Protein AF-A0ABD3QDC2-F1 (afdb_monomer)

Mean predicted aligned error: 17.06 Å

Sequence (391 aa):
MAATTTPMHEKIRSSLPPLDPNGQPFSMMLRGTLAELGELRSLLMDKSTREQVKQTADDVLEDAEQLDNIGLLAANEEGGTVQTENNIPLMGVEVNNVSSKRRRDGADCDEDEEYSCVSDVTIEDLLVFLPSIQCNCPTWDMKNVQGDLVITSIRVLFIASTDTNSDDCNDVAIDGRCIALHALDSESSDEEQTNSLSHVYCQLSDPACESNDVAGSTMGFGTSANVMDENASECDDEAEENEEDMSDDNGVIELYFKPIICEHVADKEQHAEVCQKLFDALTKLASLNPVDDSDGGGGGLFNMLSLLAGMEEGMFGGNAESDDDEMVIRFGGSGNNFVEDDDGSDGAPENERQAMLDRLDNILVVPPEYEIPSEEDEGQFDDAEDDEDLL

Organism: NCBI:txid382360

Radius of gyration: 29.46 Å; Cα contacts (8 Å, |Δi|>4): 336; chains: 1; bounding box: 88×71×90 Å

Foldseek 3Di:
DDPPPDQLFVQLQVQADDADLVLARPDQKAWFVRRSNPSVLVQCVDVVSVVSQQVVLVVVVVVVVVVVVVVVVVVPPDDDPDDDDDDDDDDDPPPPDDPDDDDDDDDDDDPDPPPPCPSPNPRWAWNHKAAWKFKDWVVVVRDRFTFIWTFTLFWIWTFGPDDPPDPGGGIMIHTLQQFPDKDWDWDPPPPDDPDGFIKMKTKGDDPPPPPVPPDDPPVDPDPDDDDDDDDDDDDDDDDPPPPPPPPPPVSIIMMIIGHDDDPPDDDSVVSVVVRVSVVVSSVSSNVSDDDPVVVDDDPPPPVVVVVVVVPPPDPDDDDDDDPDDDDDDPPDDPDDPPPPPPVPCPDDPPVVVVVVVVVVVVVPDDPPVPPPPPPCPVDPPPPPDDPDDDD

Solvent-accessible surface area (backbone atoms only — not comparable to full-atom values): 25728 Å² total; per-residue (Å²): 133,83,80,81,77,76,56,68,67,61,55,52,53,74,28,49,65,74,57,43,99,85,54,40,63,84,51,64,63,30,54,22,78,73,30,46,49,64,54,41,48,63,51,52,69,37,65,72,49,38,53,50,50,35,52,55,23,53,56,55,47,59,56,51,60,55,51,59,56,53,64,62,58,72,77,72,78,83,85,75,95,70,91,72,95,73,93,72,88,78,79,80,80,83,76,90,75,83,82,79,86,74,90,75,91,78,81,89,84,82,97,70,82,76,76,75,73,74,68,81,69,64,76,74,41,78,52,39,54,44,78,47,28,28,37,33,22,77,89,74,72,35,74,69,41,44,18,35,37,40,32,31,47,56,31,42,36,40,44,46,66,66,66,93,81,57,91,74,52,70,24,36,33,35,33,24,63,34,57,70,43,72,45,84,44,62,56,76,56,82,81,92,56,96,67,62,57,62,28,35,40,34,36,34,53,58,85,79,68,79,60,88,68,92,66,80,88,67,86,70,82,78,75,87,76,87,77,89,79,92,79,92,76,95,72,96,68,98,66,86,78,77,77,70,77,74,68,82,73,80,66,65,42,52,38,37,44,30,77,61,76,66,89,86,66,87,50,70,64,58,53,52,51,53,45,48,56,50,50,52,46,51,52,50,20,37,71,67,29,70,73,81,69,84,79,81,78,76,82,68,56,70,61,47,51,59,52,53,73,70,57,78,83,72,90,83,82,79,97,71,96,69,98,67,91,77,79,81,78,79,90,75,77,98,68,91,74,79,69,74,83,66,92,70,73,75,64,77,54,71,69,56,49,49,53,52,51,58,50,50,62,68,66,68,64,77,56,76,94,72,57,75,74,83,83,68,85,68,70,95,72,75,80,78,70,78,86,73,88,80,133

InterPro domains:
  IPR011993 PH-like domain superfamily [G3DSA:2.30.29.30] (126-296)
  IPR039924 Protein ICln/Lot5/Saf5 [PF03517] (147-295)

Secondary structure (DSSP, 8-state):
-------HHHHHHHTSPPBPTTS-BSSSEEEGGGG-THHHHHHHTSHHHHHHHHHHHHHHHHHHHHHHHHHHHTTS--S----------------------------------------------EEEEEEEEEEEEGGGTEEEEEEEEEEESSEEEEEE---TT-S----EEEEGGGEEEEEEEEE--SSS----EEEEEEEEP-TT---S--------------------------------------S-EEEEEEE---TTS--HHHHHHHHHHHHHHHHHHHHHS----TTSS---SHHHHHHHHTTTTS-S------------------S-------TT---S-HHHHHHHHHHHHHH----GGGS--TT----TT----------

pLDDT: mean 70.01, std 20.52, range [30.48, 97.5]

Structure (mmCIF, N/CA/C/O backbone):
data_AF-A0ABD3QDC2-F1
#
_entry.id   AF-A0ABD3QDC2-F1
#
loop_
_atom_site.group_PDB
_atom_site.id
_atom_site.type_symbol
_atom_site.label_atom_id
_atom_site.label_alt_id
_atom_site.label_comp_id
_atom_site.label_asym_id
_atom_site.label_entity_id
_atom_site.label_seq_id
_atom_site.pdbx_PDB_ins_code
_atom_site.Cartn_x
_atom_site.Cartn_y
_atom_site.Cartn_z
_atom_site.occupancy
_atom_site.B_iso_or_equiv
_atom_site.auth_seq_id
_atom_site.auth_comp_id
_atom_site.auth_asym_id
_atom_site.auth_atom_id
_atom_site.pdbx_PDB_model_num
ATOM 1 N N . MET A 1 1 ? -31.371 17.907 -16.541 1.00 45.75 1 MET A N 1
ATOM 2 C CA . MET A 1 1 ? -29.918 17.737 -16.725 1.00 45.75 1 MET A CA 1
ATOM 3 C C . MET A 1 1 ? -29.512 16.648 -15.756 1.00 45.75 1 MET A C 1
ATOM 5 O O . MET A 1 1 ? -29.634 16.874 -14.561 1.00 45.75 1 MET A O 1
ATOM 9 N N . ALA A 1 2 ? -29.215 15.448 -16.249 1.00 44.84 2 ALA A N 1
ATOM 10 C CA . ALA A 1 2 ? -28.693 14.382 -15.402 1.00 44.84 2 ALA A CA 1
ATOM 11 C C . ALA A 1 2 ? -27.214 14.698 -15.164 1.00 44.84 2 ALA A C 1
ATOM 13 O O . ALA A 1 2 ? -26.470 14.842 -16.132 1.00 44.84 2 ALA A O 1
ATOM 14 N N . ALA A 1 3 ? -26.819 14.906 -13.909 1.00 51.59 3 ALA A N 1
ATOM 15 C CA . ALA A 1 3 ? -25.409 14.958 -13.564 1.00 51.59 3 ALA A CA 1
ATOM 16 C C . ALA A 1 3 ? -24.872 13.535 -13.733 1.00 51.59 3 ALA A C 1
ATOM 18 O O . ALA A 1 3 ? -25.294 12.632 -13.017 1.00 51.59 3 ALA A O 1
ATOM 19 N N . THR A 1 4 ? -24.020 13.321 -14.729 1.00 58.09 4 THR A N 1
ATOM 20 C CA . THR A 1 4 ? -23.250 12.086 -14.855 1.00 58.09 4 THR A CA 1
ATOM 21 C C . THR A 1 4 ? -22.285 12.049 -13.680 1.00 58.09 4 THR A C 1
ATOM 23 O O . THR A 1 4 ? -21.323 12.813 -13.639 1.00 58.09 4 THR A O 1
ATOM 26 N N . THR A 1 5 ? -22.598 11.241 -12.672 1.00 64.44 5 THR A N 1
ATOM 27 C CA . THR A 1 5 ? -21.701 10.975 -11.552 1.00 64.44 5 THR A CA 1
ATOM 28 C C . THR A 1 5 ? -20.532 10.163 -12.083 1.00 64.44 5 THR A C 1
ATOM 30 O O . THR A 1 5 ? -20.689 8.979 -12.368 1.00 64.44 5 THR A O 1
ATOM 33 N N . THR A 1 6 ? -19.387 10.819 -12.263 1.00 75.50 6 THR A N 1
ATOM 34 C CA . THR A 1 6 ? -18.114 10.152 -12.546 1.00 75.50 6 THR A CA 1
ATOM 35 C C . THR A 1 6 ? -17.879 9.075 -11.481 1.00 75.50 6 THR A C 1
ATOM 37 O O . THR A 1 6 ? -18.017 9.403 -10.292 1.00 75.50 6 THR A O 1
ATOM 40 N N . PRO A 1 7 ? -17.583 7.820 -11.867 1.00 84.69 7 PRO A N 1
ATOM 41 C CA . PRO A 1 7 ? -17.323 6.744 -10.918 1.00 84.69 7 PRO A CA 1
ATOM 42 C C . PRO A 1 7 ? -16.180 7.135 -9.978 1.00 84.69 7 PRO A C 1
ATOM 44 O O . PRO A 1 7 ? -15.234 7.816 -10.375 1.00 84.69 7 PRO A O 1
ATOM 47 N N . MET A 1 8 ? -16.282 6.733 -8.710 1.00 86.50 8 MET A N 1
ATOM 48 C CA . MET A 1 8 ? -15.341 7.160 -7.671 1.00 86.50 8 MET A CA 1
ATOM 49 C C . MET A 1 8 ? -13.897 6.751 -7.996 1.00 86.50 8 MET A C 1
ATOM 51 O O . MET A 1 8 ? -12.969 7.524 -7.778 1.00 86.50 8 MET A O 1
ATOM 55 N N . HIS A 1 9 ? -13.735 5.583 -8.616 1.00 82.56 9 HIS A N 1
ATOM 56 C CA . HIS A 1 9 ? -12.456 5.061 -9.092 1.00 82.56 9 HIS A CA 1
ATOM 57 C C . HIS A 1 9 ? -11.737 6.024 -10.051 1.00 82.56 9 HIS A C 1
ATOM 59 O O . HIS A 1 9 ? -10.567 6.342 -9.864 1.00 82.56 9 HIS A O 1
ATOM 65 N N . GLU A 1 10 ? -12.465 6.599 -11.011 1.00 86.31 10 GLU A N 1
ATOM 66 C CA . GLU A 1 10 ? -11.902 7.542 -11.982 1.00 86.31 10 GLU A CA 1
ATOM 67 C C . GLU A 1 10 ? -11.459 8.852 -11.314 1.00 86.31 10 GLU A C 1
ATOM 69 O O . GLU A 1 10 ? -10.442 9.425 -11.700 1.00 86.31 10 GLU A O 1
ATOM 74 N N . LYS A 1 11 ? -12.160 9.294 -10.258 1.00 88.12 11 LYS A N 1
ATOM 75 C CA . LYS A 1 11 ? -11.734 10.460 -9.469 1.00 88.12 11 LYS A CA 1
ATOM 76 C C . LYS A 1 11 ? -10.438 10.192 -8.716 1.00 88.12 11 LYS A C 1
ATOM 78 O O . LYS A 1 11 ? -9.551 11.040 -8.758 1.00 88.12 11 LYS A O 1
ATOM 83 N N . ILE A 1 12 ? -10.328 9.033 -8.062 1.00 87.88 12 ILE A N 1
ATOM 84 C CA . ILE A 1 12 ? -9.103 8.632 -7.359 1.00 87.88 12 ILE A CA 1
ATOM 85 C C . ILE A 1 12 ? -7.958 8.603 -8.361 1.00 87.88 12 ILE A C 1
ATOM 87 O O . ILE A 1 12 ? -7.004 9.348 -8.171 1.00 87.88 12 ILE A O 1
ATOM 91 N N . ARG A 1 13 ? -8.110 7.862 -9.469 1.00 86.38 13 ARG A N 1
ATOM 92 C CA . ARG A 1 13 ? -7.121 7.779 -10.554 1.00 86.38 13 ARG A CA 1
ATOM 93 C C . ARG A 1 13 ? -6.673 9.151 -11.046 1.00 86.38 13 ARG A C 1
ATOM 95 O O . ARG A 1 13 ? -5.482 9.393 -11.165 1.00 86.38 13 ARG A O 1
ATOM 102 N N . SER A 1 14 ? -7.615 10.064 -11.289 1.00 87.69 14 SER A N 1
ATOM 103 C CA . SER A 1 14 ? -7.291 11.414 -11.768 1.00 87.69 14 SER A CA 1
ATOM 104 C C . SER A 1 14 ? -6.513 12.268 -10.764 1.00 87.69 14 SER A C 1
ATOM 106 O O . SER A 1 14 ? -5.891 13.240 -11.171 1.00 87.69 14 SER A O 1
ATOM 108 N N . SER A 1 15 ? -6.557 11.908 -9.477 1.00 86.81 15 SER A N 1
ATOM 109 C CA . SER A 1 15 ? -5.845 12.592 -8.391 1.00 86.81 15 SER A CA 1
ATOM 110 C C . SER A 1 15 ? -4.515 11.933 -8.017 1.00 86.81 15 SER A C 1
ATOM 112 O O . SER A 1 15 ? -3.830 12.421 -7.116 1.00 86.81 15 SER A O 1
ATOM 114 N N . LEU A 1 16 ? -4.165 10.812 -8.660 1.00 87.62 16 LEU A N 1
ATOM 115 C CA . LEU A 1 16 ? -2.890 10.143 -8.437 1.00 87.62 16 LEU A CA 1
ATOM 116 C C . LEU A 1 16 ? -1.775 10.860 -9.218 1.00 87.62 16 LEU A C 1
ATOM 118 O O . LEU A 1 16 ? -2.028 11.351 -10.322 1.00 87.62 16 LEU A O 1
ATOM 122 N N . PRO A 1 17 ? -0.535 10.899 -8.695 1.00 85.06 17 PRO A N 1
ATOM 123 C CA . PRO A 1 17 ? 0.589 11.483 -9.421 1.00 85.06 17 PRO A CA 1
ATOM 124 C C . PRO A 1 17 ? 0.780 10.793 -10.778 1.00 85.06 17 PRO A C 1
ATOM 126 O O . PRO A 1 17 ? 0.628 9.569 -10.851 1.00 85.06 17 PRO A O 1
ATOM 129 N N . PRO A 1 18 ? 1.124 11.527 -11.847 1.00 83.94 18 PRO A N 1
ATOM 130 C CA . PRO A 1 18 ? 1.216 10.950 -13.179 1.00 83.94 18 PRO A CA 1
ATOM 131 C C . PRO A 1 18 ? 2.293 9.861 -13.246 1.00 83.94 18 PRO A C 1
ATOM 133 O O . PRO A 1 18 ? 3.312 9.926 -12.558 1.00 83.94 18 PRO A O 1
ATOM 136 N N . LEU A 1 19 ? 2.059 8.874 -14.106 1.00 84.12 19 LEU A N 1
ATOM 137 C CA . LEU A 1 19 ? 3.041 7.861 -14.479 1.00 84.12 19 LEU A CA 1
ATOM 138 C C . LEU A 1 19 ? 3.791 8.313 -15.740 1.00 84.12 19 LEU A C 1
ATOM 140 O O . LEU A 1 19 ? 3.318 9.172 -16.494 1.00 84.12 19 LEU A O 1
ATOM 144 N N . ASP A 1 20 ? 4.965 7.741 -15.966 1.00 80.62 20 ASP A N 1
ATOM 145 C CA . ASP A 1 20 ? 5.714 7.891 -17.203 1.00 80.62 20 ASP A CA 1
ATOM 146 C C . ASP A 1 20 ? 4.993 7.179 -18.377 1.00 80.62 20 ASP A C 1
ATOM 148 O O . ASP A 1 20 ? 4.009 6.459 -18.178 1.00 80.62 20 ASP A O 1
ATOM 152 N N . PRO A 1 21 ? 5.445 7.361 -19.631 1.00 78.38 21 PRO A N 1
ATOM 153 C CA . PRO A 1 21 ? 4.828 6.711 -20.789 1.00 78.38 21 PRO A CA 1
ATOM 154 C C . PRO A 1 21 ? 4.858 5.175 -20.773 1.00 78.38 21 PRO A C 1
ATOM 156 O O . PRO A 1 21 ? 4.126 4.563 -21.547 1.00 78.38 21 PRO A O 1
ATOM 159 N N . ASN A 1 22 ? 5.699 4.564 -19.935 1.00 77.38 22 ASN A N 1
ATOM 160 C CA . ASN A 1 22 ? 5.788 3.116 -19.752 1.00 77.38 22 ASN A CA 1
ATOM 161 C C . ASN A 1 22 ? 4.892 2.627 -18.606 1.00 77.38 22 ASN A C 1
ATOM 163 O O . ASN A 1 22 ? 4.916 1.442 -18.279 1.00 77.38 22 ASN A O 1
ATOM 167 N N . GLY A 1 23 ? 4.122 3.520 -17.978 1.00 77.88 23 GLY A N 1
ATOM 168 C CA . GLY A 1 23 ? 3.276 3.171 -16.848 1.00 77.88 23 GLY A CA 1
ATOM 169 C C . GLY A 1 23 ? 4.014 3.074 -15.519 1.00 77.88 23 GLY A C 1
ATOM 170 O O . GLY A 1 23 ? 3.485 2.485 -14.581 1.00 77.88 23 GLY A O 1
ATOM 171 N N . GLN A 1 24 ? 5.221 3.629 -15.429 1.00 79.19 24 GLN A N 1
ATOM 172 C CA . GLN A 1 24 ? 6.065 3.579 -14.245 1.00 79.19 24 GLN A CA 1
ATOM 173 C C . GLN A 1 24 ? 6.026 4.913 -13.488 1.00 79.19 24 GLN A C 1
ATOM 175 O O . GLN A 1 24 ? 5.981 5.979 -14.104 1.00 79.19 24 GLN A O 1
ATOM 180 N N . PRO A 1 25 ? 6.063 4.911 -12.150 1.00 76.00 25 PRO A N 1
ATOM 181 C CA . PRO A 1 25 ? 6.298 6.124 -11.376 1.00 76.00 25 PRO A CA 1
ATOM 182 C C . PRO A 1 25 ? 7.580 6.848 -11.825 1.00 76.00 25 PRO A C 1
ATOM 184 O O . PRO A 1 25 ? 8.619 6.222 -12.019 1.00 76.00 25 PRO A O 1
ATOM 187 N N . PHE A 1 26 ? 7.541 8.183 -11.941 1.00 74.00 26 PHE A N 1
ATOM 188 C CA . PHE A 1 26 ? 8.725 8.995 -12.296 1.00 74.00 26 PHE A CA 1
ATOM 189 C C . PHE A 1 26 ? 9.878 8.879 -11.291 1.00 74.00 26 PHE A C 1
ATOM 191 O O . PHE A 1 26 ? 11.021 9.207 -11.606 1.00 74.00 26 PHE A O 1
ATOM 198 N N . SER A 1 27 ? 9.564 8.454 -10.073 1.00 79.56 27 SER A N 1
ATOM 199 C CA . SER A 1 27 ? 10.525 8.074 -9.055 1.00 79.56 27 SER A CA 1
ATOM 200 C C . SER A 1 27 ? 9.988 6.849 -8.338 1.00 79.56 27 SER A C 1
ATOM 202 O O . SER A 1 27 ? 8.803 6.787 -8.009 1.00 79.56 27 SER A O 1
ATOM 204 N N . MET A 1 28 ? 10.895 5.924 -8.058 1.00 81.31 28 MET A N 1
ATOM 205 C CA . MET A 1 28 ? 10.669 4.724 -7.259 1.00 81.31 28 MET A CA 1
ATOM 206 C C . MET A 1 28 ? 10.121 5.043 -5.862 1.00 81.31 28 MET A C 1
ATOM 208 O O . MET A 1 28 ? 9.333 4.293 -5.290 1.00 81.31 28 MET A O 1
ATOM 212 N N . MET A 1 29 ? 10.505 6.199 -5.323 1.00 83.31 29 MET A N 1
ATOM 213 C CA . MET A 1 29 ? 10.084 6.639 -4.006 1.00 83.31 29 MET A CA 1
ATOM 214 C C . MET A 1 29 ? 9.995 8.160 -3.955 1.00 83.31 29 MET A C 1
ATOM 216 O O . MET A 1 29 ? 10.908 8.868 -4.387 1.00 83.31 29 MET A O 1
ATOM 220 N N . LEU A 1 30 ? 8.887 8.677 -3.435 1.00 83.62 30 LEU A N 1
ATOM 221 C CA . LEU A 1 30 ? 8.660 10.109 -3.270 1.00 83.62 30 LEU A CA 1
ATOM 222 C C . LEU A 1 30 ? 8.174 10.401 -1.854 1.00 83.62 30 LEU A C 1
ATOM 224 O O . LEU A 1 30 ? 7.378 9.650 -1.292 1.00 83.62 30 LEU A O 1
ATOM 228 N N . ARG A 1 31 ? 8.640 11.519 -1.288 1.00 85.50 31 ARG A N 1
ATOM 229 C CA . ARG A 1 31 ? 8.308 11.947 0.076 1.00 85.50 31 ARG A CA 1
ATOM 230 C C . ARG A 1 31 ? 7.800 13.381 0.138 1.00 85.50 31 ARG A C 1
ATOM 232 O O . ARG A 1 31 ? 8.213 14.251 -0.630 1.00 85.50 31 ARG A O 1
ATOM 239 N N . GLY A 1 32 ? 6.937 13.623 1.113 1.00 84.56 32 GLY A N 1
ATOM 240 C CA . GLY A 1 32 ? 6.353 14.913 1.429 1.00 84.56 32 GLY A CA 1
ATOM 241 C C . GLY A 1 32 ? 5.676 15.555 0.231 1.00 84.56 32 GLY A C 1
ATOM 242 O O . GLY A 1 32 ? 4.871 14.936 -0.459 1.00 84.56 32 GLY A O 1
ATOM 243 N N . THR A 1 33 ? 6.004 16.815 -0.038 1.00 76.06 33 THR A N 1
ATOM 244 C CA . THR A 1 33 ? 5.413 17.549 -1.164 1.00 76.06 33 THR A CA 1
ATOM 245 C C . THR A 1 33 ? 5.812 16.982 -2.526 1.00 76.06 33 THR A C 1
ATOM 247 O O . THR A 1 33 ? 5.060 17.161 -3.480 1.00 76.06 33 THR A O 1
ATOM 250 N N . LEU A 1 34 ? 6.939 16.263 -2.616 1.00 77.06 34 LEU A N 1
ATOM 251 C CA . LEU A 1 34 ? 7.378 15.602 -3.848 1.00 77.06 34 LEU A CA 1
ATOM 252 C C . LEU A 1 34 ? 6.542 14.366 -4.178 1.00 77.06 34 LEU A C 1
ATOM 254 O O . LEU A 1 34 ? 6.566 13.926 -5.318 1.00 77.06 34 LEU A O 1
ATOM 258 N N . ALA A 1 35 ? 5.799 13.812 -3.215 1.00 78.56 35 ALA A N 1
ATOM 259 C CA . ALA A 1 35 ? 4.864 12.721 -3.481 1.00 78.56 35 ALA A CA 1
ATOM 260 C C . ALA A 1 35 ? 3.626 13.183 -4.267 1.00 78.56 35 ALA A C 1
ATOM 262 O O . ALA A 1 35 ? 2.867 12.345 -4.736 1.00 78.56 35 ALA A O 1
ATOM 263 N N . GLU A 1 36 ? 3.410 14.499 -4.404 1.00 86.25 36 GLU A N 1
ATOM 264 C CA . GLU A 1 36 ? 2.319 15.104 -5.183 1.00 86.25 36 GLU A CA 1
ATOM 265 C C . GLU A 1 36 ? 0.903 14.637 -4.779 1.00 86.25 36 GLU A C 1
ATOM 267 O O . GLU A 1 36 ? -0.064 14.826 -5.511 1.00 86.25 36 GLU A O 1
ATOM 272 N N . LEU A 1 37 ? 0.728 14.118 -3.557 1.00 88.75 37 LEU A N 1
ATOM 273 C CA . LEU A 1 37 ? -0.551 13.584 -3.061 1.00 88.75 37 LEU A CA 1
ATOM 274 C C . LEU A 1 37 ? -1.550 14.664 -2.609 1.00 88.75 37 LEU A C 1
ATOM 276 O O . LEU A 1 37 ? -2.529 14.360 -1.932 1.00 88.75 37 LEU A O 1
ATOM 280 N N . GLY A 1 38 ? -1.336 15.93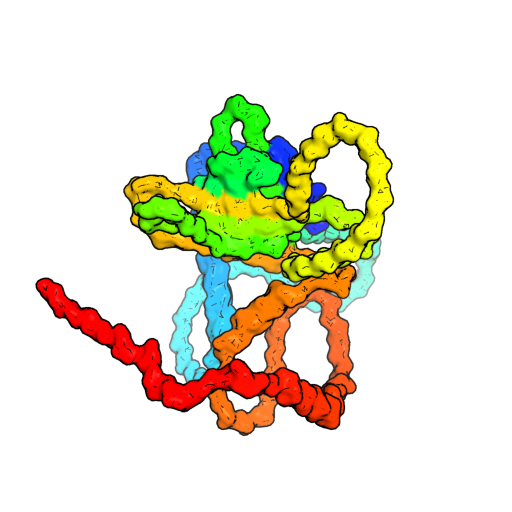4 -2.965 1.00 88.62 38 GLY A N 1
ATOM 281 C CA . GLY A 1 38 ? -2.161 17.055 -2.503 1.00 88.62 38 GLY A CA 1
ATOM 282 C C . GLY A 1 38 ? -3.620 16.980 -2.964 1.00 88.62 38 GLY A C 1
ATOM 283 O O . GLY A 1 38 ? -4.531 17.269 -2.183 1.00 88.62 38 GLY A O 1
ATOM 284 N N . GLU A 1 39 ? -3.858 16.560 -4.209 1.00 90.88 39 GLU A N 1
ATOM 285 C CA . GLU A 1 39 ? -5.216 16.398 -4.744 1.00 90.88 39 GLU A CA 1
ATOM 286 C C . GLU A 1 39 ? -5.934 15.210 -4.101 1.00 90.88 39 GLU A C 1
ATOM 288 O O . GLU A 1 39 ? -7.056 15.363 -3.611 1.00 90.88 39 GLU A O 1
ATOM 293 N N . LEU A 1 40 ? -5.258 14.060 -4.020 1.00 91.25 40 LEU A N 1
ATOM 294 C CA . LEU A 1 40 ? -5.769 12.856 -3.366 1.00 91.25 40 LEU A CA 1
ATOM 295 C C . LEU A 1 40 ? -6.070 13.106 -1.882 1.00 91.25 40 LEU A C 1
ATOM 297 O O . LEU A 1 40 ? -7.136 12.748 -1.383 1.00 91.25 40 LEU A O 1
ATOM 301 N N . ARG A 1 41 ? -5.183 13.814 -1.180 1.00 92.38 41 ARG A N 1
ATOM 302 C CA . ARG A 1 41 ? -5.405 14.295 0.186 1.00 92.38 41 ARG A CA 1
ATOM 303 C C . ARG A 1 41 ? -6.665 15.150 0.268 1.00 92.38 41 ARG A C 1
ATOM 305 O O . ARG A 1 41 ? -7.520 14.886 1.106 1.00 92.38 41 ARG A O 1
ATOM 312 N N . SER A 1 42 ? -6.811 16.159 -0.593 1.00 91.62 42 SER A N 1
ATOM 313 C CA . SER A 1 42 ? -8.007 17.014 -0.594 1.00 91.62 42 SER A CA 1
ATOM 314 C C . SER A 1 42 ? -9.290 16.220 -0.854 1.00 91.62 42 SER A C 1
ATOM 316 O O . SER A 1 42 ? -10.337 16.584 -0.319 1.00 91.62 42 SER A O 1
ATOM 318 N N . LEU A 1 43 ? -9.216 15.166 -1.668 1.00 92.94 43 LEU A N 1
ATOM 319 C CA . LEU A 1 43 ? -10.326 14.262 -1.954 1.00 92.94 43 LEU A CA 1
ATOM 320 C C . LEU A 1 43 ? -10.706 13.435 -0.713 1.00 92.94 43 LEU A C 1
ATOM 322 O O . LEU A 1 43 ? -11.882 13.353 -0.368 1.00 92.94 43 LEU A O 1
ATOM 326 N N . LEU A 1 44 ? -9.719 12.872 -0.012 1.00 92.31 44 LEU A N 1
ATOM 327 C CA . LEU A 1 44 ? -9.927 12.001 1.153 1.00 92.31 44 LEU A CA 1
ATOM 328 C C . LEU A 1 44 ? -10.237 12.752 2.458 1.00 92.31 44 LEU A C 1
ATOM 330 O O . LEU A 1 44 ? -10.767 12.157 3.395 1.00 92.31 44 LEU A O 1
ATOM 334 N N . MET A 1 45 ? -9.983 14.064 2.518 1.00 90.62 45 MET A N 1
ATOM 335 C CA . MET A 1 45 ? -10.399 14.914 3.645 1.00 90.62 45 MET A CA 1
ATOM 336 C C . MET A 1 45 ? -11.923 14.999 3.793 1.00 90.62 45 MET A C 1
ATOM 338 O O . MET A 1 45 ? -12.429 15.250 4.891 1.00 90.62 45 MET A O 1
ATOM 342 N N . ASP A 1 46 ? -12.677 14.791 2.712 1.00 93.38 46 ASP A N 1
ATOM 343 C CA . ASP A 1 46 ? -14.126 14.676 2.806 1.00 93.38 46 ASP A CA 1
ATOM 344 C C . ASP A 1 46 ? -14.526 13.279 3.296 1.00 93.38 46 ASP A C 1
ATOM 346 O O . ASP A 1 46 ? -14.335 12.274 2.613 1.00 93.38 46 ASP A O 1
ATOM 350 N N . LYS A 1 47 ? -15.156 13.221 4.474 1.00 93.00 47 LYS A N 1
ATOM 351 C CA . LYS A 1 47 ? -15.578 11.963 5.103 1.00 93.00 47 LYS A CA 1
ATOM 352 C C . LYS A 1 47 ? -16.499 11.135 4.202 1.00 93.00 47 LYS A C 1
ATOM 354 O O . LYS A 1 47 ? -16.345 9.920 4.140 1.00 93.00 47 LYS A O 1
ATOM 359 N N . SER A 1 48 ? -17.433 11.781 3.497 1.00 94.00 48 SER A N 1
ATOM 360 C CA . SER A 1 48 ? -18.347 11.082 2.582 1.00 94.00 48 SER A CA 1
ATOM 361 C C . SER A 1 48 ? -17.584 10.439 1.428 1.00 94.00 48 SER A C 1
ATOM 363 O O . SER A 1 48 ? -17.894 9.326 1.015 1.00 94.00 48 SER A O 1
ATOM 365 N N . THR A 1 49 ? -16.596 11.149 0.895 1.00 92.12 49 THR A N 1
ATOM 366 C CA . THR A 1 49 ? -15.734 10.654 -0.172 1.00 92.12 49 THR A CA 1
ATOM 367 C C . THR A 1 49 ? -14.866 9.497 0.322 1.00 92.12 49 THR A C 1
ATOM 369 O O . THR A 1 49 ? -14.833 8.454 -0.323 1.00 92.12 49 THR A O 1
ATOM 372 N N . ARG A 1 50 ? -14.256 9.621 1.506 1.00 92.69 50 ARG A N 1
ATOM 373 C CA . ARG A 1 50 ? -13.472 8.562 2.164 1.00 92.69 50 ARG A CA 1
ATOM 374 C C . ARG A 1 50 ? -14.278 7.273 2.377 1.00 92.69 50 ARG A C 1
ATOM 376 O O . ARG A 1 50 ? -13.780 6.187 2.099 1.00 92.69 50 ARG A O 1
ATOM 383 N N . GLU A 1 51 ? -15.534 7.385 2.813 1.00 93.00 51 GLU A N 1
ATOM 384 C CA . GLU A 1 51 ? -16.451 6.241 2.953 1.00 93.00 51 GLU A CA 1
ATOM 385 C C . GLU A 1 51 ? -16.790 5.598 1.596 1.00 93.00 51 GLU A C 1
ATOM 387 O O . GLU A 1 51 ? -16.811 4.374 1.493 1.00 93.00 51 GLU A O 1
ATOM 392 N N . GLN A 1 52 ? -16.983 6.397 0.539 1.00 92.81 52 GLN A N 1
ATOM 393 C CA . GLN A 1 52 ? -17.217 5.880 -0.819 1.00 92.81 52 GLN A CA 1
ATOM 394 C C . GLN A 1 52 ? -15.992 5.165 -1.396 1.00 92.81 52 GLN A C 1
ATOM 396 O O . GLN A 1 52 ? -16.151 4.137 -2.054 1.00 92.81 52 GLN A O 1
ATOM 401 N N . VAL A 1 53 ? -14.779 5.683 -1.156 1.00 91.88 53 VAL A N 1
ATOM 402 C CA . VAL A 1 53 ? -13.533 5.006 -1.555 1.00 91.88 53 VAL A CA 1
ATOM 403 C C . VAL A 1 53 ? -13.422 3.660 -0.861 1.00 91.88 53 VAL A C 1
ATOM 405 O O . VAL A 1 53 ? -13.174 2.662 -1.529 1.00 91.88 53 VAL A O 1
ATOM 408 N N . LYS A 1 54 ? -13.654 3.633 0.456 1.00 92.75 54 LYS A N 1
ATOM 409 C CA . LYS A 1 54 ? -13.623 2.397 1.236 1.00 92.75 54 LYS A CA 1
ATOM 410 C C . LYS A 1 54 ? -14.588 1.358 0.669 1.00 92.75 54 LYS A C 1
ATOM 412 O O . LYS A 1 54 ? -14.161 0.257 0.360 1.00 92.75 54 LYS A O 1
ATOM 417 N N . GLN A 1 55 ? -15.846 1.742 0.459 1.00 92.62 55 GLN A N 1
ATOM 418 C CA . GLN A 1 55 ? -16.849 0.844 -0.106 1.00 92.62 55 GLN A CA 1
ATOM 419 C C . GLN A 1 55 ? -16.444 0.329 -1.493 1.00 92.62 55 GLN A C 1
ATOM 421 O O . GLN A 1 55 ? -16.531 -0.860 -1.750 1.00 92.62 55 GLN A O 1
ATOM 426 N N . THR A 1 56 ? -15.931 1.209 -2.361 1.00 90.12 56 THR A N 1
ATOM 427 C CA . THR A 1 56 ? -15.475 0.808 -3.702 1.00 90.12 56 THR A CA 1
ATOM 428 C C . THR A 1 56 ? -14.317 -0.192 -3.632 1.00 90.12 56 THR A C 1
ATOM 430 O O . THR A 1 56 ? -14.258 -1.104 -4.446 1.00 90.12 56 THR A O 1
ATOM 433 N N . ALA A 1 57 ? -13.384 -0.020 -2.691 1.00 89.44 57 ALA A N 1
ATOM 434 C CA . ALA A 1 57 ? -12.273 -0.949 -2.507 1.00 89.44 57 ALA A CA 1
ATOM 435 C C . ALA A 1 57 ? -12.748 -2.306 -1.965 1.00 89.44 57 ALA A C 1
ATOM 437 O O . ALA A 1 57 ? -12.291 -3.339 -2.441 1.00 89.44 57 ALA A O 1
ATOM 438 N N . ASP A 1 58 ? -13.676 -2.300 -1.005 1.00 89.62 58 ASP A N 1
ATOM 439 C CA . ASP A 1 58 ? -14.254 -3.517 -0.429 1.00 89.62 58 ASP A CA 1
ATOM 440 C C . ASP A 1 58 ? -15.017 -4.327 -1.499 1.00 89.62 58 ASP A C 1
ATOM 442 O O . ASP A 1 58 ? -14.768 -5.522 -1.634 1.00 89.62 58 ASP A O 1
ATOM 446 N N . ASP A 1 59 ? -15.823 -3.666 -2.342 1.00 88.75 59 ASP A N 1
ATOM 447 C CA . ASP A 1 59 ? -16.555 -4.309 -3.448 1.00 88.75 59 ASP A CA 1
ATOM 448 C C . ASP A 1 59 ? -15.597 -4.998 -4.456 1.00 88.75 59 ASP A C 1
ATOM 450 O O . ASP A 1 59 ? -15.873 -6.091 -4.946 1.00 88.75 59 ASP A O 1
ATOM 454 N N . VAL A 1 60 ? -14.441 -4.385 -4.758 1.00 85.19 60 VAL A N 1
ATOM 455 C CA . VAL A 1 60 ? -13.443 -4.938 -5.703 1.00 85.19 60 VAL A CA 1
ATOM 456 C C . VAL A 1 60 ? -12.752 -6.191 -5.153 1.00 85.19 60 VAL A C 1
ATOM 458 O O . VAL A 1 60 ? -12.389 -7.085 -5.920 1.00 85.19 60 VAL A O 1
ATOM 461 N N . LEU A 1 61 ? -12.546 -6.260 -3.838 1.00 82.00 61 LEU A N 1
ATOM 462 C CA . LEU A 1 61 ? -11.956 -7.426 -3.178 1.00 82.00 61 LEU A CA 1
ATOM 463 C C . LEU A 1 61 ? -12.924 -8.615 -3.162 1.00 82.00 61 LEU A C 1
ATOM 465 O O . LEU A 1 61 ? -12.514 -9.721 -3.508 1.00 82.00 61 LEU A O 1
ATOM 469 N N . GLU A 1 62 ? -14.203 -8.381 -2.856 1.00 86.75 62 GLU A N 1
ATOM 470 C CA . GLU A 1 62 ? -15.235 -9.431 -2.860 1.00 86.75 62 GLU A CA 1
ATOM 471 C C . GLU A 1 62 ? -15.412 -10.079 -4.247 1.00 86.75 62 GLU A C 1
ATOM 473 O O . GLU A 1 62 ? -15.665 -11.284 -4.355 1.00 86.75 62 GLU A O 1
ATOM 478 N N . ASP A 1 63 ? -15.254 -9.299 -5.320 1.00 82.44 63 ASP A N 1
ATOM 479 C CA . ASP A 1 63 ? -15.303 -9.805 -6.695 1.00 82.44 63 ASP A CA 1
ATOM 480 C C . ASP A 1 63 ? -14.073 -10.663 -7.048 1.00 82.44 63 ASP A C 1
ATOM 482 O O . ASP A 1 63 ? -14.186 -11.629 -7.807 1.00 82.44 63 ASP A O 1
ATOM 486 N N . ALA A 1 64 ? -12.897 -10.341 -6.497 1.00 75.12 64 ALA A N 1
ATOM 487 C CA . ALA A 1 64 ? -11.670 -11.095 -6.748 1.00 75.12 64 ALA A CA 1
ATOM 488 C C . ALA A 1 64 ? -11.706 -12.486 -6.090 1.00 75.12 64 ALA A C 1
ATOM 490 O O . ALA A 1 64 ? -11.388 -13.477 -6.745 1.00 75.12 64 ALA A O 1
ATOM 491 N N . GLU A 1 65 ? -12.180 -12.580 -4.845 1.00 78.06 65 GLU A N 1
ATOM 492 C CA . GLU A 1 65 ? -12.295 -13.854 -4.113 1.00 78.06 65 GLU A CA 1
ATOM 493 C C . GLU A 1 65 ? -13.265 -14.845 -4.782 1.00 78.06 65 GLU A C 1
ATOM 495 O O . GLU A 1 65 ? -13.111 -16.068 -4.693 1.00 78.06 65 GLU A O 1
ATOM 500 N N . GLN A 1 66 ? -14.279 -14.341 -5.490 1.00 77.75 66 GLN A N 1
ATOM 501 C CA . GLN A 1 66 ? -15.200 -15.193 -6.244 1.00 77.75 66 GLN A CA 1
ATOM 502 C C . GLN A 1 66 ? -14.532 -15.835 -7.462 1.00 77.75 66 GLN A C 1
ATOM 504 O O . GLN A 1 66 ? -14.880 -16.962 -7.820 1.00 77.75 66 GLN A O 1
ATOM 509 N N . LEU A 1 67 ? -13.580 -15.151 -8.100 1.00 69.06 67 LEU A N 1
ATOM 510 C CA . LEU A 1 67 ? -12.901 -15.667 -9.289 1.00 69.06 67 LEU A CA 1
ATOM 511 C C . LEU A 1 67 ? -11.917 -16.788 -8.943 1.00 69.06 67 LEU A C 1
ATOM 513 O O . LEU A 1 67 ? -11.883 -17.794 -9.657 1.00 69.06 67 LEU A O 1
ATOM 517 N N . ASP A 1 68 ? -11.206 -16.672 -7.823 1.00 64.69 68 ASP A N 1
ATOM 518 C CA . ASP A 1 68 ? -10.261 -17.703 -7.378 1.00 64.69 68 ASP A CA 1
ATOM 519 C C . ASP A 1 68 ? -10.984 -19.013 -7.013 1.00 64.69 68 ASP A C 1
ATOM 521 O O . ASP A 1 68 ? -10.538 -20.108 -7.364 1.00 64.69 68 ASP A O 1
ATOM 525 N N . ASN A 1 69 ? -12.188 -18.915 -6.440 1.00 63.72 69 ASN A N 1
ATOM 526 C CA . ASN A 1 69 ? -13.033 -20.079 -6.153 1.00 63.72 69 ASN A CA 1
ATOM 527 C C . ASN A 1 69 ? -13.567 -20.781 -7.418 1.00 63.72 69 ASN A C 1
ATOM 529 O O . ASN A 1 69 ? -13.794 -21.994 -7.411 1.00 63.72 69 ASN A O 1
ATOM 533 N N . ILE A 1 70 ? -13.764 -20.049 -8.521 1.00 59.84 70 ILE A N 1
ATOM 534 C CA . ILE A 1 70 ? -14.227 -20.627 -9.795 1.00 59.84 70 ILE A CA 1
ATOM 535 C C . ILE A 1 70 ? -13.083 -21.363 -10.510 1.00 59.84 70 ILE A C 1
ATOM 537 O O . ILE A 1 70 ? -13.327 -22.392 -11.143 1.00 59.84 70 ILE A O 1
ATOM 541 N N . GLY A 1 71 ? -11.842 -20.885 -10.373 1.00 48.97 71 GLY A N 1
ATOM 542 C CA . GLY A 1 71 ? -10.656 -21.554 -10.916 1.00 48.97 71 GLY A CA 1
ATOM 543 C C . GLY A 1 71 ? -10.406 -22.936 -10.303 1.00 48.97 71 GLY A C 1
ATOM 544 O O . GLY A 1 71 ? -10.030 -23.861 -11.021 1.00 48.97 71 GLY A O 1
ATOM 545 N N . LEU A 1 72 ? -10.692 -23.106 -9.007 1.00 47.06 72 LEU A N 1
ATOM 546 C CA . LEU A 1 72 ? -10.474 -24.370 -8.293 1.00 47.06 72 LEU A CA 1
ATOM 547 C C . LEU A 1 72 ? -11.545 -25.438 -8.588 1.00 47.06 72 LEU A C 1
ATOM 549 O O . LEU A 1 72 ? -11.251 -26.632 -8.627 1.00 47.06 72 LEU A O 1
ATOM 553 N N . LEU A 1 73 ? -12.798 -25.031 -8.822 1.00 49.81 73 LEU A N 1
ATOM 554 C CA . LEU A 1 73 ? -13.901 -25.966 -9.091 1.00 49.81 73 LEU A CA 1
ATOM 555 C C . LEU A 1 73 ? -13.858 -26.566 -10.504 1.00 49.81 73 LEU A C 1
ATOM 557 O O . LEU A 1 73 ? -14.403 -27.647 -10.723 1.00 49.81 73 LEU A O 1
ATOM 561 N N . ALA A 1 74 ? -13.183 -25.914 -11.452 1.00 46.56 74 ALA A N 1
ATOM 562 C CA . ALA A 1 74 ? -13.048 -26.415 -12.819 1.00 46.56 74 ALA A CA 1
ATOM 563 C C . ALA A 1 74 ? -12.086 -27.615 -12.952 1.00 46.56 74 ALA A C 1
ATOM 565 O O . ALA A 1 74 ? -12.104 -28.280 -13.984 1.00 46.56 74 ALA A O 1
ATOM 566 N N . ALA A 1 75 ? -11.285 -27.918 -11.923 1.00 51.19 75 ALA A N 1
ATOM 567 C CA . ALA A 1 75 ? -10.311 -29.013 -11.942 1.00 51.19 75 ALA A CA 1
ATOM 568 C C . ALA A 1 75 ? -10.834 -30.344 -11.359 1.00 51.19 75 ALA A C 1
ATOM 570 O O . ALA A 1 75 ? -10.142 -31.350 -11.445 1.00 51.19 75 ALA A O 1
ATOM 571 N N . ASN A 1 76 ? -12.048 -30.379 -10.786 1.00 49.09 76 ASN A N 1
ATOM 572 C CA . ASN A 1 76 ? -12.566 -31.553 -10.060 1.00 49.09 76 ASN A CA 1
ATOM 573 C C . ASN A 1 76 ? -13.846 -32.185 -10.650 1.00 49.09 76 ASN A C 1
ATOM 575 O O . ASN A 1 76 ? -14.419 -33.085 -10.035 1.00 49.09 76 ASN A O 1
ATOM 579 N N . GLU A 1 77 ? -14.308 -31.772 -11.837 1.00 49.25 77 GLU A N 1
ATOM 580 C CA . GLU A 1 77 ? -15.475 -32.381 -12.504 1.00 49.25 77 GLU A CA 1
ATOM 581 C C . GLU A 1 77 ? -15.096 -33.295 -13.684 1.00 49.25 77 GLU A C 1
ATOM 583 O O . GLU A 1 77 ? -15.629 -33.173 -14.787 1.00 49.25 77 GLU A O 1
ATOM 588 N N . GLU A 1 78 ? -14.242 -34.292 -13.449 1.00 49.34 78 GLU A N 1
ATOM 589 C CA . GLU A 1 78 ? -14.223 -35.489 -14.294 1.00 49.34 78 GLU A CA 1
ATOM 590 C C . GLU A 1 78 ? -15.029 -36.622 -13.642 1.00 49.34 78 GLU A C 1
ATOM 592 O O . GLU A 1 78 ? -14.656 -37.191 -12.619 1.00 49.34 78 GLU A O 1
ATOM 597 N N . GLY A 1 79 ? -16.162 -36.974 -14.265 1.00 50.47 79 GLY A N 1
ATOM 598 C CA . GLY A 1 79 ? -16.820 -38.265 -14.026 1.00 50.47 79 GLY A CA 1
ATOM 599 C C . GLY A 1 79 ? -18.283 -38.245 -13.576 1.00 50.47 79 GLY A C 1
ATOM 600 O O . GLY A 1 79 ? -18.685 -39.095 -12.785 1.00 50.47 79 GLY A O 1
ATOM 601 N N . GLY A 1 80 ? -19.125 -37.342 -14.088 1.00 37.69 80 GLY A N 1
ATOM 602 C CA . GLY A 1 80 ? -20.559 -37.359 -13.774 1.00 37.69 80 GLY A CA 1
ATOM 603 C C . GLY A 1 80 ? -21.451 -36.955 -14.940 1.00 37.69 80 GLY A C 1
ATOM 604 O O . GLY A 1 80 ? -21.827 -35.798 -15.069 1.00 37.69 80 GLY A O 1
ATOM 605 N N . THR A 1 81 ? -21.867 -37.907 -15.780 1.00 46.72 81 THR A N 1
ATOM 606 C CA . THR A 1 81 ? -22.908 -37.664 -16.793 1.00 46.72 81 THR A CA 1
ATOM 607 C C . THR A 1 81 ? -24.272 -37.509 -16.108 1.00 46.72 81 THR A C 1
ATOM 609 O O . THR A 1 81 ? -25.049 -38.459 -16.018 1.00 46.72 81 THR A O 1
ATOM 612 N N . VAL A 1 82 ? -24.588 -36.315 -15.605 1.00 40.06 82 VAL A N 1
ATOM 613 C CA . VAL A 1 82 ? -25.923 -35.993 -15.087 1.00 40.06 82 VAL A CA 1
ATOM 614 C C . VAL A 1 82 ? -26.632 -35.078 -16.077 1.00 40.06 82 VAL A C 1
ATOM 616 O O . VAL A 1 82 ? -26.342 -33.894 -16.210 1.00 40.06 82 VAL A O 1
ATOM 619 N N . GLN A 1 83 ? -27.601 -35.653 -16.790 1.00 43.75 83 GLN A N 1
ATOM 620 C CA . GLN A 1 83 ? -28.625 -34.879 -17.480 1.00 43.75 83 GLN A CA 1
ATOM 621 C C . GLN A 1 83 ? -29.532 -34.231 -16.432 1.00 43.75 83 GLN A C 1
ATOM 623 O O . GLN A 1 83 ? -30.405 -34.894 -15.872 1.00 43.75 83 GLN A O 1
ATOM 628 N N . THR A 1 84 ? -29.363 -32.934 -16.196 1.00 38.47 84 THR A N 1
ATOM 629 C CA . THR A 1 84 ? -30.371 -32.125 -15.505 1.00 38.47 84 THR A CA 1
ATOM 630 C C . THR A 1 84 ? -30.714 -30.899 -16.333 1.00 38.47 84 THR A C 1
ATOM 632 O O . THR A 1 84 ? -29.994 -29.908 -16.372 1.00 38.47 84 THR A O 1
ATOM 635 N N . GLU A 1 85 ? -31.861 -30.995 -17.002 1.00 44.94 85 GLU A N 1
ATOM 636 C CA . GLU A 1 85 ? -32.595 -29.875 -17.571 1.00 44.94 85 GLU A CA 1
ATOM 637 C C . GLU A 1 85 ? -33.077 -28.975 -16.426 1.00 44.94 85 GLU A C 1
ATOM 639 O O . GLU A 1 85 ? -34.049 -29.305 -15.753 1.00 44.94 85 GLU A O 1
ATOM 644 N N . ASN A 1 86 ? -32.423 -27.838 -16.192 1.00 41.72 86 ASN A N 1
ATOM 645 C CA . ASN A 1 86 ? -33.017 -26.739 -15.436 1.00 41.72 86 ASN A CA 1
ATOM 646 C C . ASN A 1 86 ? -32.586 -25.397 -16.035 1.00 41.72 86 ASN A C 1
ATOM 648 O O . ASN A 1 86 ? -31.464 -24.932 -15.870 1.00 41.72 86 ASN A O 1
ATOM 652 N N . ASN A 1 87 ? -33.534 -24.786 -16.747 1.00 45.59 87 ASN A N 1
ATOM 653 C CA . ASN A 1 87 ? -33.479 -23.410 -17.223 1.00 45.59 87 ASN A CA 1
ATOM 654 C C . ASN A 1 87 ? -33.477 -22.443 -16.031 1.00 45.59 87 ASN A C 1
ATOM 656 O O . ASN A 1 87 ? -34.514 -22.261 -15.390 1.00 45.59 87 ASN A O 1
ATOM 660 N N . ILE A 1 88 ? -32.356 -21.763 -15.802 1.00 38.81 88 ILE A N 1
ATOM 661 C CA . ILE A 1 88 ? -32.308 -20.512 -15.038 1.00 38.81 88 ILE A CA 1
ATOM 662 C C . ILE A 1 88 ? -31.914 -19.400 -16.024 1.00 38.81 88 ILE A C 1
ATOM 664 O O . ILE A 1 88 ? -30.934 -19.559 -16.753 1.00 38.81 88 ILE A O 1
ATOM 668 N N . PRO A 1 89 ? -32.677 -18.294 -16.118 1.00 37.84 89 PRO A N 1
ATOM 669 C CA . PRO A 1 89 ? -32.364 -17.206 -17.032 1.00 37.84 89 PRO A CA 1
ATOM 670 C C . PRO A 1 89 ? -31.205 -16.376 -16.469 1.00 37.84 89 PRO A C 1
ATOM 672 O O . PRO A 1 89 ? -31.381 -15.589 -15.541 1.00 37.84 89 PRO A O 1
ATOM 675 N N . LEU A 1 90 ? -30.028 -16.557 -17.061 1.00 33.75 90 LEU A N 1
ATOM 676 C CA . LEU A 1 90 ? -28.849 -15.721 -16.868 1.00 33.75 90 LEU A CA 1
ATOM 677 C C . LEU A 1 90 ? -29.136 -14.325 -17.456 1.00 33.75 90 LEU A C 1
ATOM 679 O O . LEU A 1 90 ? -29.221 -14.162 -18.675 1.00 33.75 90 LEU A O 1
ATOM 683 N N . MET A 1 91 ? -29.353 -13.322 -16.600 1.00 33.25 91 MET A N 1
ATOM 684 C CA . MET A 1 91 ? -29.324 -11.919 -17.019 1.00 33.25 91 MET A CA 1
ATOM 685 C C . MET A 1 91 ? -27.869 -11.534 -17.279 1.00 33.25 91 MET A C 1
ATOM 687 O O . MET A 1 91 ? -27.028 -11.632 -16.392 1.00 33.25 91 MET A O 1
ATOM 691 N N . GLY A 1 92 ? -27.591 -11.153 -18.524 1.00 30.50 92 GLY A N 1
ATOM 692 C CA . GLY A 1 92 ? -26.256 -10.842 -19.008 1.00 30.50 92 GLY A CA 1
ATOM 693 C C . GLY A 1 92 ? -25.634 -9.642 -18.304 1.00 30.50 92 GLY A C 1
ATOM 694 O O . GLY A 1 92 ? -26.196 -8.548 -18.303 1.00 30.50 92 GLY A O 1
ATOM 695 N N . VAL A 1 93 ? -24.436 -9.862 -17.773 1.00 33.34 93 VAL A N 1
ATOM 696 C CA . VAL A 1 93 ? -23.427 -8.821 -17.602 1.00 33.34 93 VAL A CA 1
ATOM 697 C C . VAL A 1 93 ? -22.862 -8.550 -18.998 1.00 33.34 93 VAL A C 1
ATOM 699 O O . VAL A 1 93 ? -22.224 -9.410 -19.605 1.00 33.34 93 VAL A O 1
ATOM 702 N N . GLU A 1 94 ? -23.179 -7.383 -19.558 1.00 31.39 94 GLU A N 1
ATOM 703 C CA . GLU A 1 94 ? -22.641 -6.928 -20.841 1.00 31.39 94 GLU A CA 1
ATOM 704 C C . GLU A 1 94 ? -21.163 -6.547 -20.676 1.00 31.39 94 GLU A C 1
ATOM 706 O O . GLU A 1 94 ? -20.815 -5.382 -20.496 1.00 31.39 94 GLU A O 1
ATOM 711 N N . VAL A 1 95 ? -20.272 -7.534 -20.779 1.00 37.62 95 VAL A N 1
ATOM 712 C CA . VAL A 1 95 ? -18.869 -7.277 -21.119 1.00 37.62 95 VAL A CA 1
ATOM 713 C C . VAL A 1 95 ? -18.826 -6.991 -22.620 1.00 37.62 95 VAL A C 1
ATOM 715 O O . VAL A 1 95 ? -18.807 -7.892 -23.460 1.00 37.62 95 VAL A O 1
ATOM 718 N N . ASN A 1 96 ? -18.891 -5.709 -22.975 1.00 35.94 96 ASN A N 1
ATOM 719 C CA . ASN A 1 96 ? -18.735 -5.248 -24.350 1.00 35.94 96 ASN A CA 1
ATOM 720 C C . ASN A 1 96 ? -17.287 -5.454 -24.814 1.00 35.94 96 ASN A C 1
ATOM 722 O O . ASN A 1 96 ? -16.467 -4.550 -24.719 1.00 35.94 96 ASN A O 1
ATOM 726 N N . ASN A 1 97 ? -16.995 -6.628 -25.372 1.00 40.38 97 ASN A N 1
ATOM 727 C CA . ASN A 1 97 ? -15.879 -6.801 -26.300 1.00 40.38 97 ASN A CA 1
ATOM 728 C C . ASN A 1 97 ? -16.225 -7.849 -27.370 1.00 40.38 97 ASN A C 1
ATOM 730 O O . ASN A 1 97 ? -15.777 -8.993 -27.362 1.00 40.38 97 ASN A O 1
ATOM 734 N N . VAL A 1 98 ? -17.088 -7.451 -28.312 1.00 35.25 98 VAL A N 1
ATOM 735 C CA . VAL A 1 98 ? -17.440 -8.259 -29.489 1.00 35.25 98 VAL A CA 1
ATOM 736 C C . VAL A 1 98 ? -16.545 -7.862 -30.662 1.00 35.25 98 VAL A C 1
ATOM 738 O O . VAL A 1 98 ? -16.902 -7.021 -31.491 1.00 35.25 98 VAL A O 1
ATOM 741 N N . SER A 1 99 ? -15.403 -8.535 -30.788 1.00 36.22 99 SER A N 1
ATOM 742 C CA . SER A 1 99 ? -14.601 -8.537 -32.015 1.00 36.22 99 SER A CA 1
ATOM 743 C C . SER A 1 99 ? -15.313 -9.357 -33.094 1.00 36.22 99 SER A C 1
ATOM 745 O O . SER A 1 99 ? -15.131 -10.565 -33.249 1.00 36.22 99 SER A O 1
ATOM 747 N N . SER A 1 100 ? -16.181 -8.684 -33.849 1.00 39.91 100 SER A N 1
ATOM 748 C CA . SER A 1 100 ? -16.890 -9.252 -34.996 1.00 39.91 100 SER A CA 1
ATOM 749 C C . SER A 1 100 ? -15.922 -9.592 -36.136 1.00 39.91 100 SER A C 1
ATOM 751 O O . SER A 1 100 ? -15.562 -8.742 -36.950 1.00 39.91 100 SER A O 1
ATOM 753 N N . LYS A 1 101 ? -15.552 -10.871 -36.244 1.00 47.72 101 LYS A N 1
ATOM 754 C CA . LYS A 1 101 ? -14.763 -11.451 -37.341 1.00 47.72 101 LYS A CA 1
ATOM 755 C C . LYS A 1 101 ? -15.583 -11.457 -38.645 1.00 47.72 101 LYS A C 1
ATOM 757 O O . LYS A 1 101 ? -16.296 -12.413 -38.950 1.00 47.72 101 LYS A O 1
ATOM 762 N N . ARG A 1 102 ? -15.515 -10.377 -39.433 1.00 45.31 102 ARG A N 1
ATOM 763 C CA . ARG A 1 102 ? -16.067 -10.324 -40.800 1.00 45.31 102 ARG A CA 1
ATOM 764 C C . ARG A 1 102 ? -15.030 -10.805 -41.814 1.00 45.31 102 ARG A C 1
ATOM 766 O O . ARG A 1 102 ? -14.025 -10.149 -42.044 1.00 45.31 102 ARG A O 1
ATOM 773 N N . ARG A 1 103 ? -15.336 -11.920 -42.485 1.00 54.94 103 ARG A N 1
ATOM 774 C CA . ARG A 1 103 ? -14.737 -12.285 -43.776 1.00 54.94 103 ARG A CA 1
ATOM 775 C C . ARG A 1 103 ? -15.145 -11.261 -44.837 1.00 54.94 103 ARG A C 1
ATOM 777 O O . ARG A 1 103 ? -16.344 -11.097 -45.078 1.00 54.94 103 ARG A O 1
ATOM 784 N N . ARG A 1 104 ? -14.180 -10.636 -45.511 1.00 49.06 104 ARG A N 1
ATOM 785 C CA . ARG A 1 104 ? -14.399 -10.019 -46.823 1.00 49.06 104 ARG A CA 1
ATOM 786 C C . ARG A 1 104 ? -13.090 -9.995 -47.615 1.00 49.06 104 ARG A C 1
ATOM 788 O O . ARG A 1 104 ? -12.210 -9.198 -47.328 1.00 49.06 104 ARG A O 1
ATOM 795 N N . ASP A 1 105 ? -13.010 -10.881 -48.603 1.00 60.47 105 ASP A N 1
ATOM 796 C CA . ASP A 1 105 ? -12.051 -10.803 -49.704 1.00 60.47 105 ASP A CA 1
ATOM 797 C C . ASP A 1 105 ? -12.356 -9.566 -50.572 1.00 60.47 105 ASP A C 1
ATOM 799 O O . ASP A 1 105 ? -13.521 -9.305 -50.892 1.00 60.47 105 ASP A O 1
ATOM 803 N N . GLY A 1 106 ? -11.312 -8.832 -50.964 1.00 53.88 106 GLY A N 1
ATOM 804 C CA . GLY A 1 106 ? -11.356 -7.677 -51.874 1.00 53.88 106 GLY A CA 1
ATOM 805 C C . GLY A 1 106 ? -10.386 -6.594 -51.397 1.00 53.88 106 GLY A C 1
ATOM 806 O O . GLY A 1 106 ? -10.736 -5.832 -50.508 1.00 53.88 106 GLY A O 1
ATOM 807 N N . ALA A 1 107 ? -9.103 -6.674 -51.753 1.00 64.38 107 ALA A N 1
ATOM 808 C CA . ALA A 1 107 ? -8.513 -6.116 -52.978 1.00 64.38 107 ALA A CA 1
ATOM 809 C C . ALA A 1 107 ? -8.549 -4.578 -53.001 1.00 64.38 107 ALA A C 1
ATOM 811 O O . ALA A 1 107 ? -9.617 -4.000 -53.180 1.00 64.38 107 ALA A O 1
ATOM 812 N N . ASP A 1 108 ? -7.346 -4.007 -52.869 1.00 66.31 108 ASP A N 1
ATOM 813 C CA . ASP A 1 108 ? -6.923 -2.633 -53.160 1.00 66.31 108 ASP A CA 1
ATOM 814 C C . ASP A 1 108 ? -7.679 -1.498 -52.452 1.00 66.31 108 ASP A C 1
ATOM 816 O O . ASP A 1 108 ? -8.810 -1.195 -52.818 1.00 66.31 108 ASP A O 1
ATOM 820 N N . CYS A 1 109 ? -7.012 -0.830 -51.497 1.00 51.59 109 CYS A N 1
ATOM 821 C CA . CYS A 1 109 ? -7.012 0.635 -51.349 1.00 51.59 109 CYS A CA 1
ATOM 822 C C . CYS A 1 109 ? -6.135 1.091 -50.165 1.00 51.59 109 CYS A C 1
ATOM 824 O O . CYS A 1 109 ? -6.491 0.885 -49.011 1.00 51.59 109 CYS A O 1
ATOM 826 N N . ASP A 1 110 ? -5.038 1.751 -50.536 1.00 53.06 110 ASP A N 1
ATOM 827 C CA . ASP A 1 110 ? -4.429 2.937 -49.925 1.00 53.06 110 ASP A CA 1
ATOM 828 C C . ASP A 1 110 ? -3.835 2.861 -48.503 1.00 53.06 110 ASP A C 1
ATOM 830 O O . ASP A 1 110 ? -4.504 2.837 -47.474 1.00 53.06 110 ASP A O 1
ATOM 834 N N . GLU A 1 111 ? -2.502 2.901 -48.531 1.00 62.62 111 GLU A N 1
ATOM 835 C CA . GLU A 1 111 ? -1.528 3.110 -47.468 1.00 62.62 111 GLU A CA 1
ATOM 836 C C . GLU A 1 111 ? -1.751 4.457 -46.756 1.00 62.62 111 GLU A C 1
ATOM 838 O O . GLU A 1 111 ? -1.152 5.451 -47.135 1.00 62.62 111 GLU A O 1
ATOM 843 N N . ASP A 1 112 ? -2.601 4.494 -45.734 1.00 62.97 112 ASP A N 1
ATOM 844 C CA . ASP A 1 112 ? -2.605 5.524 -44.679 1.00 62.97 112 ASP A CA 1
ATOM 845 C C . ASP A 1 112 ? -3.228 4.907 -43.410 1.00 62.97 112 ASP A C 1
ATOM 847 O O . ASP A 1 112 ? -4.199 5.407 -42.838 1.00 62.97 112 ASP A O 1
ATOM 851 N N . GLU A 1 113 ? -2.699 3.756 -42.974 1.00 62.84 113 GLU A N 1
ATOM 852 C CA . GLU A 1 113 ? -2.963 3.260 -41.623 1.00 62.84 113 GLU A CA 1
ATOM 853 C C . GLU A 1 113 ? -2.244 4.197 -40.644 1.00 62.84 113 GLU A C 1
ATOM 855 O O . GLU A 1 113 ? -1.100 3.971 -40.246 1.00 62.84 113 GLU A O 1
ATOM 860 N N . GLU A 1 114 ? -2.907 5.302 -40.288 1.00 64.25 114 GLU A N 1
ATOM 861 C CA . GLU A 1 114 ? -2.623 6.032 -39.060 1.00 64.25 114 GLU A CA 1
ATOM 862 C C . GLU A 1 114 ? -2.751 5.014 -37.924 1.00 64.25 114 GLU A C 1
ATOM 864 O O . GLU A 1 114 ? -3.846 4.737 -37.428 1.00 64.25 114 GLU A O 1
ATOM 869 N N . TYR A 1 115 ? -1.620 4.408 -37.555 1.00 61.22 115 TYR A N 1
ATOM 870 C CA . TYR A 1 115 ? -1.453 3.656 -36.326 1.00 61.22 115 TYR A CA 1
ATOM 871 C C . TYR A 1 115 ? -1.762 4.624 -35.187 1.00 61.22 115 TYR A C 1
ATOM 873 O O . TYR A 1 115 ? -0.886 5.292 -34.639 1.00 61.22 115 TYR A O 1
ATOM 881 N N . SER A 1 116 ? -3.047 4.721 -34.851 1.00 57.31 116 SER A N 1
ATOM 882 C CA . SER A 1 116 ? -3.525 5.138 -33.549 1.00 57.31 116 SER A CA 1
ATOM 883 C C . SER A 1 116 ? -2.942 4.126 -32.576 1.00 57.31 116 SER A C 1
ATOM 885 O O . SER A 1 116 ? -3.583 3.131 -32.242 1.00 57.31 116 SER A O 1
ATOM 887 N N . CYS A 1 117 ? -1.692 4.362 -32.183 1.00 56.38 117 CYS A N 1
ATOM 888 C CA . CYS A 1 117 ? -1.087 3.795 -31.000 1.00 56.38 117 CYS A CA 1
ATOM 889 C C . CYS A 1 117 ? -1.951 4.298 -29.846 1.00 56.38 117 CYS A C 1
ATOM 891 O O . CYS A 1 117 ? -1.703 5.353 -29.265 1.00 56.38 117 CYS A O 1
ATOM 893 N N . VAL A 1 118 ? -3.052 3.588 -29.595 1.00 52.72 118 VAL A N 1
ATOM 894 C CA . VAL A 1 118 ? -3.651 3.528 -28.274 1.00 52.72 118 VAL A CA 1
ATOM 895 C C . VAL A 1 118 ? -2.545 2.889 -27.462 1.00 52.72 118 VAL A C 1
ATOM 897 O O . VAL A 1 118 ? -2.404 1.675 -27.432 1.00 52.72 118 VAL A O 1
ATOM 900 N N . SER A 1 119 ? -1.648 3.733 -26.956 1.00 54.34 119 SER A N 1
ATOM 901 C CA . SER A 1 119 ? -0.780 3.366 -25.859 1.00 54.34 119 SER A CA 1
ATOM 902 C C . SER A 1 119 ? -1.717 2.764 -24.832 1.00 54.34 119 SER A C 1
ATOM 904 O O . SER A 1 119 ? -2.652 3.452 -24.406 1.00 54.34 119 SER A O 1
ATOM 906 N N . ASP A 1 120 ? -1.533 1.483 -24.537 1.00 55.56 120 ASP A N 1
ATOM 907 C CA . ASP A 1 120 ? -2.184 0.812 -23.427 1.00 55.56 120 ASP A CA 1
ATOM 908 C C . ASP A 1 120 ? -1.719 1.545 -22.167 1.00 55.56 120 ASP A C 1
ATOM 910 O O . ASP A 1 120 ? -0.714 1.200 -21.556 1.00 55.56 120 ASP A O 1
ATOM 914 N N . VAL A 1 121 ? -2.376 2.668 -21.862 1.00 59.06 121 VAL A N 1
ATOM 915 C CA . VAL A 1 121 ? -2.124 3.446 -20.657 1.00 59.06 121 VAL A CA 1
ATOM 916 C C . VAL A 1 121 ? -2.404 2.472 -19.536 1.00 59.06 121 VAL A C 1
ATOM 918 O O . VAL A 1 121 ? -3.552 2.050 -19.379 1.00 59.06 121 VAL A O 1
ATOM 921 N N . THR A 1 122 ? -1.355 2.061 -18.826 1.00 65.69 122 THR A N 1
ATOM 922 C CA . THR A 1 122 ? -1.483 1.134 -17.711 1.00 65.69 122 THR A CA 1
ATOM 923 C C . THR A 1 122 ? -2.493 1.730 -16.747 1.00 65.69 122 THR A C 1
ATOM 925 O O . THR A 1 122 ? -2.353 2.846 -16.238 1.00 65.69 122 THR A O 1
ATOM 928 N N . ILE A 1 123 ? -3.608 1.028 -16.604 1.00 78.38 123 ILE A N 1
ATOM 929 C CA . ILE A 1 123 ? -4.700 1.505 -15.783 1.00 78.38 123 ILE A CA 1
ATOM 930 C C . ILE A 1 123 ? -4.316 1.171 -14.345 1.00 78.38 123 ILE A C 1
ATOM 932 O O . ILE A 1 123 ? -4.281 0.008 -13.955 1.00 78.38 123 ILE A O 1
ATOM 936 N N . GLU A 1 124 ? -3.991 2.201 -13.567 1.00 89.50 124 GLU A N 1
ATOM 937 C CA . GLU A 1 124 ? -3.724 2.047 -12.141 1.00 89.50 124 GLU A CA 1
ATOM 938 C C . GLU A 1 124 ? -5.038 1.704 -11.418 1.00 89.50 124 GLU A C 1
ATOM 940 O O . GLU A 1 124 ? -5.981 2.505 -11.370 1.00 89.50 124 GLU A O 1
ATOM 945 N N . ASP A 1 125 ? -5.126 0.484 -10.896 1.00 91.81 125 ASP A N 1
ATOM 946 C CA . ASP A 1 125 ? -6.305 -0.053 -10.224 1.00 91.81 125 ASP A CA 1
ATOM 947 C C . ASP A 1 125 ? -6.162 0.085 -8.715 1.00 91.81 125 ASP A C 1
ATOM 949 O O . ASP A 1 125 ? -5.130 -0.248 -8.152 1.00 91.81 125 ASP A O 1
ATOM 953 N N . LEU A 1 126 ? -7.201 0.566 -8.035 1.00 94.19 126 LEU A N 1
ATOM 954 C CA . LEU A 1 126 ? -7.258 0.549 -6.577 1.00 94.19 126 LEU A CA 1
ATOM 955 C C . LEU A 1 126 ? -7.384 -0.900 -6.078 1.00 94.19 126 LEU A C 1
ATOM 957 O O . LEU A 1 126 ? -8.359 -1.565 -6.420 1.00 94.19 126 LEU A O 1
ATOM 961 N N . LEU A 1 127 ? -6.431 -1.357 -5.260 1.00 94.50 127 LEU A N 1
ATOM 962 C CA . LEU A 1 127 ? -6.464 -2.678 -4.625 1.00 94.50 127 LEU A CA 1
ATOM 963 C C . LEU A 1 127 ? -7.098 -2.612 -3.239 1.00 94.50 127 LEU A C 1
ATOM 965 O O . LEU A 1 127 ? -8.016 -3.368 -2.945 1.00 94.50 127 LEU A O 1
ATOM 969 N N . VAL A 1 128 ? -6.627 -1.700 -2.384 1.00 96.19 128 VAL A N 1
ATOM 970 C CA . VAL A 1 128 ? -7.205 -1.512 -1.052 1.00 96.19 128 VAL A CA 1
ATOM 971 C C . VAL A 1 128 ? -7.095 -0.068 -0.581 1.00 96.19 128 VAL A C 1
ATOM 973 O O . VAL A 1 128 ? -6.155 0.658 -0.911 1.00 96.19 128 VAL A O 1
ATOM 976 N N . PHE A 1 129 ? -8.069 0.336 0.228 1.00 96.38 129 PHE A N 1
ATOM 977 C CA . PHE A 1 129 ? -8.045 1.579 0.979 1.00 96.38 129 PHE A CA 1
ATOM 978 C C . PHE A 1 129 ? -8.202 1.296 2.472 1.00 96.38 129 PHE A C 1
ATOM 980 O O . PHE A 1 129 ? -9.246 0.806 2.909 1.00 96.38 129 PHE A O 1
ATOM 987 N N . LEU A 1 130 ? -7.180 1.634 3.258 1.00 95.88 130 LEU A N 1
ATOM 988 C CA . LEU A 1 130 ? -7.168 1.440 4.702 1.00 95.88 130 LEU A CA 1
ATOM 989 C C . LEU A 1 130 ? -7.104 2.797 5.416 1.00 95.88 130 LEU A C 1
ATOM 991 O O . LEU A 1 130 ? -6.062 3.460 5.411 1.00 95.88 130 LEU A O 1
ATOM 995 N N . PRO A 1 131 ? -8.215 3.236 6.032 1.00 94.88 131 PRO A N 1
ATOM 996 C CA . PRO A 1 131 ? -8.219 4.449 6.827 1.00 94.88 131 PRO A CA 1
ATOM 997 C C . PRO A 1 131 ? -7.467 4.250 8.148 1.00 94.88 131 PRO A C 1
ATOM 999 O O . PRO A 1 131 ? -7.549 3.180 8.749 1.00 94.88 131 PRO A O 1
ATOM 1002 N N . SER A 1 132 ? -6.851 5.318 8.660 1.00 94.00 132 SER A N 1
ATOM 1003 C CA . SER A 1 132 ? -6.310 5.353 10.028 1.00 94.00 132 SER A CA 1
ATOM 1004 C C . SER A 1 132 ? -5.228 4.293 10.283 1.00 94.00 132 SER A C 1
ATOM 1006 O O . SER A 1 132 ? -5.307 3.500 11.220 1.00 94.00 132 SER A O 1
ATOM 1008 N N . ILE A 1 133 ? -4.194 4.305 9.449 1.00 95.88 133 ILE A N 1
ATOM 1009 C CA . ILE A 1 133 ? -2.969 3.526 9.616 1.00 95.88 133 ILE A CA 1
ATOM 1010 C C . ILE A 1 133 ? -1.899 4.397 10.273 1.00 95.88 133 ILE A C 1
ATOM 1012 O O . ILE A 1 133 ? -1.764 5.584 9.984 1.00 95.88 133 ILE A O 1
ATOM 1016 N N . GLN A 1 134 ? -1.116 3.801 11.157 1.00 95.69 134 GLN A N 1
ATOM 1017 C CA . GLN A 1 134 ? 0.091 4.372 11.724 1.00 95.69 134 GLN A CA 1
ATOM 1018 C C . GLN A 1 134 ? 1.302 3.836 10.957 1.00 95.69 134 GLN A C 1
ATOM 1020 O O . GLN A 1 134 ? 1.493 2.629 10.864 1.00 95.69 134 GLN A O 1
ATOM 1025 N N . CYS A 1 135 ? 2.116 4.735 10.418 1.00 96.38 135 CYS A N 1
ATOM 1026 C CA . CYS A 1 135 ? 3.359 4.429 9.727 1.00 96.38 135 CYS A CA 1
ATOM 1027 C C . CYS A 1 135 ? 4.549 4.753 10.638 1.00 96.38 135 CYS A C 1
ATOM 1029 O O . CYS A 1 135 ? 4.634 5.855 11.198 1.00 96.38 135 CYS A O 1
ATOM 1031 N N . ASN A 1 136 ? 5.478 3.808 10.766 1.00 95.44 136 ASN A N 1
ATOM 1032 C CA . ASN A 1 136 ? 6.786 4.020 11.375 1.00 95.44 136 ASN A CA 1
ATOM 1033 C C . ASN A 1 136 ? 7.883 3.745 10.337 1.00 95.44 136 ASN A C 1
ATOM 1035 O O . ASN A 1 136 ? 7.821 2.746 9.627 1.00 95.44 136 ASN A O 1
ATOM 1039 N N . CYS A 1 137 ? 8.846 4.654 10.228 1.00 95.00 137 CYS A N 1
ATOM 1040 C CA . CYS A 1 137 ? 10.033 4.500 9.397 1.00 95.00 137 CYS A CA 1
ATOM 1041 C C . CYS A 1 137 ? 11.216 5.189 10.090 1.00 95.00 137 CYS A C 1
ATOM 1043 O O . CYS A 1 137 ? 11.305 6.426 10.053 1.00 95.00 137 CYS A O 1
ATOM 1045 N N . PRO A 1 138 ? 12.116 4.420 10.730 1.00 91.94 138 PRO A N 1
ATOM 1046 C CA . PRO A 1 138 ? 13.270 4.964 11.443 1.00 91.94 138 PRO A CA 1
ATOM 1047 C C . PRO A 1 138 ? 14.171 5.819 10.544 1.00 91.94 138 PRO A C 1
ATOM 1049 O O . PRO A 1 138 ? 14.513 6.941 10.917 1.00 91.94 138 PRO A O 1
ATOM 1052 N N . THR A 1 139 ? 14.456 5.347 9.325 1.00 90.75 139 THR A N 1
ATOM 1053 C CA . THR A 1 139 ? 15.301 6.028 8.325 1.00 90.75 139 THR A CA 1
ATOM 1054 C C . THR A 1 139 ? 14.768 7.411 7.941 1.00 90.75 139 THR A C 1
ATOM 1056 O O . THR A 1 139 ? 15.506 8.297 7.514 1.00 90.75 139 THR A O 1
ATOM 1059 N N . TRP A 1 140 ? 13.460 7.619 8.076 1.00 90.50 140 TRP A N 1
ATOM 1060 C CA . TRP A 1 140 ? 12.770 8.843 7.675 1.00 90.50 140 TRP A CA 1
ATOM 1061 C C . TRP A 1 140 ? 12.364 9.736 8.845 1.00 90.50 140 TRP A C 1
ATOM 1063 O O . TRP A 1 140 ? 11.702 10.748 8.605 1.00 90.50 140 TRP A O 1
ATOM 1073 N N . ASP A 1 141 ? 12.740 9.352 10.070 1.00 91.44 141 ASP A N 1
ATOM 1074 C CA . ASP A 1 141 ? 12.282 9.928 11.341 1.00 91.44 141 ASP A CA 1
ATOM 1075 C C . ASP A 1 141 ? 10.745 10.004 11.454 1.00 91.44 141 ASP A C 1
ATOM 1077 O O . ASP A 1 141 ? 10.173 10.856 12.134 1.00 91.44 141 ASP A O 1
ATOM 1081 N N . MET A 1 142 ? 10.041 9.084 10.787 1.00 92.31 142 MET A N 1
ATOM 1082 C CA . MET A 1 142 ? 8.589 8.971 10.886 1.00 92.31 142 MET A CA 1
ATOM 1083 C C . MET A 1 142 ? 8.255 8.079 12.067 1.00 92.31 142 MET A C 1
ATOM 1085 O O . MET A 1 142 ? 8.242 6.863 11.942 1.00 92.31 142 MET A O 1
ATOM 1089 N N . LYS A 1 143 ? 7.963 8.677 13.220 1.00 93.19 143 LYS A N 1
ATOM 1090 C CA . LYS A 1 143 ? 7.579 7.929 14.420 1.00 93.19 143 LYS A CA 1
ATOM 1091 C C . LYS A 1 143 ? 6.083 8.032 14.628 1.00 93.19 143 LYS A C 1
ATOM 1093 O O . LYS A 1 143 ? 5.577 9.093 14.986 1.00 93.19 143 LYS A O 1
ATOM 1098 N N . ASN A 1 144 ? 5.390 6.912 14.445 1.00 92.81 144 ASN A N 1
ATOM 1099 C CA . ASN A 1 144 ? 3.963 6.787 14.731 1.00 92.81 144 ASN A CA 1
ATOM 1100 C C . ASN A 1 144 ? 3.102 7.808 13.963 1.00 92.81 144 ASN A C 1
ATOM 1102 O O . ASN A 1 144 ? 2.138 8.356 14.503 1.00 92.81 144 ASN A O 1
ATOM 1106 N N . VAL A 1 145 ? 3.455 8.081 12.705 1.00 94.62 145 VAL A N 1
ATOM 1107 C CA . VAL A 1 145 ? 2.727 9.035 11.865 1.00 94.62 145 VAL A CA 1
ATOM 1108 C C . VAL A 1 145 ? 1.395 8.411 11.481 1.00 94.62 145 VAL A C 1
ATOM 1110 O O . VAL A 1 145 ? 1.364 7.362 10.852 1.00 94.62 145 VAL A O 1
ATOM 1113 N N . GLN A 1 146 ? 0.286 9.037 11.857 1.00 95.31 146 GLN A N 1
ATOM 1114 C CA . GLN A 1 146 ? -1.049 8.556 11.497 1.00 95.31 146 GLN A CA 1
ATOM 1115 C C . GLN A 1 146 ? -1.436 9.061 10.110 1.00 95.31 146 GLN A C 1
ATOM 1117 O O . GLN A 1 146 ? -1.098 10.188 9.751 1.00 95.31 146 GLN A O 1
ATOM 1122 N N . GLY A 1 147 ? -2.164 8.265 9.339 1.00 95.69 147 GLY A N 1
ATOM 1123 C CA . GLY A 1 147 ? -2.509 8.572 7.959 1.00 95.69 147 GLY A CA 1
ATOM 1124 C C . GLY A 1 147 ? -3.525 7.611 7.364 1.00 95.69 147 GLY A C 1
ATOM 1125 O O . GLY A 1 147 ? -4.033 6.715 8.034 1.00 95.69 147 GLY A O 1
ATOM 1126 N N . ASP A 1 148 ? -3.805 7.824 6.088 1.00 96.56 148 ASP A N 1
ATOM 1127 C CA . ASP A 1 148 ? -4.568 6.907 5.254 1.00 96.56 148 ASP A CA 1
ATOM 1128 C C . ASP A 1 148 ? -3.630 6.188 4.297 1.00 96.56 148 ASP A C 1
ATOM 1130 O O . ASP A 1 148 ? -2.710 6.799 3.753 1.00 96.56 148 ASP A O 1
ATOM 1134 N N . LEU A 1 149 ? -3.872 4.897 4.092 1.00 97.50 149 LEU A N 1
ATOM 1135 C CA . LEU A 1 149 ? -3.094 4.067 3.186 1.00 97.50 149 LEU A CA 1
ATOM 1136 C C . LEU A 1 149 ? -3.952 3.687 1.978 1.00 97.50 149 LEU A C 1
ATOM 1138 O O . LEU A 1 149 ? -5.051 3.148 2.118 1.00 97.50 149 LEU A O 1
ATOM 1142 N N . VAL A 1 150 ? -3.441 3.970 0.787 1.00 96.94 150 VAL A N 1
ATOM 1143 C CA . VAL A 1 150 ? -4.040 3.596 -0.494 1.00 96.94 150 VAL A CA 1
ATOM 1144 C C . VAL A 1 150 ? -3.035 2.700 -1.204 1.00 96.94 150 VAL A C 1
ATOM 1146 O O . VAL A 1 150 ? -1.899 3.109 -1.422 1.00 96.94 150 VAL A O 1
ATOM 1149 N N . ILE A 1 151 ? -3.438 1.490 -1.573 1.00 97.06 151 ILE A N 1
ATOM 1150 C CA . ILE A 1 151 ? -2.607 0.587 -2.374 1.00 97.06 151 ILE A CA 1
ATOM 1151 C C . ILE A 1 151 ? -3.277 0.420 -3.724 1.00 97.06 151 ILE A C 1
ATOM 1153 O O . ILE A 1 151 ? -4.467 0.101 -3.806 1.00 97.06 151 ILE A O 1
ATOM 1157 N N . THR A 1 152 ? -2.509 0.650 -4.777 1.00 96.31 152 THR A N 1
ATOM 1158 C CA . THR A 1 152 ? -2.942 0.463 -6.157 1.00 96.31 152 THR A CA 1
ATOM 1159 C C . THR A 1 152 ? -2.254 -0.747 -6.778 1.00 96.31 152 THR A C 1
ATOM 1161 O O . THR A 1 152 ? -1.474 -1.423 -6.119 1.00 96.31 152 THR A O 1
ATOM 1164 N N . SER A 1 153 ? -2.524 -1.036 -8.047 1.00 95.06 153 SER A N 1
ATOM 1165 C CA . SER A 1 153 ? -1.833 -2.078 -8.804 1.00 95.06 153 SER A CA 1
ATOM 1166 C C . SER A 1 153 ? -0.367 -1.752 -9.088 1.00 95.06 153 SER A C 1
ATOM 1168 O O . SER A 1 153 ? 0.326 -2.614 -9.611 1.00 95.06 153 SER A O 1
ATOM 1170 N N . ILE A 1 154 ? 0.104 -0.540 -8.765 1.00 94.44 154 ILE A N 1
ATOM 1171 C CA . ILE A 1 154 ? 1.448 -0.052 -9.116 1.00 94.44 154 ILE A CA 1
ATOM 1172 C C . ILE A 1 154 ? 2.226 0.427 -7.886 1.00 94.44 154 ILE A C 1
ATOM 1174 O O . ILE A 1 154 ? 3.449 0.336 -7.863 1.00 94.44 154 ILE A O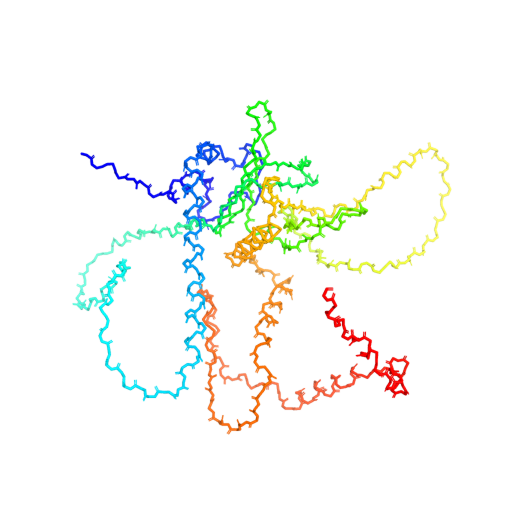 1
ATOM 1178 N N . ARG A 1 155 ? 1.563 0.962 -6.853 1.00 95.44 155 ARG A N 1
ATOM 1179 C CA . ARG A 1 155 ? 2.257 1.626 -5.740 1.00 95.44 155 ARG A CA 1
ATOM 1180 C C . ARG A 1 155 ? 1.470 1.646 -4.438 1.00 95.44 155 ARG A C 1
ATOM 1182 O O . ARG A 1 155 ? 0.248 1.502 -4.405 1.00 95.44 155 ARG A O 1
ATOM 1189 N N . VAL A 1 156 ? 2.200 1.911 -3.363 1.00 97.19 156 VAL A N 1
ATOM 1190 C CA . VAL A 1 156 ? 1.682 2.224 -2.032 1.00 97.19 156 VAL A CA 1
ATOM 1191 C C . VAL A 1 156 ? 1.728 3.734 -1.827 1.00 97.19 156 VAL A C 1
ATOM 1193 O O . VAL A 1 156 ? 2.764 4.367 -2.020 1.00 97.19 156 VAL A O 1
ATOM 1196 N N . LEU A 1 157 ? 0.609 4.321 -1.419 1.00 96.88 157 LEU A N 1
ATOM 1197 C CA . LEU A 1 157 ? 0.473 5.744 -1.126 1.00 96.88 157 LEU A CA 1
ATOM 1198 C C . LEU A 1 157 ? 0.035 5.912 0.330 1.00 96.88 157 LEU A C 1
ATOM 1200 O O . LEU A 1 157 ? -1.059 5.497 0.711 1.00 96.88 157 LEU A O 1
ATOM 1204 N N . PHE A 1 158 ? 0.876 6.542 1.140 1.00 97.19 158 PHE A N 1
ATOM 1205 C CA . PHE A 1 158 ? 0.571 6.894 2.520 1.00 97.19 158 PHE A CA 1
ATOM 1206 C C . PHE A 1 158 ? 0.355 8.402 2.635 1.00 97.19 158 PHE A C 1
ATOM 1208 O O . PHE A 1 158 ? 1.223 9.197 2.270 1.00 97.19 158 PHE A O 1
ATOM 1215 N N . ILE A 1 159 ? -0.809 8.7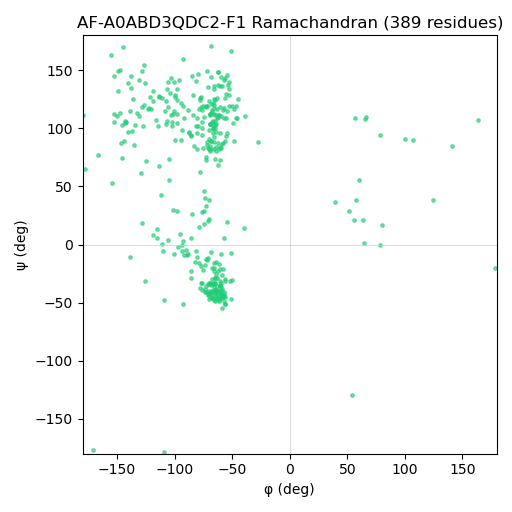93 3.148 1.00 95.94 159 ILE A N 1
ATOM 1216 C CA . ILE A 1 159 ? -1.244 10.185 3.248 1.00 95.94 159 ILE A CA 1
ATOM 1217 C C . ILE A 1 159 ? -1.338 10.544 4.722 1.00 95.94 159 ILE A C 1
ATOM 1219 O O . ILE A 1 159 ? -2.297 10.180 5.408 1.00 95.94 159 ILE A O 1
ATOM 1223 N N . ALA A 1 160 ? -0.342 11.262 5.228 1.00 95.25 160 ALA A N 1
ATOM 1224 C CA . ALA A 1 160 ? -0.256 11.589 6.642 1.00 95.25 160 ALA A CA 1
ATOM 1225 C C . ALA A 1 160 ? -1.409 12.515 7.062 1.00 95.25 160 ALA A C 1
ATOM 1227 O O . ALA A 1 160 ? -1.664 13.536 6.427 1.00 95.25 160 ALA A O 1
ATOM 1228 N N . SER A 1 161 ? -2.068 12.220 8.179 1.00 92.12 161 SER A N 1
ATOM 1229 C CA . SER A 1 161 ? -3.184 12.989 8.754 1.00 92.12 161 SER A CA 1
ATOM 1230 C C . SER A 1 161 ? -2.751 14.305 9.418 1.00 92.12 161 SER A C 1
ATOM 1232 O O . SER A 1 161 ? -3.496 14.842 10.232 1.00 92.12 161 SER A O 1
ATOM 1234 N N . THR A 1 162 ? -1.550 14.814 9.129 1.00 81.31 162 THR A N 1
ATOM 1235 C CA . THR A 1 162 ? -0.969 15.960 9.839 1.00 81.31 162 THR A CA 1
ATOM 1236 C C . THR A 1 162 ? -1.907 17.166 9.866 1.00 81.31 162 THR A C 1
ATOM 1238 O O . THR A 1 162 ? -2.569 17.501 8.877 1.00 81.31 162 THR A O 1
ATOM 1241 N N . ASP A 1 163 ? -1.939 17.840 11.020 1.00 64.12 163 ASP A N 1
ATOM 1242 C CA . ASP A 1 163 ? -2.536 19.164 11.136 1.00 64.12 163 ASP A CA 1
ATOM 1243 C C . ASP A 1 163 ? -1.864 20.068 10.101 1.00 64.12 163 ASP A C 1
ATOM 1245 O O . ASP A 1 163 ? -0.639 20.157 10.047 1.00 64.12 163 ASP A O 1
ATOM 1249 N N . THR A 1 164 ? -2.667 20.768 9.301 1.00 57.91 164 THR A N 1
ATOM 1250 C CA . THR A 1 164 ? -2.272 21.580 8.132 1.00 57.91 164 THR A CA 1
ATOM 1251 C C . THR A 1 164 ? -1.250 22.699 8.405 1.00 57.91 164 THR A C 1
ATOM 1253 O O . THR A 1 164 ? -1.007 23.530 7.535 1.00 57.91 164 THR A O 1
ATOM 1256 N N . ASN A 1 165 ? -0.709 22.782 9.620 1.00 63.16 165 ASN A N 1
ATOM 1257 C CA . ASN A 1 165 ? 0.206 23.808 10.096 1.00 63.16 165 ASN A CA 1
ATOM 1258 C C . ASN A 1 165 ? 1.642 23.305 10.316 1.00 63.16 165 ASN A C 1
ATOM 1260 O O . ASN A 1 165 ? 2.488 24.127 10.664 1.00 63.16 165 ASN A O 1
ATOM 1264 N N . SER A 1 166 ? 1.931 22.005 10.172 1.00 76.12 166 SER A N 1
ATOM 1265 C CA . SER A 1 166 ? 3.319 21.534 10.143 1.00 76.12 166 SER A CA 1
ATOM 1266 C C . SER A 1 166 ? 3.878 21.673 8.730 1.00 76.12 166 SER A C 1
ATOM 1268 O O . SER A 1 166 ? 3.275 21.188 7.775 1.00 76.12 166 SER A O 1
ATOM 1270 N N . ASP A 1 167 ? 5.045 22.304 8.604 1.00 74.56 167 ASP A N 1
ATOM 1271 C CA . ASP A 1 167 ? 5.787 22.359 7.336 1.00 74.56 167 ASP A CA 1
ATOM 1272 C C . ASP A 1 167 ? 6.246 20.953 6.880 1.00 74.56 167 ASP A C 1
ATOM 1274 O O . ASP A 1 167 ? 6.560 20.739 5.709 1.00 74.56 167 ASP A O 1
ATOM 1278 N N . ASP A 1 168 ? 6.207 19.975 7.790 1.00 79.56 168 ASP A N 1
ATOM 1279 C CA . ASP A 1 168 ? 6.586 18.588 7.550 1.00 79.56 168 ASP A CA 1
ATOM 1280 C C . ASP A 1 168 ? 5.399 17.792 6.987 1.00 79.56 168 ASP A C 1
ATOM 1282 O O . ASP A 1 168 ? 4.548 17.262 7.709 1.00 79.56 168 ASP A O 1
ATOM 1286 N N . CYS A 1 169 ? 5.324 17.726 5.659 1.00 84.94 169 CYS A N 1
ATOM 1287 C CA . CYS A 1 169 ? 4.461 16.772 4.978 1.00 84.94 169 CYS A CA 1
ATOM 1288 C C . CYS A 1 169 ? 5.119 15.387 5.033 1.00 84.94 169 CYS A C 1
ATOM 1290 O O . CYS A 1 169 ? 6.179 15.184 4.445 1.00 84.94 169 CYS A O 1
ATOM 1292 N N . ASN A 1 170 ? 4.480 14.435 5.714 1.00 91.56 170 ASN A N 1
ATOM 1293 C CA . ASN A 1 170 ? 4.947 13.048 5.824 1.00 91.56 170 ASN A CA 1
ATOM 1294 C C . ASN A 1 170 ? 4.243 12.112 4.829 1.00 91.56 170 ASN A C 1
ATOM 1296 O O . ASN A 1 170 ? 4.058 10.930 5.112 1.00 91.56 170 ASN A O 1
ATOM 1300 N N . ASP A 1 171 ? 3.814 12.652 3.687 1.00 94.38 171 ASP A N 1
ATOM 1301 C CA . ASP A 1 171 ? 3.263 11.850 2.595 1.00 94.38 171 ASP A CA 1
ATOM 1302 C C . ASP A 1 171 ? 4.348 10.988 1.965 1.00 94.38 171 ASP A C 1
ATOM 1304 O O . ASP A 1 171 ? 5.502 11.408 1.853 1.00 94.38 171 ASP A O 1
ATOM 1308 N N . VAL A 1 172 ? 3.982 9.781 1.553 1.00 94.31 172 VAL A N 1
ATOM 1309 C CA . VAL A 1 172 ? 4.907 8.835 0.933 1.00 94.31 172 VAL A CA 1
ATOM 1310 C C . VAL A 1 172 ? 4.218 8.172 -0.251 1.00 94.31 172 VAL A C 1
ATOM 1312 O O . VAL A 1 172 ? 3.077 7.732 -0.140 1.00 94.31 172 VAL A O 1
ATOM 1315 N N . ALA A 1 173 ? 4.919 8.083 -1.377 1.00 95.00 173 ALA A N 1
ATOM 1316 C CA . ALA A 1 173 ? 4.556 7.223 -2.495 1.00 95.00 173 ALA A CA 1
ATOM 1317 C C . ALA A 1 173 ? 5.713 6.253 -2.768 1.00 95.00 173 ALA A C 1
ATOM 1319 O O . ALA A 1 173 ? 6.855 6.691 -2.914 1.00 95.00 173 ALA A O 1
ATOM 1320 N N . ILE A 1 174 ? 5.416 4.956 -2.812 1.00 94.62 174 ILE A N 1
ATOM 1321 C CA . ILE A 1 174 ? 6.389 3.867 -2.957 1.00 94.62 174 ILE A CA 1
ATOM 1322 C C . ILE A 1 174 ? 5.954 3.005 -4.134 1.00 94.62 174 ILE A C 1
ATOM 1324 O O . ILE A 1 174 ? 4.854 2.458 -4.114 1.00 94.62 174 ILE A O 1
ATOM 1328 N N . ASP A 1 175 ? 6.800 2.880 -5.147 1.00 94.06 175 ASP A N 1
ATOM 1329 C CA . ASP A 1 175 ? 6.598 1.936 -6.244 1.00 94.06 175 ASP A CA 1
ATOM 1330 C C . ASP A 1 175 ? 6.563 0.495 -5.708 1.00 94.06 175 ASP A C 1
ATOM 1332 O O . ASP A 1 175 ? 7.376 0.122 -4.862 1.00 94.06 175 ASP A O 1
ATOM 1336 N N . GLY A 1 176 ? 5.626 -0.323 -6.192 1.00 93.06 176 GLY A N 1
ATOM 1337 C CA . GLY A 1 176 ? 5.507 -1.725 -5.797 1.00 93.06 176 GLY A CA 1
ATOM 1338 C C . GLY A 1 176 ? 6.786 -2.525 -6.039 1.00 93.06 176 GLY A C 1
ATOM 1339 O O . GLY A 1 176 ? 7.099 -3.411 -5.251 1.00 93.06 176 GLY A O 1
ATOM 1340 N N . ARG A 1 177 ? 7.577 -2.152 -7.052 1.00 91.25 177 ARG A N 1
ATOM 1341 C CA . ARG A 1 177 ? 8.875 -2.777 -7.364 1.00 91.25 177 ARG A CA 1
ATOM 1342 C C . ARG A 1 177 ? 9.941 -2.530 -6.304 1.00 91.25 177 ARG A C 1
ATOM 1344 O O . ARG A 1 177 ? 10.920 -3.261 -6.244 1.00 91.25 177 ARG A O 1
ATOM 1351 N N . CYS A 1 178 ? 9.773 -1.499 -5.479 1.00 92.00 178 CYS A N 1
ATOM 1352 C CA . CYS A 1 178 ? 10.710 -1.205 -4.401 1.00 92.00 178 CYS A CA 1
ATOM 1353 C C . CYS A 1 178 ? 10.487 -2.075 -3.170 1.00 92.00 178 CYS A C 1
ATOM 1355 O O . CYS A 1 178 ? 11.304 -2.024 -2.257 1.00 92.00 178 CYS A O 1
ATOM 1357 N N . ILE A 1 179 ? 9.387 -2.824 -3.099 1.00 93.81 179 ILE A N 1
ATOM 1358 C CA . ILE A 1 179 ? 9.096 -3.696 -1.965 1.00 93.81 179 ILE A CA 1
ATOM 1359 C C . ILE A 1 179 ? 9.909 -4.977 -2.148 1.00 93.81 179 ILE A C 1
ATOM 1361 O O . ILE A 1 179 ? 9.549 -5.849 -2.933 1.00 93.81 179 ILE A O 1
ATOM 1365 N N . ALA A 1 180 ? 11.019 -5.079 -1.418 1.00 91.88 180 ALA A N 1
ATOM 1366 C CA . ALA A 1 180 ? 11.881 -6.257 -1.445 1.00 91.88 180 ALA A CA 1
ATOM 1367 C C . ALA A 1 180 ? 11.289 -7.403 -0.613 1.00 91.88 180 ALA A C 1
ATOM 1369 O O . ALA A 1 180 ? 11.409 -8.574 -0.976 1.00 91.88 180 ALA A O 1
ATOM 1370 N N . LEU A 1 181 ? 10.661 -7.063 0.515 1.00 94.31 181 LEU A N 1
ATOM 1371 C CA . LEU A 1 181 ? 10.036 -8.020 1.419 1.00 94.31 181 LEU A CA 1
ATOM 1372 C C . LEU A 1 181 ? 8.895 -7.356 2.188 1.00 94.31 181 LEU A C 1
ATOM 1374 O O . LEU A 1 181 ? 8.995 -6.197 2.586 1.00 94.31 181 LEU A O 1
ATOM 1378 N N . HIS A 1 182 ? 7.834 -8.108 2.460 1.00 96.44 182 HIS A N 1
ATOM 1379 C CA . HIS A 1 182 ? 6.791 -7.730 3.405 1.00 96.44 182 HIS A CA 1
ATOM 1380 C C . HIS A 1 182 ? 6.385 -8.935 4.250 1.00 96.44 182 HIS A C 1
ATOM 1382 O O . HIS A 1 182 ? 6.388 -10.070 3.777 1.00 96.44 182 HIS A O 1
ATOM 1388 N N . ALA A 1 183 ? 6.059 -8.694 5.516 1.00 96.56 183 ALA A N 1
ATOM 1389 C CA . ALA A 1 183 ? 5.705 -9.743 6.464 1.00 96.56 183 ALA A CA 1
ATOM 1390 C C . ALA A 1 183 ? 4.672 -9.248 7.477 1.00 96.56 183 ALA A C 1
ATOM 1392 O O . ALA A 1 183 ? 4.643 -8.069 7.834 1.00 96.56 183 ALA A O 1
ATOM 1393 N N . LEU A 1 184 ? 3.837 -10.168 7.956 1.00 95.69 184 LEU A N 1
ATOM 1394 C CA . LEU A 1 184 ? 3.065 -9.962 9.175 1.00 95.69 184 LEU A CA 1
ATOM 1395 C C . LEU A 1 184 ? 3.986 -10.187 10.369 1.00 95.69 184 LEU A C 1
ATOM 1397 O O . LEU A 1 184 ? 4.571 -11.259 10.498 1.00 95.69 184 LEU A O 1
ATOM 1401 N N . ASP A 1 185 ? 4.082 -9.191 11.239 1.00 93.88 185 ASP A N 1
ATOM 1402 C CA . ASP A 1 185 ? 4.875 -9.273 12.458 1.00 93.88 185 ASP A CA 1
ATOM 1403 C C . ASP A 1 185 ? 4.020 -8.908 13.679 1.00 93.88 185 ASP A C 1
ATOM 1405 O O . ASP A 1 185 ? 3.001 -8.214 13.596 1.00 93.88 185 ASP A O 1
ATOM 1409 N N . SER A 1 186 ? 4.402 -9.424 14.839 1.00 89.12 186 SER A N 1
ATOM 1410 C CA . SER A 1 186 ? 3.762 -9.156 16.117 1.00 89.12 186 SER A CA 1
ATOM 1411 C C . SER A 1 186 ? 4.828 -8.783 17.130 1.00 89.12 186 SER A C 1
ATOM 1413 O O . SER A 1 186 ? 5.582 -9.640 17.585 1.00 89.12 186 SER A O 1
ATOM 1415 N N . GLU A 1 187 ? 4.849 -7.516 17.538 1.00 79.44 187 GLU A N 1
ATOM 1416 C CA . GLU A 1 187 ? 5.708 -7.097 18.639 1.00 79.44 187 GLU A CA 1
ATOM 1417 C C . GLU A 1 187 ? 5.214 -7.777 19.922 1.00 79.44 187 GLU A C 1
ATOM 1419 O O . GLU A 1 187 ? 4.082 -7.551 20.377 1.00 79.44 187 GLU A O 1
ATOM 1424 N N . SER A 1 188 ? 6.056 -8.620 20.522 1.00 68.69 188 SER A N 1
ATOM 1425 C CA . SER A 1 188 ? 5.865 -9.036 21.905 1.00 68.69 188 SER A CA 1
ATOM 1426 C C . SER A 1 188 ? 6.140 -7.816 22.774 1.00 68.69 188 SER A C 1
ATOM 1428 O O . SER A 1 188 ? 7.288 -7.415 22.940 1.00 68.69 188 SER A O 1
ATOM 1430 N N . SER A 1 189 ? 5.093 -7.176 23.298 1.00 62.84 189 SER A N 1
ATOM 1431 C CA . SER A 1 189 ? 5.289 -6.127 24.294 1.00 62.84 189 SER A CA 1
ATOM 1432 C C . SER A 1 189 ? 5.885 -6.780 25.539 1.00 62.84 189 SER A C 1
ATOM 1434 O O . SER A 1 189 ? 5.165 -7.437 26.298 1.00 62.84 189 SER A O 1
ATOM 1436 N N . ASP A 1 190 ? 7.198 -6.654 25.706 1.00 58.72 190 ASP A N 1
ATOM 1437 C CA . ASP A 1 190 ? 7.887 -7.130 26.893 1.00 58.72 190 ASP A CA 1
ATOM 1438 C C . ASP A 1 190 ? 7.252 -6.476 28.129 1.00 58.72 190 ASP A C 1
ATOM 1440 O O . ASP A 1 190 ? 7.114 -5.257 28.225 1.00 58.72 190 ASP A O 1
ATOM 1444 N N . GLU A 1 191 ? 6.852 -7.337 29.062 1.00 55.06 191 GLU A N 1
ATOM 1445 C CA . GLU A 1 191 ? 6.322 -7.031 30.393 1.00 55.06 191 GLU A CA 1
ATOM 1446 C C . GLU A 1 191 ? 4.838 -6.577 30.456 1.00 55.06 191 GLU A C 1
ATOM 1448 O O . GLU A 1 191 ? 4.462 -5.409 30.400 1.00 55.06 191 GLU A O 1
ATOM 1453 N N . GLU A 1 192 ? 3.973 -7.572 30.694 1.00 57.66 192 GLU A N 1
ATOM 1454 C CA . GLU A 1 192 ? 2.658 -7.466 31.360 1.00 57.66 192 GLU A CA 1
ATOM 1455 C C . GLU A 1 192 ? 1.442 -6.931 30.573 1.00 57.66 192 GLU A C 1
ATOM 1457 O O . GLU A 1 192 ? 0.331 -6.950 31.113 1.00 57.66 192 GLU A O 1
ATOM 1462 N N . GLN A 1 193 ? 1.562 -6.552 29.295 1.00 54.03 193 GLN A N 1
ATOM 1463 C CA . GLN A 1 193 ? 0.391 -6.212 28.467 1.00 54.03 193 GLN A CA 1
ATOM 1464 C C . GLN A 1 193 ? -0.012 -7.359 27.534 1.00 54.03 193 GLN A C 1
ATOM 1466 O O . GLN A 1 193 ? 0.681 -7.720 26.595 1.00 54.03 193 GLN A O 1
ATOM 1471 N N . THR A 1 194 ? -1.199 -7.922 27.763 1.00 58.09 194 THR A N 1
ATOM 1472 C CA . THR A 1 194 ? -1.789 -9.051 27.016 1.00 58.09 194 THR A CA 1
ATOM 1473 C C . THR A 1 194 ? -2.237 -8.706 25.585 1.00 58.09 194 THR A C 1
ATOM 1475 O O . THR A 1 194 ? -3.084 -9.397 25.010 1.00 58.09 194 THR A O 1
ATOM 1478 N N . ASN A 1 195 ? -1.711 -7.632 24.997 1.00 64.88 195 ASN A N 1
ATOM 1479 C CA . ASN A 1 195 ? -2.135 -7.101 23.706 1.00 64.88 195 ASN A CA 1
ATOM 1480 C C . ASN A 1 195 ? -0.939 -6.992 22.759 1.00 64.88 195 ASN A C 1
ATOM 1482 O O . ASN A 1 195 ? -0.497 -5.889 22.443 1.00 64.88 195 ASN A O 1
ATOM 1486 N N . SER A 1 196 ? -0.450 -8.138 22.280 1.00 73.81 196 SER A N 1
ATOM 1487 C CA . SER A 1 196 ? 0.358 -8.162 21.063 1.00 73.81 196 SER A CA 1
ATOM 1488 C C . SER A 1 196 ? -0.465 -7.533 19.937 1.00 73.81 196 SER A C 1
ATOM 1490 O O . SER A 1 196 ? -1.568 -7.982 19.614 1.00 73.81 196 SER A O 1
ATOM 1492 N N . LEU A 1 197 ? 0.027 -6.423 19.396 1.00 83.62 197 LEU A N 1
ATOM 1493 C CA . LEU A 1 197 ? -0.594 -5.744 18.267 1.00 83.62 197 LEU A CA 1
ATOM 1494 C C . LEU A 1 197 ? 0.202 -6.111 17.019 1.00 83.62 197 LEU A C 1
ATOM 1496 O O . LEU A 1 197 ? 1.357 -5.713 16.882 1.00 83.62 197 LEU A O 1
ATOM 1500 N N . SER A 1 198 ? -0.431 -6.864 16.123 1.00 92.00 198 SER A N 1
ATOM 1501 C CA . SER A 1 198 ? 0.137 -7.209 14.820 1.00 92.00 198 SER A CA 1
ATOM 1502 C C . SER A 1 198 ? 0.370 -5.965 13.960 1.00 92.00 198 SER A C 1
ATOM 1504 O O . SER A 1 198 ? -0.377 -4.994 14.020 1.00 92.00 198 SER A O 1
ATOM 1506 N N . HIS A 1 199 ? 1.382 -5.983 13.120 1.00 94.94 199 HIS A N 1
ATOM 1507 C CA . HIS A 1 199 ? 1.640 -4.933 12.149 1.00 94.94 199 HIS A CA 1
ATOM 1508 C C . HIS A 1 199 ? 2.202 -5.566 10.878 1.00 94.94 199 HIS A C 1
ATOM 1510 O O . HIS A 1 199 ? 2.501 -6.760 10.843 1.00 94.94 199 HIS A O 1
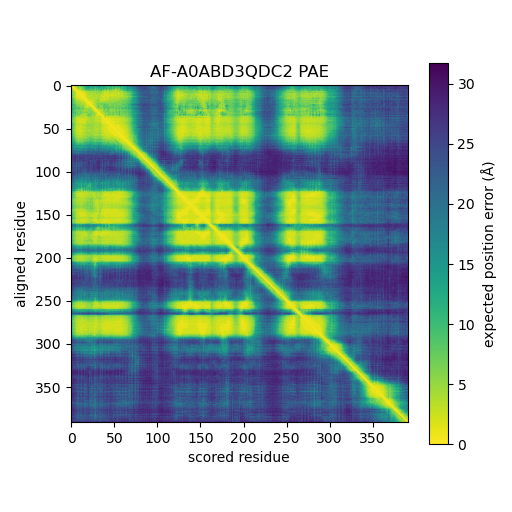ATOM 1516 N N . VAL A 1 200 ? 2.300 -4.774 9.816 1.00 97.25 200 VAL A N 1
ATOM 1517 C CA . VAL A 1 200 ? 2.887 -5.219 8.555 1.00 97.25 200 VAL A CA 1
ATOM 1518 C C . VAL A 1 200 ? 4.238 -4.547 8.388 1.00 97.25 200 VAL A C 1
ATOM 1520 O O . VAL A 1 200 ? 4.312 -3.322 8.290 1.00 97.25 200 VAL A O 1
ATOM 1523 N N . TYR A 1 201 ? 5.291 -5.355 8.392 1.00 97.25 201 TYR A N 1
ATOM 1524 C CA . TYR A 1 201 ? 6.652 -4.948 8.077 1.00 97.25 201 TYR A CA 1
ATOM 1525 C C . TYR A 1 201 ? 6.840 -4.915 6.560 1.00 97.25 201 TYR A C 1
ATOM 1527 O O . TYR A 1 201 ? 6.336 -5.784 5.847 1.00 97.25 201 TYR A O 1
ATOM 1535 N N . CYS A 1 202 ? 7.566 -3.921 6.065 1.00 97.12 202 CYS A N 1
ATOM 1536 C CA . CYS A 1 202 ? 7.986 -3.793 4.678 1.00 97.12 202 CYS A CA 1
ATOM 1537 C C . CYS A 1 202 ? 9.452 -3.359 4.635 1.00 97.12 202 CYS A C 1
ATOM 1539 O O . CYS A 1 202 ? 9.819 -2.318 5.178 1.00 97.12 202 CYS A O 1
ATOM 1541 N N . GLN A 1 203 ? 10.271 -4.130 3.936 1.00 95.06 203 GLN A N 1
ATOM 1542 C CA . GLN A 1 203 ? 11.645 -3.798 3.606 1.00 95.06 203 GLN A CA 1
ATOM 1543 C C . GLN A 1 203 ? 11.688 -3.273 2.174 1.00 95.06 203 GLN A C 1
ATOM 1545 O O . GLN A 1 203 ? 11.211 -3.946 1.254 1.00 95.06 203 GLN A O 1
ATOM 1550 N N . LEU A 1 204 ? 12.266 -2.091 1.970 1.00 93.06 204 LEU A N 1
ATOM 1551 C CA . LEU A 1 204 ? 12.435 -1.532 0.634 1.00 93.06 204 LEU A CA 1
ATOM 1552 C C . LEU A 1 204 ? 13.859 -1.731 0.116 1.00 93.06 204 LEU A C 1
ATOM 1554 O O . LEU A 1 204 ? 14.830 -1.553 0.854 1.00 93.06 204 LEU A O 1
ATOM 1558 N N . SER A 1 205 ? 13.979 -2.057 -1.170 1.00 89.19 205 SER A N 1
ATOM 1559 C CA . SER A 1 205 ? 15.252 -2.030 -1.889 1.00 89.19 205 SER A CA 1
ATOM 1560 C C . SER A 1 205 ? 15.695 -0.584 -2.107 1.00 89.19 205 SER A C 1
ATOM 1562 O O . SER A 1 205 ? 14.886 0.248 -2.528 1.00 89.19 205 SER A O 1
ATOM 1564 N N . ASP A 1 206 ? 16.973 -0.283 -1.866 1.00 78.62 206 ASP A N 1
ATOM 1565 C CA . ASP A 1 206 ? 17.529 1.034 -2.175 1.00 78.62 206 ASP A CA 1
ATOM 1566 C C . ASP A 1 206 ? 17.568 1.240 -3.702 1.00 78.62 206 ASP A C 1
ATOM 1568 O O . ASP A 1 206 ? 18.306 0.527 -4.392 1.00 78.62 206 ASP A O 1
ATOM 1572 N N . PRO A 1 207 ? 16.815 2.210 -4.256 1.00 63.38 207 PRO A N 1
ATOM 1573 C CA . PRO A 1 207 ? 16.836 2.487 -5.689 1.00 63.38 207 PRO A CA 1
ATOM 1574 C C . PRO A 1 207 ? 18.193 3.026 -6.175 1.00 63.38 207 PRO A C 1
ATOM 1576 O O . PRO A 1 207 ? 18.445 3.061 -7.377 1.00 63.38 207 PRO A O 1
ATOM 1579 N N . ALA A 1 208 ? 19.065 3.492 -5.273 1.00 60.94 208 ALA A N 1
ATOM 1580 C CA . ALA A 1 208 ? 20.335 4.120 -5.624 1.00 60.94 208 ALA A CA 1
ATOM 1581 C C . ALA A 1 208 ? 21.509 3.135 -5.771 1.00 60.94 208 ALA A C 1
ATOM 1583 O O . ALA A 1 208 ? 22.581 3.549 -6.220 1.00 60.94 208 ALA A O 1
ATOM 1584 N N . CYS A 1 209 ? 21.336 1.855 -5.424 1.00 52.09 209 CYS A N 1
ATOM 1585 C CA . CYS A 1 209 ? 22.446 0.899 -5.356 1.00 52.09 209 CYS A CA 1
ATOM 1586 C C . CYS A 1 209 ? 22.787 0.211 -6.697 1.00 52.09 209 CYS A C 1
ATOM 1588 O O . CYS A 1 209 ? 23.695 -0.613 -6.759 1.00 52.09 209 CYS A O 1
ATOM 1590 N N . GLU A 1 210 ? 22.157 0.600 -7.812 1.00 53.00 210 GLU A N 1
ATOM 1591 C CA . GLU A 1 210 ? 22.547 0.159 -9.167 1.00 53.00 210 GLU A CA 1
ATOM 1592 C C . GLU A 1 210 ? 23.814 0.867 -9.699 1.00 53.00 210 GLU A C 1
ATOM 1594 O O . GLU A 1 210 ? 24.011 1.048 -10.906 1.00 53.00 210 GLU A O 1
ATOM 1599 N N . SER A 1 211 ? 24.722 1.301 -8.819 1.00 48.28 211 SER A N 1
ATOM 1600 C CA . SER A 1 211 ? 26.064 1.645 -9.277 1.00 48.28 211 SER A CA 1
ATOM 1601 C C . SER A 1 211 ? 26.741 0.353 -9.732 1.00 48.28 211 SER A C 1
ATOM 1603 O O . SER A 1 211 ? 26.980 -0.522 -8.912 1.00 48.28 211 SER A O 1
ATOM 1605 N N . ASN A 1 212 ? 27.014 0.268 -11.037 1.00 50.88 212 ASN A N 1
ATOM 1606 C CA . ASN A 1 212 ? 27.668 -0.777 -11.850 1.00 50.88 212 ASN A CA 1
ATOM 1607 C C . ASN A 1 212 ? 28.912 -1.522 -11.295 1.00 50.88 212 ASN A C 1
ATOM 1609 O O . ASN A 1 212 ? 29.615 -2.195 -12.056 1.00 50.88 212 ASN A O 1
ATOM 1613 N N . ASP A 1 213 ? 29.225 -1.438 -10.011 1.00 45.53 213 ASP A N 1
ATOM 1614 C CA . ASP A 1 213 ? 30.291 -2.200 -9.391 1.00 45.53 213 ASP A CA 1
ATOM 1615 C C . ASP A 1 213 ? 29.740 -3.564 -8.968 1.00 45.53 213 ASP A C 1
ATOM 1617 O O . ASP A 1 213 ? 29.168 -3.743 -7.899 1.00 45.53 213 ASP A O 1
ATOM 1621 N N . VAL A 1 214 ? 29.915 -4.537 -9.866 1.00 46.69 214 VAL A N 1
ATOM 1622 C CA . VAL A 1 214 ? 29.714 -5.977 -9.659 1.00 46.69 214 VAL A CA 1
ATOM 1623 C C . VAL A 1 214 ? 30.418 -6.431 -8.373 1.00 46.69 214 VAL A C 1
ATOM 1625 O O . VAL A 1 214 ? 31.575 -6.854 -8.378 1.00 46.69 214 VAL A O 1
ATOM 1628 N N . ALA A 1 215 ? 29.703 -6.360 -7.261 1.00 42.53 215 ALA A N 1
ATOM 1629 C CA . ALA A 1 215 ? 30.018 -7.013 -6.006 1.00 42.53 215 ALA A CA 1
ATOM 1630 C C . ALA A 1 215 ? 28.684 -7.503 -5.444 1.00 42.53 215 ALA A C 1
ATOM 1632 O O . ALA A 1 215 ? 27.897 -6.732 -4.910 1.00 42.53 215 ALA A O 1
ATOM 1633 N N . GLY A 1 216 ? 28.390 -8.781 -5.685 1.00 40.66 216 GLY A N 1
ATOM 1634 C CA . GLY A 1 216 ? 27.102 -9.375 -5.364 1.00 40.66 216 GLY A CA 1
ATOM 1635 C C . GLY A 1 216 ? 26.700 -9.151 -3.909 1.00 40.66 216 GLY A C 1
ATOM 1636 O O . GLY A 1 216 ? 27.481 -9.415 -2.993 1.00 40.66 216 GLY A O 1
ATOM 1637 N N . SER A 1 217 ? 25.445 -8.743 -3.721 1.00 41.03 217 SER A N 1
ATOM 1638 C CA . SER A 1 217 ? 24.711 -8.885 -2.466 1.00 41.03 217 SER A CA 1
ATOM 1639 C C . SER A 1 217 ? 24.517 -10.369 -2.164 1.00 41.03 217 SER A C 1
ATOM 1641 O O . SER A 1 217 ? 23.442 -10.944 -2.305 1.00 41.03 217 SER A O 1
ATOM 1643 N N . THR A 1 218 ? 25.595 -11.026 -1.750 1.00 39.91 218 THR A N 1
ATOM 1644 C CA . THR A 1 218 ? 25.501 -12.204 -0.899 1.00 39.91 218 THR A CA 1
ATOM 1645 C C . THR A 1 218 ? 24.858 -11.744 0.400 1.00 39.91 218 THR A C 1
ATOM 1647 O O . THR A 1 218 ? 25.484 -11.002 1.154 1.00 39.91 218 THR A O 1
ATOM 1650 N N . MET A 1 219 ? 23.621 -12.175 0.663 1.00 40.84 219 MET A N 1
ATOM 1651 C CA . MET A 1 219 ? 23.037 -12.148 2.003 1.00 40.84 219 MET A CA 1
ATOM 1652 C C . MET A 1 219 ? 23.997 -12.886 2.945 1.00 40.84 219 MET A C 1
ATOM 1654 O O . MET A 1 219 ? 24.048 -14.116 2.985 1.00 40.84 219 MET A O 1
ATOM 1658 N N . GLY A 1 220 ? 24.852 -12.125 3.622 1.00 33.56 220 GLY A N 1
ATOM 1659 C CA . GLY A 1 220 ? 25.863 -12.637 4.525 1.00 33.56 220 GLY A CA 1
ATOM 1660 C C . GLY A 1 220 ? 25.235 -12.969 5.867 1.00 33.56 220 GLY A C 1
ATOM 1661 O O . GLY A 1 220 ? 25.153 -12.110 6.737 1.00 33.56 220 GLY A O 1
ATOM 1662 N N . PHE A 1 221 ? 24.864 -14.232 6.076 1.00 36.91 221 PHE A N 1
ATOM 1663 C CA . PHE A 1 221 ? 24.856 -14.798 7.424 1.00 36.91 221 PHE A CA 1
ATOM 1664 C C . PHE A 1 221 ? 26.312 -14.839 7.905 1.00 36.91 221 PHE A C 1
ATOM 1666 O O . PHE A 1 221 ? 27.069 -15.758 7.593 1.00 36.91 221 PHE A O 1
ATOM 1673 N N . GLY A 1 222 ? 26.735 -13.776 8.588 1.00 30.48 222 GLY A N 1
ATOM 1674 C CA . GLY A 1 222 ? 28.096 -13.611 9.075 1.00 30.48 222 GLY A CA 1
ATOM 1675 C C . GLY A 1 222 ? 28.460 -14.664 10.118 1.00 30.48 222 GLY A C 1
ATOM 1676 O O . GLY A 1 222 ? 28.101 -14.546 11.285 1.00 30.48 222 GLY A O 1
ATOM 1677 N N . THR A 1 223 ? 29.249 -15.666 9.730 1.00 34.31 223 THR A N 1
ATOM 1678 C CA . THR A 1 223 ? 30.154 -16.332 10.672 1.00 34.31 223 THR A CA 1
ATOM 1679 C C . THR A 1 223 ? 31.437 -15.514 10.746 1.00 34.31 223 THR A C 1
ATOM 1681 O O . THR A 1 223 ? 32.191 -15.445 9.775 1.00 34.31 223 THR A O 1
ATOM 1684 N N . SER A 1 224 ? 31.679 -14.887 11.895 1.00 31.53 224 SER A N 1
ATOM 1685 C CA . SER A 1 224 ? 32.878 -14.105 12.194 1.00 31.53 224 SER A CA 1
ATOM 1686 C C . SER A 1 224 ? 34.144 -14.958 12.032 1.00 31.53 224 SER A C 1
ATOM 1688 O O . SER A 1 224 ? 34.417 -15.847 12.839 1.00 31.53 224 SER A O 1
ATOM 1690 N N . ALA A 1 225 ? 34.939 -14.689 10.996 1.00 37.12 225 ALA A N 1
ATOM 1691 C CA . ALA A 1 225 ? 36.278 -15.245 10.853 1.00 37.12 225 ALA A CA 1
ATOM 1692 C C . ALA A 1 225 ? 37.305 -14.210 11.330 1.00 37.12 225 ALA A C 1
ATOM 1694 O O . ALA A 1 225 ? 37.596 -13.233 10.644 1.00 37.12 225 ALA A O 1
ATOM 1695 N N . ASN A 1 226 ? 37.849 -14.443 12.525 1.00 40.22 226 ASN A N 1
ATOM 1696 C CA . ASN A 1 226 ? 38.971 -13.697 13.090 1.00 40.22 226 ASN A CA 1
ATOM 1697 C C . ASN A 1 226 ? 40.196 -13.783 12.166 1.00 40.22 226 ASN A C 1
ATOM 1699 O O . ASN A 1 226 ? 40.783 -14.857 12.014 1.00 40.22 226 ASN A O 1
ATOM 1703 N N . VAL A 1 227 ? 40.628 -12.648 11.617 1.00 39.19 227 VAL A N 1
ATOM 1704 C CA . VAL A 1 227 ? 41.956 -12.492 11.016 1.00 39.19 227 VAL A CA 1
ATOM 1705 C C . VAL A 1 227 ? 42.830 -11.747 12.020 1.00 39.19 227 VAL A C 1
ATOM 1707 O O . VAL A 1 227 ? 42.666 -10.553 12.242 1.00 39.19 227 VAL A O 1
ATOM 1710 N N . MET A 1 228 ? 43.741 -12.481 12.659 1.00 45.53 228 MET A N 1
ATOM 1711 C CA . MET A 1 228 ? 44.883 -11.900 13.361 1.00 45.53 228 MET A CA 1
ATOM 1712 C C . MET A 1 228 ? 45.902 -11.445 12.317 1.00 45.53 228 MET A C 1
ATOM 1714 O O . MET A 1 228 ? 46.433 -12.288 11.595 1.00 45.53 228 MET A O 1
ATOM 1718 N N . ASP A 1 229 ? 46.210 -10.151 12.271 1.00 44.03 229 ASP A N 1
ATOM 1719 C CA . ASP A 1 229 ? 47.456 -9.677 11.672 1.00 44.03 229 ASP A CA 1
ATOM 1720 C C . ASP A 1 229 ? 48.120 -8.672 12.620 1.00 44.03 229 ASP A C 1
ATOM 1722 O O . ASP A 1 229 ? 47.584 -7.612 12.943 1.00 44.03 229 ASP A O 1
ATOM 1726 N N . GLU A 1 230 ? 49.273 -9.077 13.144 1.00 54.88 230 GLU A N 1
ATOM 1727 C CA . GLU A 1 230 ? 50.082 -8.321 14.087 1.00 54.88 230 GLU A CA 1
ATOM 1728 C C . GLU A 1 230 ? 51.096 -7.500 13.288 1.00 54.88 230 GLU A C 1
ATOM 1730 O O . GLU A 1 230 ? 52.065 -8.050 12.761 1.00 54.88 230 GLU A O 1
ATOM 1735 N N . ASN A 1 231 ? 50.937 -6.175 13.221 1.00 52.41 231 ASN A N 1
ATOM 1736 C CA . ASN A 1 231 ? 52.057 -5.327 12.823 1.00 52.41 231 ASN A CA 1
ATOM 1737 C C . ASN A 1 231 ? 52.083 -4.011 13.603 1.00 52.41 231 ASN A C 1
ATOM 1739 O O . ASN A 1 231 ? 51.293 -3.095 13.388 1.00 52.41 231 ASN A O 1
ATOM 1743 N N . ALA A 1 232 ? 53.026 -3.961 14.540 1.00 52.47 232 ALA A N 1
ATOM 1744 C CA . ALA A 1 232 ? 53.287 -2.852 15.435 1.00 52.47 232 ALA A CA 1
ATOM 1745 C C . ALA A 1 232 ? 53.884 -1.647 14.693 1.00 52.47 232 ALA A C 1
ATOM 1747 O O . ALA A 1 232 ? 54.962 -1.733 14.102 1.00 52.47 232 ALA A O 1
ATOM 1748 N N . SER A 1 233 ? 53.221 -0.499 14.816 1.00 56.81 233 SER A N 1
ATOM 1749 C CA . SER A 1 233 ? 53.800 0.817 14.557 1.00 56.81 233 SER A CA 1
ATOM 1750 C C . SER A 1 233 ? 53.353 1.769 15.663 1.00 56.81 233 SER A C 1
ATOM 1752 O O . SER A 1 233 ? 52.249 2.298 15.627 1.00 56.81 233 SER A O 1
ATOM 1754 N N . GLU A 1 234 ? 54.221 1.964 16.658 1.00 57.31 234 GLU A N 1
ATOM 1755 C CA . GLU A 1 234 ? 54.072 2.976 17.708 1.00 57.31 234 GLU A CA 1
ATOM 1756 C C . GLU A 1 234 ? 54.252 4.374 17.103 1.00 57.31 234 GLU A C 1
ATOM 1758 O O . GLU A 1 234 ? 55.348 4.744 16.674 1.00 57.31 234 GLU A O 1
ATOM 1763 N N . CYS A 1 235 ? 53.175 5.154 17.072 1.00 44.28 235 CYS A N 1
ATOM 1764 C CA . CYS A 1 235 ? 53.200 6.600 16.886 1.00 44.28 235 CYS A CA 1
ATOM 1765 C C . CYS A 1 235 ? 52.248 7.210 17.923 1.00 44.28 235 CYS A C 1
ATOM 1767 O O . CYS A 1 235 ? 51.036 7.128 17.770 1.00 44.28 235 CYS A O 1
ATOM 1769 N N . ASP A 1 236 ? 52.837 7.763 18.987 1.00 53.44 236 ASP A N 1
ATOM 1770 C CA . ASP A 1 236 ? 52.207 8.673 19.949 1.00 53.44 236 ASP A CA 1
ATOM 1771 C C . ASP A 1 236 ? 51.603 9.869 19.196 1.00 53.44 236 ASP A C 1
ATOM 1773 O O . ASP A 1 236 ? 52.348 10.730 18.728 1.00 53.44 236 ASP A O 1
ATOM 1777 N N . ASP A 1 237 ? 50.279 9.938 19.111 1.00 52.84 237 ASP A N 1
ATOM 1778 C CA . ASP A 1 237 ? 49.524 11.183 18.980 1.00 52.84 237 ASP A CA 1
ATOM 1779 C C . ASP A 1 237 ? 48.140 10.941 19.597 1.00 52.84 237 ASP A C 1
ATOM 1781 O O . ASP A 1 237 ? 47.348 10.143 19.102 1.00 52.84 237 ASP A O 1
ATOM 1785 N N . GLU A 1 238 ? 47.867 11.607 20.721 1.00 62.12 238 GLU A N 1
ATOM 1786 C CA . GLU A 1 238 ? 46.582 11.559 21.419 1.00 62.12 238 GLU A CA 1
ATOM 1787 C C . GLU A 1 238 ? 45.507 12.284 20.597 1.00 62.12 238 GLU A C 1
ATOM 1789 O O . GLU A 1 238 ? 45.205 13.461 20.807 1.00 62.12 238 GLU A O 1
ATOM 1794 N N . ALA A 1 239 ? 44.957 11.575 19.616 1.00 57.19 239 ALA A N 1
ATOM 1795 C CA . ALA A 1 239 ? 43.657 11.856 19.044 1.00 57.19 239 ALA A CA 1
ATOM 1796 C C . ALA A 1 239 ? 42.648 10.998 19.809 1.00 57.19 239 ALA A C 1
ATOM 1798 O O . ALA A 1 239 ? 42.773 9.778 19.838 1.00 57.19 239 ALA A O 1
ATOM 1799 N N . GLU A 1 240 ? 41.677 11.631 20.467 1.00 61.09 240 GLU A N 1
ATOM 1800 C CA . GLU A 1 240 ? 40.508 10.923 20.980 1.00 61.09 240 GLU A CA 1
ATOM 1801 C C . GLU A 1 240 ? 39.792 10.285 19.782 1.00 61.09 240 GLU A C 1
ATOM 1803 O O . GLU A 1 240 ? 39.056 10.949 19.050 1.00 61.09 240 GLU A O 1
ATOM 1808 N N . GLU A 1 241 ? 40.089 9.006 19.548 1.00 53.28 241 GLU A N 1
ATOM 1809 C CA . GLU A 1 241 ? 39.367 8.107 18.659 1.00 53.28 241 GLU A CA 1
ATOM 1810 C C . GLU A 1 241 ? 37.965 7.943 19.243 1.00 53.28 241 GLU A C 1
ATOM 1812 O O . GLU A 1 241 ? 37.663 7.043 20.023 1.00 53.28 241 GLU A O 1
ATOM 1817 N N . ASN A 1 242 ? 37.107 8.904 18.912 1.00 57.62 242 ASN A N 1
ATOM 1818 C CA . ASN A 1 242 ? 35.673 8.740 18.989 1.00 57.62 242 ASN A CA 1
ATOM 1819 C C . ASN A 1 242 ? 35.330 7.731 17.884 1.00 57.62 242 ASN A C 1
ATOM 1821 O O . ASN A 1 242 ? 34.995 8.118 16.764 1.00 57.62 242 ASN A O 1
ATOM 1825 N N . GLU A 1 243 ? 35.538 6.443 18.182 1.00 56.53 243 GLU A N 1
ATOM 1826 C CA . GLU A 1 243 ? 34.962 5.306 17.464 1.00 56.53 243 GLU A CA 1
ATOM 1827 C C . GLU A 1 243 ? 33.439 5.408 17.621 1.00 56.53 243 GLU A C 1
ATOM 1829 O O . GLU A 1 243 ? 32.803 4.666 18.368 1.00 56.53 243 GLU A O 1
ATOM 1834 N N . GLU A 1 244 ? 32.848 6.422 16.987 1.00 57.28 244 GLU A N 1
ATOM 1835 C CA . GLU A 1 244 ? 31.427 6.433 16.706 1.00 57.28 244 GLU A CA 1
ATOM 1836 C C . GLU A 1 244 ? 31.223 5.266 15.759 1.00 57.28 244 GLU A C 1
ATOM 1838 O O . GLU A 1 244 ? 31.545 5.352 14.577 1.00 57.28 244 GLU A O 1
ATOM 1843 N N . ASP A 1 245 ? 30.823 4.159 16.378 1.00 54.16 245 ASP A N 1
ATOM 1844 C CA . ASP A 1 245 ? 30.183 2.975 15.839 1.00 54.16 245 ASP A CA 1
ATOM 1845 C C . ASP A 1 245 ? 29.392 3.376 14.589 1.00 54.16 245 ASP A C 1
ATOM 1847 O O . ASP A 1 245 ? 28.233 3.795 14.652 1.00 54.16 245 ASP A O 1
ATOM 1851 N N . MET A 1 246 ? 30.078 3.350 13.445 1.00 51.09 246 MET A N 1
ATOM 1852 C CA . MET A 1 246 ? 29.482 3.460 12.125 1.00 51.09 246 MET A CA 1
ATOM 1853 C C . MET A 1 246 ? 28.791 2.124 11.938 1.00 51.09 246 MET A C 1
ATOM 1855 O O . MET A 1 246 ? 29.306 1.249 11.248 1.00 51.09 246 MET A O 1
ATOM 1859 N N . SER A 1 247 ? 27.682 1.935 12.656 1.00 57.50 247 SER A N 1
ATOM 1860 C CA . SER A 1 247 ? 26.780 0.825 12.436 1.00 57.50 247 SER A CA 1
ATOM 1861 C C . SER A 1 247 ? 26.568 0.783 10.936 1.00 57.50 247 SER A C 1
ATOM 1863 O O . SER A 1 247 ? 26.156 1.801 10.370 1.00 57.50 247 SER A O 1
ATOM 1865 N N . ASP A 1 248 ? 26.943 -0.336 10.321 1.00 54.09 248 ASP A N 1
ATOM 1866 C CA . ASP A 1 248 ? 26.733 -0.644 8.913 1.00 54.09 248 ASP A CA 1
ATOM 1867 C C . ASP A 1 248 ? 25.219 -0.644 8.653 1.00 54.09 248 ASP A C 1
ATOM 1869 O O . ASP A 1 248 ? 24.566 -1.683 8.563 1.00 54.09 248 ASP A O 1
ATOM 1873 N N . ASP A 1 249 ? 24.634 0.551 8.645 1.00 61.22 249 ASP A N 1
ATOM 1874 C CA . ASP A 1 249 ? 23.245 0.804 8.339 1.00 61.22 249 ASP A CA 1
ATOM 1875 C C . ASP A 1 249 ? 23.153 0.522 6.854 1.00 61.22 249 ASP A C 1
ATOM 1877 O O . ASP A 1 249 ? 23.642 1.284 6.017 1.00 61.22 249 ASP A O 1
ATOM 1881 N N . ASN A 1 250 ? 22.684 -0.682 6.550 1.00 63.69 250 ASN A N 1
ATOM 1882 C CA . ASN A 1 250 ? 22.940 -1.389 5.304 1.00 63.69 250 ASN A CA 1
ATOM 1883 C C . ASN A 1 250 ? 22.144 -0.798 4.119 1.00 63.69 250 ASN A C 1
ATOM 1885 O O . ASN A 1 250 ? 21.741 -1.520 3.213 1.00 63.69 250 ASN A O 1
ATOM 1889 N N . GLY A 1 251 ? 21.839 0.504 4.155 1.00 76.94 251 GLY A N 1
ATOM 1890 C CA . GLY A 1 251 ? 21.014 1.241 3.198 1.00 76.94 251 GLY A CA 1
ATOM 1891 C C . GLY A 1 251 ? 19.553 0.789 3.156 1.00 76.94 251 GLY A C 1
ATOM 1892 O O . GLY A 1 251 ? 18.771 1.303 2.360 1.00 76.94 251 GLY A O 1
ATOM 1893 N N . VAL A 1 252 ? 19.170 -0.178 3.989 1.00 86.69 252 VAL A N 1
ATOM 1894 C CA . VAL A 1 252 ? 17.844 -0.781 3.964 1.00 86.69 252 VAL A CA 1
ATOM 1895 C C . VAL A 1 252 ? 16.846 0.169 4.611 1.00 86.69 252 VAL A C 1
ATOM 1897 O O . VAL A 1 252 ? 17.014 0.600 5.749 1.00 86.69 252 VAL A O 1
ATOM 1900 N N . ILE A 1 253 ? 15.770 0.465 3.889 1.00 92.06 253 ILE A N 1
ATOM 1901 C CA . ILE A 1 253 ? 14.666 1.254 4.426 1.00 92.06 253 ILE A CA 1
ATOM 1902 C C . ILE A 1 253 ? 13.611 0.297 4.971 1.00 92.06 253 ILE A C 1
ATOM 1904 O O . ILE A 1 253 ? 13.057 -0.51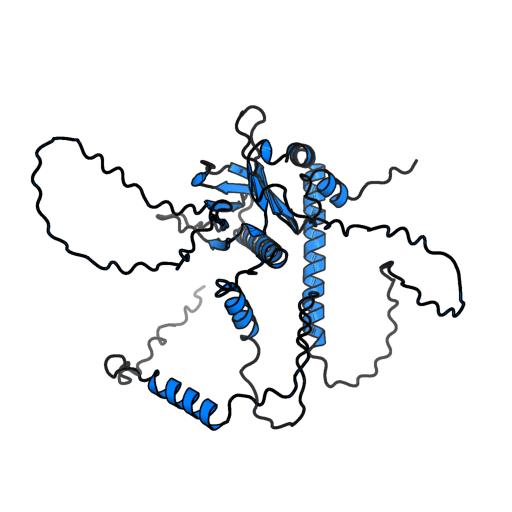8 4.233 1.00 92.06 253 ILE A O 1
ATOM 1908 N N . GLU A 1 254 ? 13.304 0.443 6.255 1.00 94.62 254 GLU A N 1
ATOM 1909 C CA . GLU A 1 254 ? 12.286 -0.348 6.939 1.00 94.62 254 GLU A CA 1
ATOM 1910 C C . GLU A 1 254 ? 11.030 0.476 7.217 1.00 94.62 254 GLU A C 1
ATOM 1912 O O . GLU A 1 254 ? 11.089 1.606 7.716 1.00 94.62 254 GLU A O 1
ATOM 1917 N N . LEU A 1 255 ? 9.880 -0.112 6.909 1.00 96.19 255 LEU A N 1
ATOM 1918 C CA . LEU A 1 255 ? 8.560 0.466 7.091 1.00 96.19 255 LEU A CA 1
ATOM 1919 C C . LEU A 1 255 ? 7.682 -0.469 7.905 1.00 96.19 255 LEU A C 1
ATOM 1921 O O . LEU A 1 255 ? 7.642 -1.671 7.672 1.00 96.19 255 LEU A O 1
ATOM 1925 N N . TYR A 1 256 ? 6.919 0.114 8.818 1.00 97.12 256 TYR A N 1
ATOM 1926 C CA . TYR A 1 256 ? 5.995 -0.616 9.669 1.00 97.12 256 TYR A CA 1
ATOM 1927 C C . TYR A 1 256 ? 4.623 0.053 9.582 1.00 97.12 256 TYR A C 1
ATOM 1929 O O . TYR A 1 256 ? 4.468 1.223 9.948 1.00 97.12 256 TYR A O 1
ATOM 1937 N N . PHE A 1 257 ? 3.624 -0.686 9.105 1.00 97.38 257 PHE A N 1
ATOM 1938 C CA . PHE A 1 257 ? 2.237 -0.240 9.011 1.00 97.38 257 PHE A CA 1
ATOM 1939 C C . PHE A 1 257 ? 1.392 -0.911 10.091 1.00 97.38 257 PHE A C 1
ATOM 1941 O O . PHE A 1 257 ? 1.230 -2.129 10.116 1.00 97.38 257 PHE A O 1
ATOM 1948 N N . LYS A 1 258 ? 0.823 -0.101 10.981 1.00 95.56 258 LYS A N 1
ATOM 1949 C CA . LYS A 1 258 ? 0.038 -0.554 12.129 1.00 95.56 258 LYS A CA 1
ATOM 1950 C C . LYS A 1 258 ? -1.370 0.041 12.087 1.00 95.56 258 LYS A C 1
ATOM 1952 O O . LYS A 1 258 ? -1.501 1.264 12.156 1.00 95.56 258 LYS A O 1
ATOM 1957 N N . PRO A 1 259 ? -2.438 -0.762 11.982 1.00 94.44 259 PRO A N 1
ATOM 1958 C CA . PRO A 1 259 ? -3.797 -0.236 12.034 1.00 94.44 259 PRO A CA 1
ATOM 1959 C C . PRO A 1 259 ? -4.112 0.431 13.379 1.00 94.44 259 PRO A C 1
ATOM 1961 O O . PRO A 1 259 ? -3.784 -0.085 14.446 1.00 94.44 259 PRO A O 1
ATOM 1964 N N . ILE A 1 260 ? -4.779 1.587 13.347 1.00 91.38 260 ILE A N 1
ATOM 1965 C CA . ILE A 1 260 ? -5.203 2.292 14.560 1.00 91.38 260 ILE A CA 1
ATOM 1966 C C . ILE A 1 260 ? -6.632 1.861 14.884 1.00 91.38 260 ILE A C 1
ATOM 1968 O O . ILE A 1 260 ? -7.601 2.386 14.330 1.00 91.38 260 ILE A O 1
ATOM 1972 N N . ILE A 1 261 ? -6.785 0.920 15.813 1.00 81.56 261 ILE A N 1
ATOM 1973 C CA . ILE A 1 261 ? -8.108 0.577 16.343 1.00 81.56 261 ILE A CA 1
ATOM 1974 C C . ILE A 1 261 ? -8.517 1.652 17.346 1.00 81.56 261 ILE A C 1
ATOM 1976 O O . ILE A 1 261 ? -7.804 1.934 18.308 1.00 81.56 261 ILE A O 1
ATOM 1980 N N . CYS A 1 262 ? -9.690 2.250 17.155 1.00 70.50 262 CYS A N 1
ATOM 1981 C CA . CYS A 1 262 ? -10.276 3.096 18.186 1.00 70.50 262 CYS A CA 1
ATOM 1982 C C . CYS A 1 262 ? -10.623 2.236 19.412 1.00 70.50 262 CYS A C 1
ATOM 1984 O O . CYS A 1 262 ? -11.398 1.291 19.293 1.00 70.50 262 CYS A O 1
ATOM 1986 N N . GLU A 1 263 ? -10.114 2.614 20.590 1.00 62.62 263 GLU A N 1
ATOM 1987 C CA . GLU A 1 263 ? -10.222 1.910 21.888 1.00 62.62 263 GLU A CA 1
ATOM 1988 C C . GLU A 1 263 ? -11.649 1.506 22.324 1.00 62.62 263 GLU A C 1
ATOM 1990 O O . GLU A 1 263 ? -11.831 0.821 23.328 1.00 62.62 263 GLU A O 1
ATOM 1995 N N . HIS A 1 264 ? -12.686 1.938 21.604 1.00 57.69 264 HIS A N 1
ATOM 1996 C CA . HIS A 1 264 ? -14.077 1.765 21.998 1.00 57.69 264 HIS A CA 1
ATOM 1997 C C . HIS A 1 264 ? -14.761 0.480 21.525 1.00 57.69 264 HIS A C 1
ATOM 1999 O O . HIS A 1 264 ? -15.851 0.203 22.024 1.00 57.69 264 HIS A O 1
ATOM 2005 N N . VAL A 1 265 ? -14.155 -0.325 20.647 1.00 51.97 265 VAL A N 1
ATOM 2006 C CA . VAL A 1 265 ? -14.700 -1.639 20.254 1.00 51.97 265 VAL A CA 1
ATOM 2007 C C . VAL A 1 265 ? -13.533 -2.591 19.976 1.00 51.97 265 VAL A C 1
ATOM 2009 O O . VAL A 1 265 ? -13.003 -2.646 18.874 1.00 51.97 265 VAL A O 1
ATOM 2012 N N . ALA A 1 266 ? -13.045 -3.253 21.022 1.00 55.19 266 ALA A N 1
ATOM 2013 C CA . ALA A 1 266 ? -11.865 -4.106 20.960 1.00 55.19 266 ALA A CA 1
ATOM 2014 C C . ALA A 1 266 ? -12.214 -5.512 20.449 1.00 55.19 266 ALA A C 1
ATOM 2016 O O . ALA A 1 266 ? -12.375 -6.424 21.256 1.00 55.19 266 ALA A O 1
ATOM 2017 N N . ASP A 1 267 ? -12.259 -5.688 19.130 1.00 77.62 267 ASP A N 1
ATOM 2018 C CA . ASP A 1 267 ? -12.139 -7.011 18.516 1.00 77.62 267 ASP A CA 1
ATOM 2019 C C . ASP A 1 2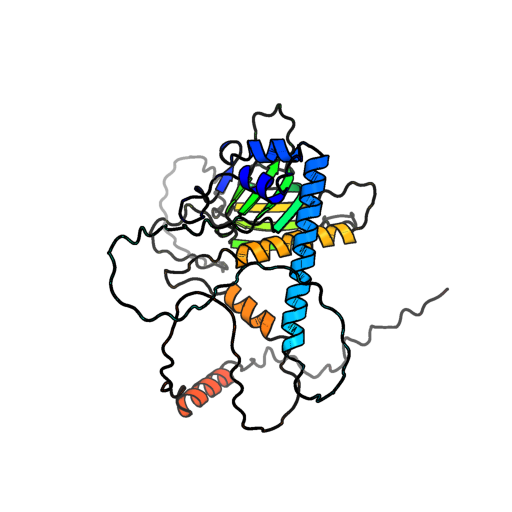67 ? -10.715 -7.151 17.970 1.00 77.62 267 ASP A C 1
ATOM 2021 O O . ASP A 1 267 ? -10.361 -6.594 16.932 1.00 77.62 267 ASP A O 1
ATOM 2025 N N . LYS A 1 268 ? -9.863 -7.886 18.701 1.00 80.25 268 LYS A N 1
ATOM 2026 C CA . LYS A 1 268 ? -8.517 -8.277 18.230 1.00 80.25 268 LYS A CA 1
ATOM 2027 C C . LYS A 1 268 ? -8.581 -8.947 16.853 1.00 80.25 268 LYS A C 1
ATOM 2029 O O . LYS A 1 268 ? -7.667 -8.798 16.051 1.00 80.25 268 LYS A O 1
ATOM 2034 N N . GLU A 1 269 ? -9.685 -9.638 16.598 1.00 85.94 269 GLU A N 1
ATOM 2035 C CA . GLU A 1 269 ? -10.024 -10.261 15.325 1.00 85.94 269 GLU A CA 1
ATOM 2036 C C . GLU A 1 269 ? -10.071 -9.238 14.182 1.00 85.94 269 GLU A C 1
ATOM 2038 O O . GLU A 1 269 ? -9.418 -9.442 13.165 1.00 85.94 269 GLU A O 1
ATOM 2043 N N . GLN A 1 270 ? -10.697 -8.074 14.390 1.00 87.56 270 GLN A N 1
ATOM 2044 C CA . GLN A 1 270 ? -10.751 -7.017 13.377 1.00 87.56 270 GLN A CA 1
ATOM 2045 C C . GLN A 1 270 ? -9.364 -6.434 13.073 1.00 87.56 270 GLN A C 1
ATOM 2047 O O . GLN A 1 270 ? -9.077 -6.046 11.944 1.00 87.56 270 GLN A O 1
ATOM 2052 N N . HIS A 1 271 ? -8.478 -6.365 14.069 1.00 89.44 271 HIS A N 1
ATOM 2053 C CA . HIS A 1 271 ? -7.100 -5.937 13.834 1.00 89.44 271 HIS A CA 1
ATOM 2054 C C . HIS A 1 271 ? -6.345 -6.909 12.937 1.00 89.44 271 HIS A C 1
ATOM 2056 O O . HIS A 1 271 ? -5.695 -6.491 11.982 1.00 89.44 271 HIS A O 1
ATOM 2062 N N . ALA A 1 272 ? -6.439 -8.199 13.269 1.00 90.38 272 ALA A N 1
ATOM 2063 C CA . ALA A 1 272 ? -5.804 -9.263 12.514 1.00 90.38 272 ALA A CA 1
ATOM 2064 C C . ALA A 1 272 ? -6.342 -9.293 11.079 1.00 90.38 272 ALA A C 1
ATOM 2066 O O . ALA A 1 272 ? -5.548 -9.360 10.149 1.00 90.38 272 ALA A O 1
ATOM 2067 N N . GLU A 1 273 ? -7.654 -9.127 10.896 1.00 92.00 273 GLU A N 1
ATOM 2068 C CA . GLU A 1 273 ? -8.299 -9.028 9.584 1.00 92.00 273 GLU A CA 1
ATOM 2069 C C . GLU A 1 273 ? -7.760 -7.845 8.763 1.00 92.00 273 GLU A C 1
ATOM 2071 O O . GLU A 1 273 ? -7.420 -8.006 7.594 1.00 92.00 273 GLU A O 1
ATOM 2076 N N . VAL A 1 274 ? -7.605 -6.658 9.366 1.00 93.62 274 VAL A N 1
ATOM 2077 C CA . VAL A 1 274 ? -7.049 -5.489 8.660 1.00 93.62 274 VAL A CA 1
ATOM 2078 C C . VAL A 1 274 ? -5.574 -5.692 8.303 1.00 93.62 274 VAL A C 1
ATOM 2080 O O . VAL A 1 274 ? -5.167 -5.325 7.200 1.00 93.62 274 VAL A O 1
ATOM 2083 N N . CYS A 1 275 ? -4.772 -6.276 9.198 1.00 95.12 275 CYS A N 1
ATOM 2084 C CA . CYS A 1 275 ? -3.376 -6.603 8.904 1.00 95.12 275 CYS A CA 1
ATOM 2085 C C . CYS A 1 275 ? -3.264 -7.653 7.793 1.00 95.12 275 CYS A C 1
ATOM 2087 O O . CYS A 1 275 ? -2.453 -7.476 6.888 1.00 95.12 275 CYS A O 1
ATOM 2089 N N . GLN A 1 276 ? -4.099 -8.694 7.822 1.00 94.62 276 GLN A N 1
ATOM 2090 C CA . GLN A 1 276 ? -4.143 -9.718 6.780 1.00 94.62 276 GLN A CA 1
ATOM 2091 C C . GLN A 1 276 ? -4.523 -9.099 5.434 1.00 94.62 276 GLN A C 1
ATOM 2093 O O . GLN A 1 276 ? -3.794 -9.245 4.462 1.00 94.62 276 GLN A O 1
ATOM 2098 N N . LYS A 1 277 ? -5.579 -8.282 5.402 1.00 94.81 277 LYS A N 1
ATOM 2099 C CA . LYS A 1 277 ? -6.010 -7.563 4.199 1.00 94.81 277 LYS A CA 1
ATOM 2100 C C . LYS A 1 277 ? -4.920 -6.648 3.633 1.00 94.81 277 LYS A C 1
ATOM 2102 O O . LYS A 1 277 ? -4.777 -6.526 2.417 1.00 94.81 277 LYS A O 1
ATOM 2107 N N . LEU A 1 278 ? -4.146 -5.993 4.501 1.00 96.62 278 LEU A N 1
ATOM 2108 C CA . LEU A 1 278 ? -2.980 -5.209 4.095 1.00 96.62 278 LEU A CA 1
ATOM 2109 C C . LEU A 1 278 ? -1.884 -6.102 3.497 1.00 96.62 278 LEU A C 1
ATOM 2111 O O . LEU A 1 278 ? -1.362 -5.796 2.427 1.00 96.62 278 LEU A O 1
ATOM 2115 N N . PHE A 1 279 ? -1.555 -7.207 4.163 1.00 96.75 279 PHE A N 1
ATOM 2116 C CA . PHE A 1 279 ? -0.570 -8.174 3.689 1.00 96.75 279 PHE A CA 1
ATOM 2117 C C . PHE A 1 279 ? -0.954 -8.774 2.326 1.00 96.75 279 PHE A C 1
ATOM 2119 O O . PHE A 1 279 ? -0.120 -8.818 1.420 1.00 96.75 279 PHE A O 1
ATOM 2126 N N . ASP A 1 280 ? -2.215 -9.156 2.135 1.00 95.25 280 ASP A N 1
ATOM 2127 C CA . ASP A 1 280 ? -2.723 -9.712 0.877 1.00 95.25 280 ASP A CA 1
ATOM 2128 C C . ASP A 1 280 ? -2.655 -8.677 -0.251 1.00 95.25 280 ASP A C 1
ATOM 2130 O O . ASP A 1 280 ? -2.220 -8.980 -1.364 1.00 95.25 280 ASP A O 1
ATOM 2134 N N . ALA A 1 281 ? -3.009 -7.421 0.040 1.00 96.12 281 ALA A N 1
ATOM 2135 C CA . ALA A 1 281 ? -2.914 -6.339 -0.932 1.00 96.12 281 ALA A CA 1
ATOM 2136 C C . ALA A 1 281 ? -1.464 -6.038 -1.345 1.00 96.12 281 ALA A C 1
ATOM 2138 O O . ALA A 1 281 ? -1.213 -5.795 -2.525 1.00 96.12 281 ALA A O 1
ATOM 2139 N N . LEU A 1 282 ? -0.508 -6.081 -0.409 1.00 96.56 282 LEU A N 1
ATOM 2140 C CA . LEU A 1 282 ? 0.921 -5.930 -0.711 1.00 96.56 282 LEU A CA 1
ATOM 2141 C C . LEU A 1 282 ? 1.458 -7.121 -1.509 1.00 96.56 282 LEU A C 1
ATOM 2143 O O . LEU A 1 282 ? 2.189 -6.925 -2.475 1.00 96.56 282 LEU A O 1
ATOM 2147 N N . THR A 1 283 ? 1.032 -8.339 -1.172 1.00 95.00 283 THR A N 1
ATOM 2148 C CA . THR A 1 283 ? 1.366 -9.556 -1.928 1.00 95.00 283 THR A CA 1
ATOM 2149 C C . THR A 1 283 ? 0.863 -9.457 -3.365 1.00 95.00 283 THR A C 1
ATOM 2151 O O . THR A 1 283 ? 1.611 -9.708 -4.312 1.00 95.00 283 THR A O 1
ATOM 2154 N N . LYS A 1 284 ? -0.383 -9.007 -3.547 1.00 94.62 284 LYS A N 1
ATOM 2155 C CA . LYS A 1 284 ? -0.965 -8.765 -4.868 1.00 94.62 284 LYS A CA 1
ATOM 2156 C C . LYS A 1 284 ? -0.210 -7.670 -5.618 1.00 94.62 284 LYS A C 1
ATOM 2158 O O . LYS A 1 284 ? 0.131 -7.877 -6.779 1.00 94.62 284 LYS A O 1
ATOM 2163 N N . LEU A 1 285 ? 0.107 -6.549 -4.969 1.00 95.00 285 LEU A N 1
ATOM 2164 C CA . LEU A 1 285 ? 0.912 -5.481 -5.564 1.00 95.00 285 LEU A CA 1
ATOM 2165 C C . LEU A 1 285 ? 2.277 -6.005 -6.043 1.00 95.00 285 LEU A C 1
ATOM 2167 O O . LEU A 1 285 ? 2.637 -5.762 -7.192 1.00 95.00 285 LEU A O 1
ATOM 2171 N N . ALA A 1 286 ? 3.002 -6.756 -5.212 1.00 92.38 286 ALA A N 1
ATOM 2172 C CA . ALA A 1 286 ? 4.293 -7.338 -5.577 1.00 92.38 286 ALA A CA 1
ATOM 2173 C C . ALA A 1 286 ? 4.169 -8.304 -6.771 1.00 92.38 286 ALA A C 1
ATOM 2175 O O . ALA A 1 286 ? 4.972 -8.250 -7.698 1.00 92.38 286 ALA A O 1
ATOM 2176 N N . SER A 1 287 ? 3.111 -9.126 -6.813 1.00 91.81 287 SER A N 1
ATOM 2177 C CA . SER A 1 287 ? 2.862 -10.053 -7.931 1.00 91.81 287 SER A CA 1
ATOM 2178 C C . SER A 1 287 ? 2.566 -9.353 -9.264 1.00 91.81 287 SER A C 1
ATOM 2180 O O . SER A 1 287 ? 2.869 -9.889 -10.328 1.00 91.81 287 SER A O 1
ATOM 2182 N N . LEU A 1 288 ? 1.984 -8.149 -9.213 1.00 90.69 288 LEU A N 1
ATOM 2183 C CA . LEU A 1 288 ? 1.675 -7.337 -10.392 1.00 90.69 288 LEU A CA 1
ATOM 2184 C C . LEU A 1 288 ? 2.888 -6.546 -10.897 1.00 90.69 288 LEU A C 1
ATOM 2186 O O . LEU A 1 288 ? 2.857 -6.052 -12.022 1.00 90.69 288 LEU A O 1
ATOM 2190 N N . ASN A 1 289 ? 3.941 -6.430 -10.085 1.00 90.00 289 ASN A N 1
ATOM 2191 C CA . ASN A 1 289 ? 5.122 -5.623 -10.372 1.00 90.00 289 ASN A CA 1
ATOM 2192 C C . ASN A 1 289 ? 6.406 -6.447 -10.182 1.00 90.00 289 ASN A C 1
ATOM 2194 O O . ASN A 1 289 ? 7.221 -6.107 -9.320 1.00 90.00 289 ASN A O 1
ATOM 2198 N N . PRO A 1 290 ? 6.599 -7.533 -10.957 1.00 85.56 290 PRO A N 1
ATOM 2199 C CA . PRO A 1 290 ? 7.825 -8.311 -10.877 1.00 85.56 290 PRO A CA 1
ATOM 2200 C C . PRO A 1 290 ? 9.029 -7.418 -11.196 1.00 85.56 290 PRO A C 1
ATOM 2202 O O . PRO A 1 290 ? 8.998 -6.612 -12.128 1.00 85.56 290 PRO A O 1
ATOM 2205 N N . VAL A 1 291 ? 10.094 -7.560 -10.411 1.00 81.69 291 VAL A N 1
ATOM 2206 C CA . VAL A 1 291 ? 11.385 -6.949 -10.729 1.00 81.69 291 VAL A CA 1
ATOM 2207 C C . VAL A 1 291 ? 11.974 -7.749 -11.890 1.00 81.69 291 VAL A C 1
ATOM 2209 O O . VAL A 1 291 ? 12.144 -8.964 -11.786 1.00 81.69 291 VAL A O 1
ATOM 2212 N N . ASP A 1 292 ? 12.217 -7.090 -13.024 1.00 72.19 292 ASP A N 1
ATOM 2213 C CA . ASP A 1 292 ? 12.837 -7.728 -14.183 1.00 72.19 292 ASP A CA 1
ATOM 2214 C C . ASP A 1 292 ? 14.284 -8.103 -13.828 1.00 72.19 292 ASP A C 1
ATOM 2216 O O . ASP A 1 292 ? 15.203 -7.299 -13.975 1.00 72.19 292 ASP A O 1
ATOM 2220 N N . ASP A 1 293 ? 14.504 -9.351 -13.409 1.00 62.50 293 ASP A N 1
ATOM 2221 C CA . ASP A 1 293 ? 15.829 -9.950 -13.177 1.00 62.50 293 ASP A CA 1
ATOM 2222 C C . ASP A 1 293 ? 16.590 -10.188 -14.505 1.00 62.50 293 ASP A C 1
ATOM 2224 O O . ASP A 1 293 ? 17.267 -11.204 -14.694 1.00 62.50 293 ASP A O 1
ATOM 2228 N N . SER A 1 294 ? 16.475 -9.268 -15.471 1.00 55.25 294 SER A N 1
ATOM 2229 C CA . SER A 1 294 ? 17.037 -9.390 -16.823 1.00 55.25 294 SER A CA 1
ATOM 2230 C C . SER A 1 294 ? 18.566 -9.541 -16.840 1.00 55.25 294 SER A C 1
ATOM 2232 O O . SER A 1 294 ? 19.115 -9.883 -17.887 1.00 55.25 294 SER A O 1
ATOM 2234 N N . ASP A 1 295 ? 19.240 -9.379 -15.701 1.00 54.38 295 ASP A N 1
ATOM 2235 C CA . ASP A 1 295 ? 20.663 -9.660 -15.518 1.00 54.38 295 ASP A CA 1
ATOM 2236 C C . ASP A 1 295 ? 20.924 -10.872 -14.593 1.00 54.38 295 ASP A C 1
ATOM 2238 O O . ASP A 1 295 ? 21.831 -10.883 -13.769 1.00 54.38 295 ASP A O 1
ATOM 2242 N N . GLY A 1 296 ? 20.157 -11.955 -14.748 1.00 48.78 296 GLY A N 1
ATOM 2243 C CA . GLY A 1 296 ? 20.687 -13.326 -14.667 1.00 48.78 296 GLY A CA 1
ATOM 2244 C C . GLY A 1 296 ? 21.294 -13.821 -13.344 1.00 48.78 296 GLY A C 1
ATOM 2245 O O . GLY A 1 296 ? 22.042 -14.802 -13.367 1.00 48.78 296 GLY A O 1
ATOM 2246 N N . GLY A 1 297 ? 20.988 -13.223 -12.191 1.00 46.91 297 GLY A N 1
ATOM 2247 C CA . GLY A 1 297 ? 21.535 -13.710 -10.924 1.00 46.91 297 GLY A CA 1
ATOM 2248 C C . GLY A 1 297 ? 20.861 -13.149 -9.681 1.00 46.91 297 GLY A C 1
ATOM 2249 O O . GLY A 1 297 ? 21.448 -12.304 -9.019 1.00 46.91 297 GLY A O 1
ATOM 2250 N N . GLY A 1 298 ? 19.672 -13.639 -9.313 1.00 47.50 298 GLY A N 1
ATOM 2251 C CA . GLY A 1 298 ? 19.096 -13.228 -8.025 1.00 47.50 298 GLY A CA 1
ATOM 2252 C C . GLY A 1 298 ? 17.723 -13.755 -7.608 1.00 47.50 298 GLY A C 1
ATOM 2253 O O . GLY A 1 298 ? 17.459 -13.771 -6.412 1.00 47.50 298 GLY A O 1
ATOM 2254 N N . GLY A 1 299 ? 16.866 -14.237 -8.514 1.00 46.12 299 GLY A N 1
ATOM 2255 C CA . GLY A 1 299 ? 15.476 -14.628 -8.202 1.00 46.12 299 GLY A CA 1
ATOM 2256 C C . GLY A 1 299 ? 15.275 -15.952 -7.437 1.00 46.12 299 GLY A C 1
ATOM 2257 O O . GLY A 1 299 ? 14.459 -16.783 -7.838 1.00 46.12 299 GLY A O 1
ATOM 2258 N N . GLY A 1 300 ? 16.041 -16.202 -6.370 1.00 46.06 300 GLY A N 1
ATOM 2259 C CA . GLY A 1 300 ? 16.173 -17.525 -5.741 1.00 46.06 300 GLY A CA 1
ATOM 2260 C C . GLY A 1 300 ? 15.131 -17.916 -4.685 1.00 46.06 300 GLY A C 1
ATOM 2261 O O . GLY A 1 300 ? 14.949 -19.109 -4.465 1.00 46.06 300 GLY A O 1
ATOM 2262 N N . LEU A 1 301 ? 14.443 -16.973 -4.028 1.00 55.19 301 LEU A N 1
ATOM 2263 C CA . LEU A 1 301 ? 13.609 -17.304 -2.854 1.00 55.19 301 LEU A CA 1
ATOM 2264 C C . LEU A 1 301 ? 12.098 -17.208 -3.098 1.00 55.19 301 LEU A C 1
ATOM 2266 O O . LEU A 1 301 ? 11.388 -18.166 -2.801 1.00 55.19 301 LEU A O 1
ATOM 2270 N N . PHE A 1 302 ? 11.588 -16.132 -3.704 1.00 55.22 302 PHE A N 1
ATOM 2271 C CA . PHE A 1 302 ? 10.140 -16.001 -3.948 1.00 55.22 302 PHE A CA 1
ATOM 2272 C C . PHE A 1 302 ? 9.607 -16.982 -5.006 1.00 55.22 302 PHE A C 1
ATOM 2274 O O . PHE A 1 302 ? 8.513 -17.530 -4.845 1.00 55.22 302 PHE A O 1
ATOM 2281 N N . ASN A 1 303 ? 10.405 -17.301 -6.031 1.00 50.28 303 ASN A N 1
ATOM 2282 C CA . ASN A 1 303 ? 10.068 -18.359 -6.988 1.00 50.28 303 ASN A CA 1
ATOM 2283 C C . ASN A 1 303 ? 10.077 -19.755 -6.344 1.00 50.28 303 ASN A C 1
ATOM 2285 O O . ASN A 1 303 ? 9.254 -20.592 -6.711 1.00 50.28 303 ASN A O 1
ATOM 2289 N N . MET A 1 304 ? 10.956 -20.014 -5.364 1.00 53.62 304 MET A N 1
ATOM 2290 C CA . MET A 1 304 ? 10.948 -21.284 -4.623 1.00 53.62 304 MET A CA 1
ATOM 2291 C C . MET A 1 304 ? 9.771 -21.382 -3.653 1.00 53.62 304 MET A C 1
ATOM 2293 O O . MET A 1 304 ? 9.143 -22.435 -3.583 1.00 53.62 304 MET A O 1
ATOM 2297 N N . LEU A 1 305 ? 9.430 -20.301 -2.944 1.00 56.59 305 LEU A N 1
ATOM 2298 C CA . LEU A 1 305 ? 8.268 -20.273 -2.049 1.00 56.59 305 LEU A CA 1
ATOM 2299 C C . LEU A 1 305 ? 6.955 -20.452 -2.820 1.00 56.59 305 LEU A C 1
ATOM 2301 O O . LEU A 1 305 ? 6.103 -21.220 -2.386 1.00 56.59 305 LEU A O 1
ATOM 2305 N N . SER A 1 306 ? 6.828 -19.848 -4.004 1.00 50.81 306 SER A N 1
ATOM 2306 C CA . SER A 1 306 ? 5.670 -20.062 -4.889 1.00 50.81 306 SER A CA 1
ATOM 2307 C C . SER A 1 306 ? 5.585 -21.503 -5.415 1.00 50.81 306 SER A C 1
ATOM 2309 O O . SER A 1 306 ? 4.498 -22.009 -5.680 1.00 50.81 306 SER A O 1
ATOM 2311 N N . LEU A 1 307 ? 6.725 -22.190 -5.548 1.00 53.91 307 LEU A N 1
ATOM 2312 C CA . LEU A 1 307 ? 6.786 -23.615 -5.886 1.00 53.91 307 LEU A CA 1
ATOM 2313 C C . LEU A 1 307 ? 6.374 -24.505 -4.705 1.00 53.91 307 LEU A C 1
ATOM 2315 O O . LEU A 1 307 ? 5.639 -25.464 -4.908 1.00 53.91 307 LEU A O 1
ATOM 2319 N N . LEU A 1 308 ? 6.800 -24.173 -3.484 1.00 53.16 308 LEU A N 1
ATOM 2320 C CA . LEU A 1 308 ? 6.465 -24.924 -2.268 1.00 53.16 308 LEU A CA 1
ATOM 2321 C C . LEU A 1 308 ? 5.001 -24.753 -1.853 1.00 53.16 308 LEU A C 1
ATOM 2323 O O . LEU A 1 308 ? 4.357 -25.743 -1.516 1.00 53.16 308 LEU A O 1
ATOM 2327 N N . ALA A 1 309 ? 4.450 -23.543 -1.969 1.00 53.25 309 ALA A N 1
ATOM 2328 C CA . ALA A 1 309 ? 3.039 -23.273 -1.694 1.00 53.25 309 ALA A CA 1
ATOM 2329 C C . ALA A 1 309 ? 2.089 -24.035 -2.642 1.00 53.25 309 ALA A C 1
ATOM 2331 O O . ALA A 1 309 ? 0.946 -24.295 -2.288 1.00 53.25 309 ALA A O 1
ATOM 2332 N N . GLY A 1 310 ? 2.562 -24.442 -3.827 1.00 48.97 310 GLY A N 1
ATOM 2333 C CA . GLY A 1 310 ? 1.808 -25.290 -4.756 1.00 48.97 310 GLY A CA 1
ATOM 2334 C C . GLY A 1 310 ? 2.009 -26.801 -4.573 1.00 48.97 310 GLY A C 1
ATOM 2335 O O . GLY A 1 310 ? 1.370 -27.576 -5.280 1.00 48.97 310 GLY A O 1
ATOM 2336 N N . MET A 1 311 ? 2.904 -27.246 -3.681 1.00 49.66 311 MET A N 1
ATOM 2337 C CA . MET A 1 311 ? 3.234 -28.671 -3.501 1.00 49.66 311 MET A CA 1
ATOM 2338 C C . MET A 1 311 ? 2.552 -29.323 -2.292 1.00 49.66 311 MET A C 1
ATOM 2340 O O . MET A 1 311 ? 2.610 -30.546 -2.158 1.00 49.66 311 MET A O 1
ATOM 2344 N N . GLU A 1 312 ? 1.882 -28.554 -1.432 1.00 45.38 312 GLU A N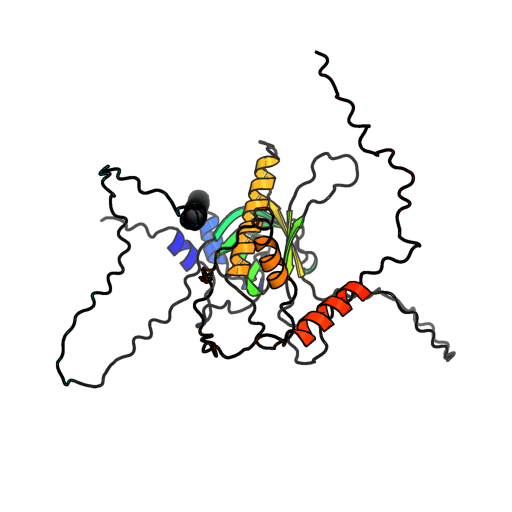 1
ATOM 2345 C CA . GLU A 1 312 ? 1.344 -29.081 -0.172 1.00 45.38 312 GLU A CA 1
ATOM 2346 C C . GLU A 1 312 ? -0.005 -29.816 -0.307 1.00 45.38 312 GLU A C 1
ATOM 2348 O O . GLU A 1 312 ? -0.443 -30.462 0.641 1.00 45.38 312 GLU A O 1
ATOM 2353 N N . GLU A 1 313 ? -0.634 -29.828 -1.490 1.00 46.66 313 GLU A N 1
ATOM 2354 C CA . GLU A 1 313 ? -2.027 -30.295 -1.626 1.00 46.66 313 GLU A CA 1
ATOM 2355 C C . GLU A 1 313 ? -2.243 -31.563 -2.481 1.00 46.66 313 GLU A C 1
ATOM 2357 O O . GLU A 1 313 ? -3.381 -31.901 -2.798 1.00 46.66 313 GLU A O 1
ATOM 2362 N N . GLY A 1 314 ? -1.191 -32.323 -2.834 1.00 46.94 314 GLY A N 1
ATOM 2363 C CA . GLY A 1 314 ? -1.346 -33.446 -3.786 1.00 46.94 314 GLY A CA 1
ATOM 2364 C C . GLY A 1 314 ? -0.620 -34.773 -3.531 1.00 46.94 314 GLY A C 1
ATOM 2365 O O . GLY A 1 314 ? -0.918 -35.747 -4.217 1.00 46.94 314 GLY A O 1
ATOM 2366 N N . MET A 1 315 ? 0.322 -34.887 -2.586 1.00 44.03 315 MET A N 1
ATOM 2367 C CA . MET A 1 315 ? 1.271 -36.024 -2.589 1.00 44.03 315 MET A CA 1
ATOM 2368 C C . MET A 1 315 ? 0.974 -37.165 -1.597 1.00 44.03 315 MET A C 1
ATOM 2370 O O . MET A 1 315 ? 1.885 -37.867 -1.163 1.00 44.03 315 MET A O 1
ATOM 2374 N N . PHE A 1 316 ? -0.298 -37.407 -1.265 1.00 44.38 316 PHE A N 1
ATOM 2375 C CA . PHE A 1 316 ? -0.715 -38.586 -0.493 1.00 44.38 316 PHE A CA 1
ATOM 2376 C C . PHE A 1 316 ? -1.962 -39.245 -1.094 1.00 44.38 316 PHE A C 1
ATOM 2378 O O . PHE A 1 316 ? -3.083 -39.027 -0.645 1.00 44.38 316 PHE A O 1
ATOM 2385 N N . GLY A 1 317 ? -1.773 -40.131 -2.077 1.00 40.97 317 GLY A N 1
ATOM 2386 C CA . GLY A 1 317 ? -2.832 -41.073 -2.436 1.00 40.97 317 GLY A CA 1
ATOM 2387 C C . GLY A 1 317 ? -2.690 -41.771 -3.782 1.00 40.97 317 GLY A C 1
ATOM 2388 O O . GLY A 1 317 ? -3.041 -41.211 -4.806 1.00 40.97 317 GLY A O 1
ATOM 2389 N N . GLY A 1 318 ? -2.345 -43.060 -3.750 1.00 39.56 318 GLY A N 1
ATOM 2390 C CA . GLY A 1 318 ? -2.962 -44.017 -4.673 1.00 39.56 318 GLY A CA 1
ATOM 2391 C C . GLY A 1 318 ? -2.156 -44.410 -5.907 1.00 39.56 318 GLY A C 1
ATOM 2392 O O . GLY A 1 318 ? -2.317 -43.875 -6.990 1.00 39.56 318 GLY A O 1
ATOM 2393 N N . ASN A 1 319 ? -1.387 -45.478 -5.732 1.00 47.41 319 ASN A N 1
ATOM 2394 C CA . ASN A 1 319 ? -0.871 -46.359 -6.770 1.00 47.41 319 ASN A CA 1
ATOM 2395 C C . ASN A 1 319 ? -1.987 -46.820 -7.742 1.00 47.41 319 ASN A C 1
ATOM 2397 O O . ASN A 1 319 ? -2.786 -47.689 -7.382 1.00 47.41 319 ASN A O 1
ATOM 2401 N N . ALA A 1 320 ? -2.037 -46.271 -8.956 1.00 43.97 320 ALA A N 1
ATOM 2402 C CA . ALA A 1 320 ? -2.776 -46.842 -10.080 1.00 43.97 320 ALA A CA 1
ATOM 2403 C C . ALA A 1 320 ? -2.086 -46.467 -11.398 1.00 43.97 320 ALA A C 1
ATOM 2405 O O . ALA A 1 320 ? -2.063 -45.311 -11.801 1.00 43.97 320 ALA A O 1
ATOM 2406 N N . GLU A 1 321 ? -1.506 -47.474 -12.045 1.00 50.62 321 GLU A N 1
ATOM 2407 C CA . GLU A 1 321 ? -0.981 -47.396 -13.404 1.00 50.62 321 GLU A CA 1
ATOM 2408 C C . GLU A 1 321 ? -2.127 -47.080 -14.381 1.00 50.62 321 GLU A C 1
ATOM 2410 O O . GLU A 1 321 ? -2.979 -47.935 -14.641 1.00 50.62 321 GLU A O 1
ATOM 2415 N N . SER A 1 322 ? -2.151 -45.871 -14.939 1.00 42.50 322 SER A N 1
ATOM 2416 C CA . SER A 1 322 ? -2.826 -45.607 -16.209 1.00 42.50 322 SER A CA 1
ATOM 2417 C C . SER A 1 322 ? -1.975 -44.678 -17.064 1.00 42.50 322 SER A C 1
ATOM 2419 O O . SER A 1 322 ? -1.730 -43.532 -16.698 1.00 42.50 322 SER A O 1
ATOM 2421 N N . ASP A 1 323 ? -1.524 -45.229 -18.189 1.00 50.81 323 ASP A N 1
ATOM 2422 C CA . ASP A 1 323 ? -0.854 -44.556 -19.297 1.00 50.81 323 ASP A CA 1
ATOM 2423 C C . ASP A 1 323 ? -1.799 -43.545 -19.972 1.00 50.81 323 ASP A C 1
ATOM 2425 O O . ASP A 1 323 ? -2.384 -43.866 -21.003 1.00 50.81 323 ASP A O 1
ATOM 2429 N N . ASP A 1 324 ? -1.963 -42.348 -19.414 1.00 48.28 324 ASP A N 1
ATOM 2430 C CA . ASP A 1 324 ? -2.544 -41.216 -20.142 1.00 48.28 324 ASP A CA 1
ATOM 2431 C C . ASP A 1 324 ? -1.818 -39.925 -19.727 1.00 48.28 324 ASP A C 1
ATOM 2433 O O . ASP A 1 324 ? -1.951 -39.427 -18.610 1.00 48.28 324 ASP A O 1
ATOM 2437 N N . ASP A 1 325 ? -0.986 -39.425 -20.642 1.00 54.56 325 ASP A N 1
ATOM 2438 C CA . ASP A 1 325 ? -0.195 -38.200 -20.523 1.00 54.56 325 ASP A CA 1
ATOM 2439 C C . ASP A 1 325 ? -1.110 -36.962 -20.457 1.00 54.56 325 ASP A C 1
ATOM 2441 O O . ASP A 1 325 ? -1.429 -36.338 -21.475 1.00 54.56 325 ASP A O 1
ATOM 2445 N N . GLU A 1 326 ? -1.547 -36.587 -19.255 1.00 45.34 326 GLU A N 1
ATOM 2446 C CA . GLU A 1 326 ? -2.291 -35.349 -19.028 1.00 45.34 326 GLU A CA 1
ATOM 2447 C C . GLU A 1 326 ? -1.323 -34.180 -18.782 1.00 45.34 326 GLU A C 1
ATOM 2449 O O . GLU A 1 326 ? -0.796 -33.953 -17.693 1.00 45.34 326 GLU A O 1
ATOM 2454 N N . MET A 1 327 ? -1.048 -33.446 -19.861 1.00 46.66 327 MET A N 1
ATOM 2455 C CA . MET A 1 327 ? -0.232 -32.232 -19.867 1.00 46.66 327 MET A CA 1
ATOM 2456 C C . MET A 1 327 ? -0.901 -31.144 -19.013 1.00 46.66 327 MET A C 1
ATOM 2458 O O . MET A 1 327 ? -1.901 -30.551 -19.419 1.00 46.66 327 MET A O 1
ATOM 2462 N N . VAL A 1 328 ? -0.326 -30.840 -17.847 1.00 41.75 328 VAL A N 1
ATOM 2463 C CA . VAL A 1 328 ? -0.746 -29.718 -16.994 1.00 41.75 328 VAL A CA 1
ATOM 2464 C C . VAL A 1 328 ? -0.442 -28.399 -17.711 1.00 41.75 328 VAL A C 1
ATOM 2466 O O . VAL A 1 328 ? 0.691 -27.915 -17.718 1.00 41.75 328 VAL A O 1
ATOM 2469 N N . ILE A 1 329 ? -1.458 -27.795 -18.329 1.00 40.12 329 ILE A N 1
ATOM 2470 C CA . ILE A 1 329 ? -1.344 -26.476 -18.957 1.00 40.12 329 ILE A CA 1
ATOM 2471 C C . ILE A 1 329 ? -1.341 -25.414 -17.850 1.00 40.12 329 ILE A C 1
ATOM 2473 O O . ILE A 1 329 ? -2.389 -25.026 -17.335 1.00 40.12 329 ILE A O 1
ATOM 2477 N N . ARG A 1 330 ? -0.154 -24.909 -17.492 1.00 39.88 330 ARG A N 1
ATOM 2478 C CA . ARG A 1 330 ? -0.023 -23.680 -16.696 1.00 39.88 330 ARG A CA 1
ATOM 2479 C C . ARG A 1 330 ? -0.492 -22.486 -17.526 1.00 39.88 330 ARG A C 1
ATOM 2481 O O . ARG A 1 330 ? 0.224 -22.007 -18.401 1.00 39.88 330 ARG A O 1
ATOM 2488 N N . PHE A 1 331 ? -1.672 -21.961 -17.214 1.00 41.41 331 PHE A N 1
ATOM 2489 C CA . PHE A 1 331 ? -2.086 -20.632 -17.659 1.00 41.41 331 PHE A CA 1
ATOM 2490 C C . PHE A 1 331 ? -1.454 -19.573 -16.750 1.00 41.41 331 PHE A C 1
ATOM 2492 O O . PHE A 1 331 ? -2.076 -19.090 -15.811 1.00 41.41 331 PHE A O 1
ATOM 2499 N N . GLY A 1 332 ? -0.199 -19.221 -17.021 1.00 38.06 332 GLY A N 1
ATOM 2500 C CA . GLY A 1 332 ? 0.477 -18.111 -16.356 1.00 38.06 332 GLY A CA 1
ATOM 2501 C C . GLY A 1 332 ? 1.460 -17.434 -17.301 1.00 38.06 332 GLY A C 1
ATOM 2502 O O . GLY A 1 332 ? 2.458 -18.038 -17.676 1.00 38.06 332 GLY A O 1
ATOM 2503 N N . G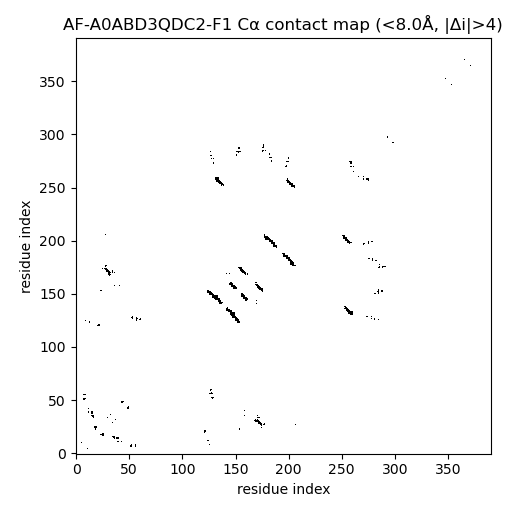LY A 1 333 ? 1.178 -16.182 -17.667 1.00 36.44 333 GLY A N 1
ATOM 2504 C CA . GLY A 1 333 ? 2.143 -15.293 -18.320 1.00 36.44 333 GLY A CA 1
ATOM 2505 C C . GLY A 1 333 ? 1.888 -15.048 -19.805 1.00 36.44 333 GLY A C 1
ATOM 2506 O O . GLY A 1 333 ? 2.425 -15.722 -20.679 1.00 36.44 333 GLY A O 1
ATOM 2507 N N . SER A 1 334 ? 1.112 -14.006 -20.098 1.00 46.28 334 SER A N 1
ATOM 2508 C CA . SER A 1 334 ? 1.103 -13.368 -21.414 1.00 46.28 334 SER A CA 1
ATOM 2509 C C . SER A 1 334 ? 2.439 -12.635 -21.594 1.00 46.28 334 SER A C 1
ATOM 2511 O O . SER A 1 334 ? 2.584 -11.497 -21.162 1.00 46.28 334 SER A O 1
ATOM 2513 N N . GLY A 1 335 ? 3.444 -13.314 -22.154 1.00 41.81 335 GLY A N 1
ATOM 2514 C CA . GLY A 1 335 ? 4.794 -12.760 -22.277 1.00 41.81 335 GLY A CA 1
ATOM 2515 C C . GLY A 1 335 ? 5.792 -13.674 -22.989 1.00 41.81 335 GLY A C 1
ATOM 2516 O O . GLY A 1 335 ? 6.737 -14.146 -22.378 1.00 41.81 335 GLY A O 1
ATOM 2517 N N . ASN A 1 336 ? 5.567 -13.940 -24.278 1.00 43.19 336 ASN A N 1
ATOM 2518 C CA . ASN A 1 336 ? 6.577 -14.175 -25.327 1.00 43.19 336 ASN A CA 1
ATOM 2519 C C . ASN A 1 336 ? 7.864 -14.991 -25.048 1.00 43.19 336 ASN A C 1
ATOM 2521 O O . ASN A 1 336 ? 8.871 -14.750 -25.709 1.00 43.19 336 ASN A O 1
ATOM 2525 N N . ASN A 1 337 ? 7.826 -16.043 -24.234 1.00 41.09 337 ASN A N 1
ATOM 2526 C CA . ASN A 1 337 ? 8.776 -17.152 -24.369 1.00 41.09 337 ASN A CA 1
ATOM 2527 C C . ASN A 1 337 ? 8.073 -18.353 -25.003 1.00 41.09 337 ASN A C 1
ATOM 2529 O O . ASN A 1 337 ? 7.781 -19.351 -24.352 1.00 41.09 337 ASN A O 1
ATOM 2533 N N . PHE A 1 338 ? 7.823 -18.248 -26.312 1.00 38.00 338 PHE A N 1
ATOM 2534 C CA . PHE A 1 338 ? 7.743 -19.431 -27.165 1.00 38.00 338 PHE A CA 1
ATOM 2535 C C . PHE A 1 338 ? 9.149 -20.046 -27.190 1.00 38.00 338 PHE A C 1
ATOM 2537 O O . PHE A 1 338 ? 9.956 -19.770 -28.076 1.00 38.00 338 PHE A O 1
ATOM 2544 N N . VAL A 1 339 ? 9.467 -20.833 -26.162 1.00 47.16 339 VAL A N 1
ATOM 2545 C CA . VAL A 1 339 ? 10.427 -21.917 -26.322 1.00 47.16 339 VAL A CA 1
ATOM 2546 C C . VAL A 1 339 ? 9.730 -22.853 -27.296 1.00 47.16 339 VAL A C 1
ATOM 2548 O O . VAL A 1 339 ? 8.694 -23.422 -26.971 1.00 47.16 339 VAL A O 1
ATOM 2551 N N . GLU A 1 340 ? 10.197 -22.883 -28.543 1.00 42.12 340 GLU A N 1
ATOM 2552 C CA . GLU A 1 340 ? 9.803 -23.942 -29.462 1.00 42.12 340 GLU A CA 1
ATOM 2553 C C . GLU A 1 340 ? 10.083 -25.257 -28.733 1.00 42.12 340 GLU A C 1
ATOM 2555 O O . GLU A 1 340 ? 11.220 -25.483 -28.314 1.00 42.12 340 GLU A O 1
ATOM 2560 N N . ASP A 1 341 ? 9.034 -26.051 -28.518 1.00 43.66 341 ASP A N 1
ATOM 2561 C CA . ASP A 1 341 ? 9.118 -27.406 -27.990 1.00 43.66 341 ASP A CA 1
ATOM 2562 C C . ASP A 1 341 ? 10.041 -28.212 -28.910 1.00 43.66 341 ASP A C 1
ATOM 2564 O O . ASP A 1 341 ? 9.628 -28.807 -29.909 1.00 43.66 341 ASP A O 1
ATOM 2568 N N . ASP A 1 342 ? 11.336 -28.184 -28.610 1.00 46.31 342 ASP A N 1
ATOM 2569 C CA . ASP A 1 342 ? 12.278 -29.157 -29.122 1.00 46.31 342 ASP A CA 1
ATOM 2570 C C . ASP A 1 342 ? 12.002 -30.429 -28.314 1.00 46.31 342 ASP A C 1
ATOM 2572 O O . ASP A 1 342 ? 12.657 -30.716 -27.308 1.00 46.31 342 ASP A O 1
ATOM 2576 N N . ASP A 1 343 ? 10.986 -31.178 -28.763 1.00 50.59 343 ASP A N 1
ATOM 2577 C CA . ASP A 1 343 ? 10.553 -32.528 -28.344 1.00 50.59 343 ASP A CA 1
ATOM 2578 C C . ASP A 1 343 ? 11.690 -33.589 -28.409 1.00 50.59 343 ASP A C 1
ATOM 2580 O O . ASP A 1 343 ? 11.458 -34.796 -28.484 1.00 50.59 343 ASP A O 1
ATOM 2584 N N . GLY A 1 344 ? 12.951 -33.156 -28.436 1.00 52.50 344 GLY A N 1
ATOM 2585 C CA . GLY A 1 344 ? 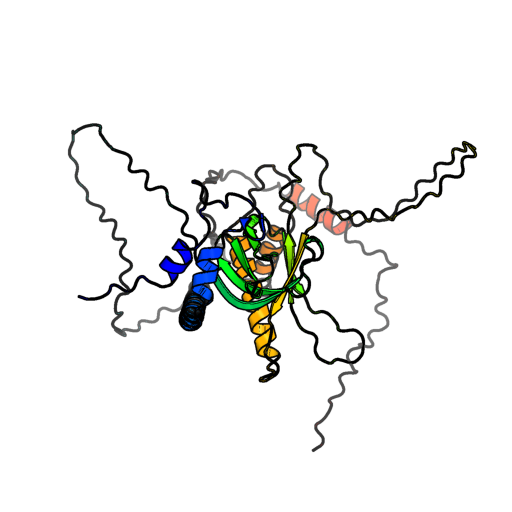14.163 -33.958 -28.508 1.00 52.50 344 GLY A CA 1
ATOM 2586 C C . GLY A 1 344 ? 15.061 -33.868 -27.276 1.00 52.50 344 GLY A C 1
ATOM 2587 O O . GLY A 1 344 ? 16.153 -34.439 -27.308 1.00 52.50 344 GLY A O 1
ATOM 2588 N N . SER A 1 345 ? 14.654 -33.191 -26.195 1.00 52.59 345 SER A N 1
ATOM 2589 C CA . SER A 1 345 ? 15.351 -33.323 -24.911 1.00 52.59 345 SER A CA 1
ATOM 2590 C C . SER A 1 345 ? 15.035 -34.688 -24.294 1.00 52.59 345 SER A C 1
ATOM 2592 O O . SER A 1 345 ? 14.274 -34.790 -23.332 1.00 52.59 345 SER A O 1
ATOM 2594 N N . ASP A 1 346 ? 15.652 -35.740 -24.844 1.00 62.28 346 ASP A N 1
ATOM 2595 C CA . ASP A 1 346 ? 15.906 -36.988 -24.127 1.00 62.28 346 ASP A CA 1
ATOM 2596 C C . ASP A 1 346 ? 16.488 -36.575 -22.772 1.00 62.28 346 ASP A C 1
ATOM 2598 O O . ASP A 1 346 ? 17.594 -36.029 -22.703 1.00 62.28 346 ASP A O 1
ATOM 2602 N N . GLY A 1 347 ? 15.703 -36.739 -21.703 1.00 70.44 347 GLY A N 1
ATOM 2603 C CA . GLY A 1 347 ? 16.131 -36.408 -20.349 1.00 70.44 347 GLY A CA 1
ATOM 2604 C C . GLY A 1 347 ? 17.484 -37.043 -20.018 1.00 70.44 347 GLY A C 1
ATOM 2605 O O . GLY A 1 347 ? 17.962 -37.929 -20.732 1.00 70.44 347 GLY A O 1
ATOM 2606 N N . ALA A 1 348 ? 18.111 -36.597 -18.923 1.00 77.06 348 ALA A N 1
ATOM 2607 C CA . ALA A 1 348 ? 19.412 -37.120 -18.508 1.00 77.06 348 ALA A CA 1
ATOM 2608 C C . ALA A 1 348 ? 19.418 -38.660 -18.605 1.00 77.06 348 ALA A C 1
ATOM 2610 O O . ALA A 1 348 ? 18.505 -39.302 -18.067 1.00 77.06 348 ALA A O 1
ATOM 2611 N N . PRO A 1 349 ? 20.381 -39.261 -19.330 1.00 86.06 349 PRO A N 1
ATOM 2612 C CA . PRO A 1 349 ? 20.376 -40.690 -19.595 1.00 86.06 349 PRO A CA 1
ATOM 2613 C C . PRO A 1 349 ? 20.287 -41.462 -18.274 1.00 86.06 349 PRO A C 1
ATOM 2615 O O . PRO A 1 349 ? 20.824 -41.029 -17.257 1.00 86.06 349 PRO A O 1
ATOM 2618 N N . GLU A 1 350 ? 19.612 -42.614 -18.274 1.00 86.38 350 GLU A N 1
ATOM 2619 C CA . GLU A 1 350 ? 19.285 -43.378 -17.053 1.00 86.38 350 GLU A CA 1
ATOM 2620 C C . GLU A 1 350 ? 20.504 -43.612 -16.135 1.00 86.38 350 GLU A C 1
ATOM 2622 O O . GLU A 1 350 ? 20.380 -43.641 -14.913 1.00 86.38 350 GLU A O 1
ATOM 2627 N N . ASN A 1 351 ? 21.709 -43.717 -16.707 1.00 88.19 351 ASN A N 1
ATOM 2628 C CA . ASN A 1 351 ? 22.946 -43.850 -15.937 1.00 88.19 351 ASN A CA 1
ATOM 2629 C C . ASN A 1 351 ? 23.317 -42.584 -15.146 1.00 88.19 351 ASN A C 1
ATOM 2631 O O . ASN A 1 351 ? 23.882 -42.690 -14.061 1.00 88.19 351 ASN A O 1
ATOM 2635 N N . GLU A 1 352 ? 23.039 -41.402 -15.686 1.00 88.75 352 GLU A N 1
ATOM 2636 C CA . GLU A 1 352 ? 23.281 -40.113 -15.048 1.00 88.75 352 GLU A CA 1
ATOM 2637 C C . GLU A 1 352 ? 22.224 -39.839 -13.977 1.00 88.75 352 GLU A C 1
ATOM 2639 O O . GLU A 1 352 ? 22.575 -39.416 -12.874 1.00 88.75 352 GLU A O 1
ATOM 2644 N N . ARG A 1 353 ? 20.958 -40.204 -14.237 1.00 87.75 353 ARG A N 1
ATOM 2645 C CA . ARG A 1 353 ? 19.904 -40.168 -13.211 1.00 87.75 353 ARG A CA 1
ATOM 2646 C C . ARG A 1 353 ? 20.252 -41.073 -12.028 1.00 87.75 353 ARG A C 1
ATOM 2648 O O . ARG A 1 353 ? 20.190 -40.627 -10.885 1.00 87.75 353 ARG A O 1
ATOM 2655 N N . GLN A 1 354 ? 20.697 -42.305 -12.289 1.00 89.75 354 GLN A N 1
ATOM 2656 C CA . GLN A 1 354 ? 21.116 -43.226 -11.231 1.00 89.75 354 GLN A CA 1
ATOM 2657 C C . GLN A 1 354 ? 22.343 -42.709 -10.465 1.00 89.75 354 GLN A C 1
ATOM 2659 O O . GLN A 1 354 ? 22.377 -42.789 -9.243 1.00 89.75 354 GLN A O 1
ATOM 2664 N N . ALA A 1 355 ? 23.324 -42.114 -11.152 1.00 89.56 355 ALA A N 1
ATOM 2665 C CA . ALA A 1 355 ? 24.497 -41.537 -10.495 1.00 89.56 355 ALA A CA 1
ATOM 2666 C C . ALA A 1 355 ? 24.148 -40.336 -9.596 1.00 89.56 355 ALA A C 1
ATOM 2668 O O . ALA A 1 355 ? 24.791 -40.136 -8.565 1.00 89.56 355 ALA A O 1
ATOM 2669 N N . MET A 1 356 ? 23.140 -39.538 -9.966 1.00 85.12 356 MET A N 1
ATOM 2670 C CA . MET A 1 356 ? 22.641 -38.450 -9.122 1.00 85.12 356 MET A CA 1
ATOM 2671 C C . MET A 1 356 ? 21.905 -38.970 -7.883 1.00 85.12 356 MET A C 1
ATOM 2673 O O . MET A 1 356 ? 22.149 -38.458 -6.791 1.00 85.12 356 MET A O 1
ATOM 2677 N N . LEU A 1 357 ? 21.079 -40.013 -8.024 1.00 86.88 357 LEU A N 1
ATOM 2678 C CA . LEU A 1 357 ? 20.402 -40.661 -6.893 1.00 86.88 357 LEU A CA 1
ATOM 2679 C C . LEU A 1 357 ? 21.405 -41.300 -5.923 1.00 86.88 357 LEU A C 1
ATOM 2681 O O . LEU A 1 357 ? 21.360 -41.025 -4.727 1.00 86.88 357 LEU A O 1
ATOM 2685 N N . ASP A 1 358 ? 22.391 -42.037 -6.439 1.00 88.19 358 ASP A N 1
ATOM 2686 C CA . ASP A 1 358 ? 23.452 -42.630 -5.618 1.00 88.19 358 ASP A CA 1
ATOM 2687 C C . ASP A 1 358 ? 24.269 -41.548 -4.877 1.00 88.19 358 ASP A C 1
ATOM 2689 O O . ASP A 1 358 ? 24.781 -41.772 -3.778 1.00 88.19 358 ASP A O 1
ATOM 2693 N N . ARG A 1 359 ? 24.418 -40.349 -5.458 1.00 86.88 359 ARG A N 1
ATOM 2694 C CA . ARG A 1 359 ? 25.111 -39.227 -4.807 1.00 86.88 359 ARG A CA 1
ATOM 2695 C C . ARG A 1 359 ? 24.288 -38.621 -3.668 1.00 86.88 359 ARG A C 1
ATOM 2697 O O . ARG A 1 359 ? 24.887 -38.218 -2.672 1.00 86.88 359 ARG A O 1
ATOM 2704 N N . LEU A 1 360 ? 22.963 -38.566 -3.803 1.00 84.62 360 LEU A N 1
ATOM 2705 C CA . LEU A 1 360 ? 22.055 -38.086 -2.757 1.00 84.62 360 LEU A CA 1
ATOM 2706 C C . LEU A 1 360 ? 22.017 -39.048 -1.564 1.00 84.62 360 LEU A C 1
ATOM 2708 O O . LEU A 1 360 ? 22.164 -38.600 -0.428 1.00 84.62 360 LEU A O 1
ATOM 2712 N N . ASP A 1 361 ? 21.965 -40.357 -1.818 1.00 82.69 361 ASP A N 1
ATOM 2713 C CA . ASP A 1 361 ? 22.006 -41.379 -0.761 1.00 82.69 361 ASP A CA 1
ATOM 2714 C C . ASP A 1 361 ? 23.302 -41.317 0.062 1.00 82.69 361 ASP A C 1
ATOM 2716 O O . ASP A 1 361 ? 23.291 -41.498 1.278 1.00 82.69 361 ASP A O 1
ATOM 2720 N N . ASN A 1 362 ? 24.433 -40.996 -0.575 1.00 80.00 362 ASN A N 1
ATOM 2721 C CA . ASN A 1 362 ? 25.715 -40.853 0.121 1.00 80.00 362 ASN A CA 1
ATOM 2722 C C . ASN A 1 362 ? 25.858 -39.536 0.905 1.00 80.00 362 ASN A C 1
ATOM 2724 O O . ASN A 1 362 ? 26.739 -39.436 1.760 1.00 80.00 362 ASN A O 1
ATOM 2728 N N . ILE A 1 363 ? 25.040 -38.522 0.612 1.00 82.38 363 ILE A N 1
ATOM 2729 C CA . ILE A 1 363 ? 25.030 -37.245 1.343 1.00 82.38 363 ILE A CA 1
ATOM 2730 C C . ILE A 1 363 ? 24.128 -37.327 2.581 1.00 82.38 363 ILE A C 1
ATOM 2732 O O . ILE A 1 363 ? 24.418 -36.676 3.581 1.00 82.38 363 ILE A O 1
ATOM 2736 N N . LEU A 1 364 ? 23.090 -38.168 2.557 1.00 72.69 364 LEU A N 1
ATOM 2737 C CA . LEU A 1 364 ? 22.131 -38.345 3.655 1.00 72.69 364 LEU A CA 1
ATOM 2738 C C . LEU A 1 364 ? 22.586 -39.349 4.731 1.00 72.69 364 LEU A C 1
ATOM 2740 O O . LEU A 1 364 ? 21.765 -39.947 5.425 1.00 72.69 364 LEU A O 1
ATOM 2744 N N . VAL A 1 365 ? 23.895 -39.542 4.909 1.00 81.31 365 VAL A N 1
ATOM 2745 C CA . VAL A 1 365 ? 24.412 -40.358 6.014 1.00 81.31 365 VAL A CA 1
ATOM 2746 C C . VAL A 1 365 ? 24.443 -39.504 7.277 1.00 81.31 365 VAL A C 1
ATOM 2748 O O . VAL A 1 365 ? 25.346 -38.688 7.460 1.00 81.31 365 VAL A O 1
ATOM 2751 N N . VAL A 1 366 ? 23.459 -39.705 8.154 1.00 77.00 366 VAL A N 1
ATOM 2752 C CA . VAL A 1 366 ? 23.456 -39.131 9.504 1.00 77.00 366 VAL A CA 1
ATOM 2753 C C . VAL A 1 366 ? 24.606 -39.769 10.291 1.00 77.00 366 VAL A C 1
ATOM 2755 O O . VAL A 1 366 ? 24.641 -40.995 10.426 1.00 77.00 366 VAL A O 1
ATOM 2758 N N . PRO A 1 367 ? 25.586 -38.991 10.782 1.00 82.25 367 PRO A N 1
ATOM 2759 C CA . PRO A 1 367 ? 26.647 -39.545 11.607 1.00 82.25 367 PRO A CA 1
ATOM 2760 C C . PRO A 1 367 ? 26.058 -40.189 12.879 1.00 82.25 367 PRO A C 1
ATOM 2762 O O . PRO A 1 367 ? 25.120 -39.630 13.447 1.00 82.25 367 PRO A O 1
ATOM 2765 N N . PRO A 1 368 ? 26.620 -41.306 13.384 1.00 78.88 368 PRO A N 1
ATOM 2766 C CA . PRO A 1 368 ? 26.074 -42.029 14.543 1.00 78.88 368 PRO A CA 1
ATOM 2767 C C . PRO A 1 368 ? 25.952 -41.184 15.818 1.00 78.88 368 PRO A C 1
ATOM 2769 O O . PRO A 1 368 ? 25.196 -41.512 16.721 1.00 78.88 368 PRO A O 1
ATOM 2772 N N . GLU A 1 369 ? 26.709 -40.091 15.911 1.00 80.06 369 GLU A N 1
ATOM 2773 C CA . GLU A 1 369 ? 26.632 -39.126 17.015 1.00 80.06 369 GLU A CA 1
ATOM 2774 C C . GLU A 1 369 ? 25.358 -38.262 17.008 1.00 80.06 369 GLU A C 1
ATOM 2776 O O . GLU A 1 369 ? 25.054 -37.635 18.021 1.00 80.06 369 GLU A O 1
ATOM 2781 N N . TYR A 1 370 ? 24.604 -38.264 15.904 1.00 77.75 370 TYR A N 1
ATOM 2782 C CA . TYR A 1 370 ? 23.297 -37.619 15.753 1.00 77.75 370 TYR A CA 1
ATOM 2783 C C . TYR A 1 370 ? 22.144 -38.624 15.620 1.00 77.75 370 TYR A C 1
ATOM 2785 O O . TYR A 1 370 ? 20.992 -38.212 15.478 1.00 77.75 370 TYR A O 1
ATOM 2793 N N . GLU A 1 371 ? 22.420 -39.932 15.670 1.00 77.88 371 GLU A N 1
ATOM 2794 C CA . GLU A 1 371 ? 21.359 -40.928 15.817 1.00 77.88 371 GLU A CA 1
ATOM 2795 C C . GLU A 1 371 ? 20.731 -40.742 17.201 1.00 77.88 371 GLU A C 1
ATOM 2797 O O . GLU A 1 371 ? 21.372 -40.966 18.230 1.00 77.88 371 GLU A O 1
ATOM 2802 N N . ILE A 1 372 ? 19.476 -40.292 17.232 1.00 79.31 372 ILE A N 1
ATOM 2803 C CA . ILE A 1 372 ? 18.702 -40.211 18.469 1.00 79.31 372 ILE A CA 1
ATOM 2804 C C . ILE A 1 372 ? 18.554 -41.655 18.972 1.00 79.31 372 ILE A C 1
ATOM 2806 O O . ILE A 1 372 ? 17.978 -42.476 18.251 1.00 79.31 372 ILE A O 1
ATOM 2810 N N . PRO A 1 373 ? 19.104 -42.006 20.150 1.00 73.00 373 PRO A N 1
ATOM 2811 C CA . PRO A 1 373 ? 19.062 -43.371 20.645 1.00 73.00 373 PRO A CA 1
ATOM 2812 C C . PRO A 1 373 ? 17.602 -43.775 20.829 1.00 73.00 373 PRO A C 1
ATOM 2814 O O . PRO A 1 373 ? 16.909 -43.279 21.711 1.00 73.00 373 PRO A O 1
ATOM 2817 N N . SER A 1 374 ? 17.139 -44.702 19.995 1.00 70.50 374 SER A N 1
ATOM 2818 C CA . SER A 1 374 ? 15.770 -45.226 19.987 1.00 70.50 374 SER A CA 1
ATOM 2819 C C . SER A 1 374 ? 15.446 -46.106 21.207 1.00 70.50 374 SER A C 1
ATOM 2821 O O . SER A 1 374 ? 14.591 -46.983 21.123 1.00 70.50 374 SER A O 1
ATOM 2823 N N . GLU A 1 375 ? 16.181 -45.958 22.313 1.00 63.84 375 GLU A N 1
ATOM 2824 C CA . GLU A 1 375 ? 16.026 -46.764 23.531 1.00 63.84 375 GLU A CA 1
ATOM 2825 C C . GLU A 1 375 ? 15.058 -46.140 24.549 1.00 63.84 375 GLU A C 1
ATOM 2827 O O . GLU A 1 375 ? 14.656 -46.826 25.486 1.00 63.84 375 GLU A O 1
ATOM 2832 N N . GLU A 1 376 ? 14.614 -44.898 24.339 1.00 59.03 376 GLU A N 1
ATOM 2833 C CA . GLU A 1 376 ? 13.559 -44.256 25.135 1.00 59.03 376 GLU A CA 1
ATOM 2834 C C . GLU A 1 376 ? 12.315 -44.022 24.267 1.00 59.03 376 GLU A C 1
ATOM 2836 O O . GLU A 1 376 ? 11.926 -42.903 23.955 1.00 59.03 376 GLU A O 1
ATOM 2841 N N . ASP A 1 377 ? 11.676 -45.129 23.884 1.00 54.97 377 ASP A N 1
ATOM 2842 C CA . ASP A 1 377 ? 10.307 -45.194 23.345 1.00 54.97 377 ASP A CA 1
ATOM 2843 C C . ASP A 1 377 ? 9.271 -44.978 24.481 1.00 54.97 377 ASP A C 1
ATOM 2845 O O . ASP A 1 377 ? 8.267 -45.679 24.597 1.00 54.97 377 ASP A O 1
ATOM 2849 N N . GLU A 1 378 ? 9.563 -44.044 25.392 1.00 58.84 378 GLU A N 1
ATOM 2850 C CA . GLU A 1 378 ? 8.613 -43.502 26.364 1.00 58.84 378 GLU A CA 1
ATOM 2851 C C . GLU A 1 378 ? 8.147 -42.159 25.799 1.00 58.84 378 GLU A C 1
ATOM 2853 O O . GLU A 1 378 ? 8.788 -41.122 25.968 1.00 58.84 378 GLU A O 1
ATOM 2858 N N . GLY A 1 379 ? 7.066 -42.218 25.018 1.00 56.56 379 GLY A N 1
ATOM 2859 C CA . GLY A 1 379 ? 6.500 -41.076 24.312 1.00 56.56 379 GLY A CA 1
ATOM 2860 C C . GLY A 1 379 ? 6.280 -39.872 25.229 1.00 56.56 379 GLY A C 1
ATOM 2861 O O . GLY A 1 379 ? 5.476 -39.921 26.154 1.00 56.56 379 GLY A O 1
ATOM 2862 N N . GLN A 1 380 ? 6.943 -38.759 24.913 1.00 59.41 380 GLN A N 1
ATOM 2863 C CA . GLN A 1 380 ? 6.746 -37.437 25.530 1.00 59.41 380 GLN A CA 1
ATOM 2864 C C . GLN A 1 380 ? 5.419 -36.770 25.100 1.00 59.41 380 GLN A C 1
ATOM 2866 O O . GLN A 1 380 ? 5.355 -35.560 24.927 1.00 59.41 380 GLN A O 1
ATOM 2871 N N . PHE A 1 381 ? 4.378 -37.569 24.856 1.00 59.38 381 PHE A N 1
ATOM 2872 C CA . PHE A 1 381 ? 3.044 -37.114 24.450 1.00 59.38 381 PHE A CA 1
ATOM 2873 C C . PHE A 1 381 ? 1.937 -37.703 25.347 1.00 59.38 381 PHE A C 1
ATOM 2875 O O . PHE A 1 381 ? 0.778 -37.732 24.941 1.00 59.38 381 PHE A O 1
ATOM 2882 N N . ASP A 1 382 ? 2.282 -38.199 26.542 1.00 60.00 382 ASP A N 1
ATOM 2883 C CA . ASP A 1 382 ? 1.329 -38.780 27.509 1.00 60.00 382 ASP A CA 1
ATOM 2884 C C . ASP A 1 382 ? 0.818 -37.754 28.547 1.00 60.00 382 ASP A C 1
ATOM 2886 O O . ASP A 1 382 ? 0.004 -38.080 29.405 1.00 60.00 382 ASP A O 1
ATOM 2890 N N . ASP A 1 383 ? 1.273 -36.503 28.480 1.00 62.41 383 ASP A N 1
ATOM 2891 C CA . ASP A 1 383 ? 0.935 -35.398 29.385 1.00 62.41 383 ASP A CA 1
ATOM 2892 C C . ASP A 1 383 ? -0.210 -34.498 28.882 1.00 62.41 383 ASP A C 1
ATOM 2894 O O . ASP A 1 383 ? -0.556 -33.505 29.522 1.00 62.41 383 ASP A O 1
ATOM 2898 N N . ALA A 1 384 ? -0.889 -34.899 27.804 1.00 63.50 384 ALA A N 1
ATOM 2899 C CA . ALA A 1 384 ? -2.226 -34.401 27.488 1.00 63.50 384 ALA A CA 1
ATOM 2900 C C . ALA A 1 384 ? -3.275 -35.100 28.378 1.00 63.50 384 ALA A C 1
ATOM 2902 O O . ALA A 1 384 ? -4.139 -35.829 27.892 1.00 63.50 384 ALA A O 1
ATOM 2903 N N . GLU A 1 385 ? -3.176 -34.914 29.698 1.00 60.62 385 GLU A N 1
ATOM 2904 C CA . GLU A 1 385 ? -4.280 -35.237 30.600 1.00 60.62 385 GLU A CA 1
ATOM 2905 C C . GLU A 1 385 ? -5.438 -34.267 30.317 1.00 60.62 385 GLU A C 1
ATOM 2907 O O . GLU A 1 385 ? -5.282 -33.048 30.378 1.00 60.62 385 GLU A O 1
ATOM 2912 N N . ASP A 1 386 ? -6.589 -34.848 29.969 1.00 58.31 386 ASP A N 1
ATOM 2913 C CA . ASP A 1 386 ? -7.892 -34.203 29.829 1.00 58.31 386 ASP A CA 1
ATOM 2914 C C . ASP A 1 386 ? -8.183 -33.274 31.024 1.00 58.31 386 ASP A C 1
ATOM 2916 O O . ASP A 1 386 ? -8.507 -33.738 32.123 1.00 58.31 386 ASP A O 1
ATOM 2920 N N . ASP A 1 387 ? -8.152 -31.957 30.803 1.00 62.75 387 ASP A N 1
ATOM 2921 C CA . ASP A 1 387 ? -8.823 -30.997 31.682 1.00 62.75 387 ASP A CA 1
ATOM 2922 C C . ASP A 1 387 ? -10.346 -31.187 31.522 1.00 62.75 387 ASP A C 1
ATOM 2924 O O . ASP A 1 387 ? -11.025 -30.500 30.756 1.00 62.75 387 ASP A O 1
ATOM 2928 N N . GLU A 1 388 ? -10.885 -32.183 32.234 1.00 66.44 388 GLU A N 1
ATOM 2929 C CA . GLU A 1 388 ? -12.318 -32.399 32.415 1.00 66.44 388 GLU A CA 1
ATOM 2930 C C . GLU A 1 388 ? -12.956 -31.180 33.104 1.00 66.44 388 GLU A C 1
ATOM 2932 O O . GLU A 1 388 ? -12.676 -30.856 34.263 1.00 66.44 388 GLU A O 1
ATOM 2937 N N . ASP A 1 389 ? -13.886 -30.555 32.383 1.00 67.69 389 ASP A N 1
ATOM 2938 C CA . ASP A 1 389 ? -14.848 -29.562 32.851 1.00 67.69 389 ASP A CA 1
ATOM 2939 C C . ASP A 1 389 ? -15.416 -29.878 34.252 1.00 67.69 389 ASP A C 1
ATOM 2941 O O . ASP A 1 389 ? -16.267 -30.760 34.431 1.00 67.69 389 ASP A O 1
ATOM 2945 N N . LEU A 1 390 ? -15.041 -29.071 35.251 1.00 59.31 390 LEU A N 1
ATOM 2946 C CA . LEU A 1 390 ? -15.751 -28.977 36.528 1.00 59.31 390 LEU A CA 1
ATOM 2947 C C . LEU A 1 390 ? -16.523 -27.650 36.623 1.00 59.31 390 LEU A C 1
ATOM 2949 O O . LEU A 1 390 ? -15.954 -26.589 36.867 1.00 59.31 390 LEU A O 1
ATOM 2953 N N . LEU A 1 391 ? -17.839 -27.805 36.428 1.00 57.97 391 LEU A N 1
ATOM 2954 C CA . LEU A 1 391 ? -18.991 -26.936 36.733 1.00 57.97 391 LEU A CA 1
ATOM 2955 C C . LEU A 1 391 ? -18.803 -25.791 37.742 1.00 57.97 391 LEU A C 1
ATOM 2957 O O . LEU A 1 391 ? -18.393 -26.070 38.895 1.00 57.97 391 LEU A O 1
#

Nearest PDB structures (foldseek):
  7lc1-assembly1_B  TM=6.309E-01  e=1.593E-03  Homo sapiens
  3dcx-assembly1_A  TM=6.784E-01  e=2.019E-02  Shewanella loihica PV-4
  3hsa-assembly1_E  TM=5.292E-01  e=1.492E-02  Shewanella amazonensis SB2B
  2y7b-assembly1_A  TM=4.915E-01  e=5.643E-02  Homo sapiens